Protein 1XRT (pdb70)

Sequence (738 aa):
MLKLIVKNGYVIDPSQNLEGEFDILVENGKIKKIDKNILVPEAEIIDAKGLIVCPGFIDIHVHLRDPGQTYKEDIESGSRCAVAGGFTTIVCMPNTNPPIDNTTVVNYILQKSKSVGLCRVLPTGTITKGRKGKEIADFYSLKEAGCVAFTDDGSPVMDSSVMRKALELASQLGVPIMDHCEDDKLAYAEEIQIARDGILAQRTGGHVHIQHVSTKLSLEIIEFFKEKGVKITCEVNPNHLLEDRLALIEGVKRGIIDCFATDHAPHQTGIIGLQTALPSALELYRKGIISLKKLIEMFTINPARIIGVDLGTLKLGSPADITIFDPNKEWILNEETNLSKSRNTPLWGKVLKGKVIYTIKDGKMVYKDWMLKLIVKNGYVIDPSQNLEGEFDILVENGKIKKIDKNILVPEAEIIDAKGLIVCPGFIDIHVHLRDPGQTYKEDIESGSRCAVAGGFTTIVCMPNTNPPIDNTTVVNYILQKSKSVGLCRVLPTGTITKGRKGKEIADFYSLKEAGCVAFTDDGSPVMDSSVMRKALELASQLGVPIMDHCEDDKLAEAEEIQIARDGILAQRTGGHVHIQHVSTKLSLEIIEFFKEKGVKITCEVNPNHLLRLALIEGVKRGIIDCFATDHAPHQTPGIIGLQTALPSALELYRKGIISLKKLIEMFTINPARIIGVDLGTLKLGSPADITIFDPNKEWILNEETNLSKSRNTPLWGKVLKGKVIYTIKDGKMVYKD

Organism: Aquifex aeolicus (strain VF5) (NCBI:txid224324)

Foldseek 3Di:
DQKEKEAQAFEFFVVVPDTGHWIWIDGQLATADTGHDDDDPPYHYHDLRQWYKFFFFEFEAEAQLPPPRCLLHHPLLVLVLQFQLRHQYYEHEQPHVQGQQDLVVLVVSQVVCVVSPRHHYFYAHEQAVSLPLPHGGDVVRSVVSTHLEYYSALDFRPDLVSLLVSQLVQQVVVHEYEGDHNLVVPVVVLQVSLLSNLVSQVVRVGAYEYEDDQDLNSLVSLVVSVVVPRRYAYEAALLVLCSVSPSVLVSLLVCSHQAHHHNQRGDAVSHHPSNPRLLSLLVCCVVVSDPVSSNLRRRAVSVCVNSVHPGRGNPGGHRPWMWIKNQADKDAPEPVDRSTSGHGGPRHGPITGMTTAFTATSRHTSDGD/DQFKEKEAQAFEFFVVVPDTGHWIWIAGQQATADTGHDDDDPRYHYHDQRQKYKFFFFEFAAAAQQPPPRPLLHHLLLVLVLQFQLRHQEYEHEQPHVVGAQDLVVLVVNQVVCVVSPFHHYAYAAEQAVSLPQDHGGPRVRSVVSGHLEYESALAFRPDLVSLLVSQLVQQVVVHEYEGDHNLVVACVVLQVSLLSNLVSQVVRVGAYEYEDDDDLSSLVSLVVSVVVPGRYAYEAALLVPCPPSVLVSLLVCSHQAYHHNQRGDPPVRHHPSNPRLLSVLVCCVVVSDPPSSNLRRGAVRVCVNSVHPGRGSDGPDRPWMWMKNQADKDAQEPVDRSTSGHGGPSHGPITGMGTAFTAGSRHTSDGD

GO terms:
  GO:0004151 dihydroorotase activity (F, EXP)

B-factor: mean 25.61, std 14.03, range [9.04, 76.21]

Structure (mmCIF, N/CA/C/O backbone):
data_1XRT
#
_entry.id   1XRT
#
_cell.length_a   174.201
_cell.length_b   91.235
_cell.length_c   61.183
_cell.angle_alpha   90.00
_cell.angle_beta   93.15
_cell.angle_gamma   90.00
#
_symmetry.space_group_name_H-M   'C 1 2 1'
#
loop_
_entity.id
_entity.type
_entity.pdbx_description
1 polymer Dihydroorotase
2 non-polymer 'ZINC ION'
3 water water
#
loop_
_atom_site.group_PDB
_atom_site.id
_atom_site.type_symbol
_atom_site.label_atom_id
_atom_site.label_alt_id
_atom_site.label_comp_id
_atom_site.label_asym_id
_atom_site.label_entity_id
_atom_site.label_seq_id
_atom_site.pdbx_PDB_ins_code
_atom_site.Cartn_x
_atom_site.Cartn_y
_atom_site.Cartn_z
_atom_site.occupancy
_atom_site.B_iso_or_equiv
_atom_site.auth_seq_id
_atom_site.auth_comp_id
_atom_site.auth_asym_id
_atom_site.auth_atom_id
_atom_site.pdbx_PDB_model_num
ATOM 1 N N . MET A 1 46 ? 29.451 10.151 32.263 1.00 39.28 1 MET A N 1
ATOM 2 C CA . MET A 1 46 ? 30.704 9.353 32.109 1.00 40.02 1 MET A CA 1
ATOM 3 C C . MET A 1 46 ? 31.617 9.512 33.314 1.00 37.73 1 MET A C 1
ATOM 4 O O . MET A 1 46 ? 32.230 10.551 33.503 1.00 37.57 1 MET A O 1
ATOM 9 N N . LEU A 1 47 ? 31.671 8.479 34.148 1.00 35.65 2 LEU A N 1
ATOM 10 C CA . LEU A 1 47 ? 32.519 8.515 35.329 1.00 34.55 2 LEU A CA 1
ATOM 11 C C . LEU A 1 47 ? 33.936 8.070 35.003 1.00 32.59 2 LEU A C 1
ATOM 12 O O . LEU A 1 47 ? 34.900 8.431 35.709 1.00 34.11 2 LEU A O 1
ATOM 17 N N . LYS A 1 48 ? 34.059 7.297 33.924 1.00 30.18 3 LYS A N 1
ATOM 18 C CA . LYS A 1 48 ? 35.280 6.558 33.623 1.00 27.10 3 LYS A CA 1
ATOM 19 C C . LYS A 1 48 ? 35.646 6.590 32.149 1.00 22.74 3 LYS A C 1
ATOM 20 O O . LYS A 1 48 ? 34.810 6.798 31.300 1.00 20.35 3 LYS A O 1
ATOM 26 N N . LEU A 1 49 ? 36.920 6.378 31.878 1.00 20.31 4 LEU A N 1
ATOM 27 C CA . LEU A 1 49 ? 37.411 6.123 30.541 1.00 18.70 4 LEU A CA 1
ATOM 28 C C . LEU A 1 49 ? 38.165 4.833 30.495 1.00 16.50 4 LEU A C 1
ATOM 29 O O . LEU A 1 49 ? 39.021 4.607 31.344 1.00 14.97 4 LEU A O 1
ATOM 34 N N . ILE A 1 50 ? 37.924 4.035 29.464 1.00 14.64 5 ILE A N 1
ATOM 35 C CA . ILE A 1 50 ? 38.778 2.861 29.187 1.00 15.40 5 ILE A CA 1
ATOM 36 C C . ILE A 1 50 ? 39.476 3.074 27.872 1.00 14.34 5 ILE A C 1
ATOM 37 O O . ILE A 1 50 ? 38.840 3.238 26.828 1.00 15.84 5 ILE A O 1
ATOM 42 N N . VAL A 1 51 ? 40.780 3.185 27.926 1.00 13.70 6 VAL A N 1
ATOM 43 C CA . VAL A 1 51 ? 41.597 3.172 26.718 1.00 13.88 6 VAL A CA 1
ATOM 44 C C . VAL A 1 51 ? 41.932 1.687 26.422 1.00 14.54 6 VAL A C 1
ATOM 45 O O . VAL A 1 51 ? 42.743 1.042 27.154 1.00 13.89 6 VAL A O 1
ATOM 49 N N . LYS A 1 52 ? 41.281 1.157 25.390 1.00 14.21 7 LYS A N 1
ATOM 50 C CA . LYS A 1 52 ? 41.347 -0.247 25.037 1.00 14.73 7 LYS A CA 1
ATOM 51 C C . LYS A 1 52 ? 42.178 -0.650 23.814 1.00 15.43 7 LYS A C 1
ATOM 52 O O . LYS A 1 52 ? 42.228 0.044 22.817 1.00 14.30 7 LYS A O 1
ATOM 58 N N . ASN A 1 53 ? 42.815 -1.808 23.894 1.00 14.60 8 ASN A N 1
ATOM 59 C CA . ASN A 1 53 ? 43.446 -2.417 22.723 1.00 15.92 8 ASN A CA 1
ATOM 60 C C . ASN A 1 53 ? 44.788 -1.826 22.259 1.00 14.68 8 ASN A C 1
ATOM 61 O O . ASN A 1 53 ? 45.331 -2.261 21.244 1.00 15.23 8 ASN A O 1
ATOM 66 N N . GLY A 1 54 ? 45.318 -0.863 23.002 1.00 14.06 9 GLY A N 1
ATOM 67 C CA . GLY A 1 54 ? 46.579 -0.238 22.629 1.00 15.71 9 GLY A CA 1
ATOM 68 C C . GLY A 1 54 ? 47.823 -0.985 23.071 1.00 14.94 9 GLY A C 1
ATOM 69 O O . GLY A 1 54 ? 47.724 -1.960 23.815 1.00 15.98 9 GLY A O 1
ATOM 70 N N . TYR A 1 55 ? 48.961 -0.513 22.590 1.00 12.85 10 TYR A N 1
ATOM 71 C CA . TYR A 1 55 ? 50.263 -0.986 23.050 1.00 12.95 10 TYR A CA 1
ATOM 72 C C . TYR A 1 55 ? 50.749 0.077 24.016 1.00 12.89 10 TYR A C 1
ATOM 73 O O . TYR A 1 55 ? 51.137 1.181 23.658 1.00 13.94 10 TYR A O 1
ATOM 82 N N . VAL A 1 56 ? 50.680 -0.256 25.286 1.00 12.78 11 VAL A N 1
ATOM 83 C CA . VAL A 1 56 ? 51.008 0.699 26.321 1.00 13.26 11 VAL A CA 1
ATOM 84 C C . VAL A 1 56 ? 52.519 0.686 26.557 1.00 13.97 11 VAL A C 1
ATOM 85 O O . VAL A 1 56 ? 53.129 -0.384 26.711 1.00 14.69 11 VAL A O 1
ATOM 89 N N . ILE A 1 57 ? 53.134 1.865 26.691 1.00 15.52 12 ILE A N 1
ATOM 90 C CA . ILE A 1 57 ? 54.545 1.960 27.028 1.00 15.08 12 ILE A CA 1
ATOM 91 C C . ILE A 1 57 ? 54.708 3.037 28.116 1.00 15.17 12 ILE A C 1
ATOM 92 O O . ILE A 1 57 ? 54.400 4.192 27.887 1.00 14.20 12 ILE A O 1
ATOM 97 N N . ASP A 1 58 ? 55.170 2.617 29.294 1.00 12.67 13 ASP A N 1
ATOM 98 C CA . ASP A 1 58 ? 55.437 3.490 30.426 1.00 14.27 13 ASP A CA 1
ATOM 99 C C . ASP A 1 58 ? 56.846 3.166 30.972 1.00 14.55 13 ASP A C 1
ATOM 100 O O . ASP A 1 58 ? 57.026 2.337 31.872 1.00 15.53 13 ASP A O 1
ATOM 105 N N . PRO A 1 59 ? 57.840 3.828 30.413 1.00 15.88 14 PRO A N 1
ATOM 106 C CA . PRO A 1 59 ? 59.233 3.569 30.760 1.00 17.22 14 PRO A CA 1
ATOM 107 C C . PRO A 1 59 ? 59.551 3.750 32.184 1.00 17.32 14 PRO A C 1
ATOM 108 O O . PRO A 1 59 ? 60.376 3.006 32.702 1.00 17.37 14 PRO A O 1
ATOM 112 N N . SER A 1 60 ? 58.874 4.697 32.836 1.00 17.54 15 SER A N 1
ATOM 113 C CA . SER A 1 60 ? 59.102 5.005 34.240 1.00 18.63 15 SER A CA 1
ATOM 114 C C . SER A 1 60 ? 58.826 3.818 35.150 1.00 18.78 15 SER A C 1
ATOM 115 O O . SER A 1 60 ? 59.377 3.721 36.234 1.00 20.40 15 SER A O 1
ATOM 118 N N . GLN A 1 61 ? 57.986 2.905 34.677 1.00 18.48 16 GLN A N 1
ATOM 119 C CA . GLN A 1 61 ? 57.683 1.665 35.367 1.00 18.78 16 GLN A CA 1
ATOM 120 C C . GLN A 1 61 ? 58.221 0.398 34.678 1.00 17.80 16 GLN A C 1
ATOM 121 O O . GLN A 1 61 ? 57.899 -0.726 35.125 1.00 17.29 16 GLN A O 1
ATOM 127 N N . ASN A 1 62 ? 59.070 0.561 33.668 1.00 18.07 17 ASN A N 1
ATOM 128 C CA . ASN A 1 62 ? 59.538 -0.546 32.833 1.00 17.79 17 ASN A CA 1
ATOM 129 C C . ASN A 1 62 ? 58.367 -1.416 32.405 1.00 18.57 17 ASN A C 1
ATOM 130 O O . ASN A 1 62 ? 58.433 -2.684 32.403 1.00 17.81 17 ASN A O 1
ATOM 135 N N . LEU A 1 63 ? 57.260 -0.740 32.087 1.00 17.88 18 LEU A N 1
ATOM 136 C CA . LEU A 1 63 ? 56.007 -1.417 31.735 1.00 18.20 18 LEU A CA 1
ATOM 137 C C . LEU A 1 63 ? 55.790 -1.272 30.246 1.00 17.36 18 LEU A C 1
ATOM 138 O O . LEU A 1 63 ? 55.812 -0.177 29.711 1.00 16.90 18 LEU A O 1
ATOM 143 N N . GLU A 1 64 ? 55.519 -2.373 29.572 1.00 17.30 19 GLU A N 1
ATOM 144 C CA . GLU A 1 64 ? 55.074 -2.293 28.182 1.00 17.95 19 GLU A CA 1
ATOM 145 C C . GLU A 1 64 ? 54.346 -3.555 27.780 1.00 17.58 19 GLU A C 1
ATOM 146 O O . GLU A 1 64 ? 54.654 -4.648 28.272 1.00 18.89 19 GLU A O 1
ATOM 152 N N . GLY A 1 65 ? 53.346 -3.396 26.933 1.00 16.10 20 GLY A N 1
ATOM 153 C CA . GLY A 1 65 ? 52.588 -4.530 26.457 1.00 14.23 20 GLY A CA 1
ATOM 154 C C . GLY A 1 65 ? 51.203 -4.164 25.997 1.00 13.50 20 GLY A C 1
ATOM 155 O O . GLY A 1 65 ? 50.801 -3.010 26.040 1.00 12.50 20 GLY A O 1
ATOM 156 N N . GLU A 1 66 ? 50.475 -5.166 25.530 1.00 12.91 21 GLU A N 1
ATOM 157 C CA . GLU A 1 66 ? 49.063 -5.014 25.108 1.00 12.76 21 GLU A CA 1
ATOM 158 C C . GLU A 1 66 ? 48.165 -5.034 26.335 1.00 13.45 21 GLU A C 1
ATOM 159 O O . GLU A 1 66 ? 47.799 -6.111 26.859 1.00 15.05 21 GLU A O 1
ATOM 165 N N . PHE A 1 67 ? 47.827 -3.837 26.792 1.00 13.27 22 PHE A N 1
ATOM 166 C CA . PHE A 1 67 ? 47.072 -3.668 28.004 1.00 12.16 22 PHE A CA 1
ATOM 167 C C . PHE A 1 67 ? 46.024 -2.615 27.690 1.00 11.89 22 PHE A C 1
ATOM 168 O O . PHE A 1 67 ? 46.231 -1.747 26.844 1.00 13.54 22 PHE A O 1
ATOM 176 N N . ASP A 1 68 ? 44.929 -2.667 28.437 1.00 13.63 23 ASP A N 1
ATOM 177 C CA . ASP A 1 68 ? 44.007 -1.539 28.667 1.00 13.03 23 ASP A CA 1
ATOM 178 C C . ASP A 1 68 ? 44.377 -0.639 29.856 1.00 14.06 23 ASP A C 1
ATOM 179 O O . ASP A 1 68 ? 44.962 -1.065 30.840 1.00 13.95 23 ASP A O 1
ATOM 184 N N . ILE A 1 69 ? 43.948 0.617 29.768 1.00 14.33 24 ILE A N 1
ATOM 185 C CA . ILE A 1 69 ? 44.039 1.550 30.857 1.00 14.16 24 ILE A CA 1
ATOM 186 C C . ILE A 1 69 ? 42.631 2.034 31.277 1.00 14.41 24 ILE A C 1
ATOM 187 O O . ILE A 1 69 ? 41.873 2.511 30.492 1.00 14.25 24 ILE A O 1
ATOM 192 N N . LEU A 1 70 ? 42.352 1.934 32.576 1.00 14.27 25 LEU A N 1
ATOM 193 C CA . LEU A 1 70 ? 41.160 2.512 33.179 1.00 14.41 25 LEU A CA 1
ATOM 194 C C . LEU A 1 70 ? 41.536 3.811 33.913 1.00 15.02 25 LEU A C 1
ATOM 195 O O . LEU A 1 70 ? 42.467 3.838 34.718 1.00 13.61 25 LEU A O 1
ATOM 200 N N . VAL A 1 71 ? 40.811 4.857 33.569 1.00 15.70 26 VAL A N 1
ATOM 201 C CA . VAL A 1 71 ? 40.944 6.197 34.169 1.00 16.06 26 VAL A CA 1
ATOM 202 C C . VAL A 1 71 ? 39.688 6.582 34.900 1.00 16.99 26 VAL A C 1
ATOM 203 O O . VAL A 1 71 ? 38.598 6.419 34.372 1.00 16.72 26 VAL A O 1
ATOM 207 N N . GLU A 1 72 ? 39.818 7.045 36.134 1.00 18.57 27 GLU A N 1
ATOM 208 C CA . GLU A 1 72 ? 38.690 7.567 36.908 1.00 19.06 27 GLU A CA 1
ATOM 209 C C . GLU A 1 72 ? 39.180 8.731 37.779 1.00 19.04 27 GLU A C 1
ATOM 210 O O . GLU A 1 72 ? 40.296 8.726 38.287 1.00 17.34 27 GLU A O 1
ATOM 216 N N . ASN A 1 73 ? 38.313 9.705 37.961 1.00 19.08 28 ASN A N 1
ATOM 217 C CA . ASN A 1 73 ? 38.629 10.864 38.784 1.00 20.59 28 ASN A CA 1
ATOM 218 C C . ASN A 1 73 ? 39.876 11.610 38.271 1.00 19.43 28 ASN A C 1
ATOM 219 O O . ASN A 1 73 ? 40.660 12.113 39.065 1.00 20.06 28 ASN A O 1
ATOM 224 N N . GLY A 1 74 ? 40.078 11.597 36.949 1.00 18.93 29 GLY A N 1
ATOM 225 C CA . GLY A 1 74 ? 41.237 12.217 36.318 1.00 19.08 29 GLY A CA 1
ATOM 226 C C . GLY A 1 74 ? 42.581 11.558 36.585 1.00 17.79 29 GLY A C 1
ATOM 227 O O . GLY A 1 74 ? 43.607 12.177 36.344 1.00 17.77 29 GLY A O 1
ATOM 228 N N . LYS A 1 75 ? 42.577 10.315 37.102 1.00 16.18 30 LYS A N 1
ATOM 229 C CA . LYS A 1 75 ? 43.786 9.623 37.486 1.00 15.59 30 LYS A CA 1
ATOM 230 C C . LYS A 1 75 ? 43.854 8.226 36.845 1.00 15.18 30 LYS A C 1
ATOM 231 O O . LYS A 1 75 ? 42.838 7.640 36.544 1.00 17.01 30 LYS A O 1
ATOM 237 N N . ILE A 1 76 ? 45.057 7.697 36.674 1.00 14.88 31 ILE A N 1
ATOM 238 C CA . ILE A 1 76 ? 45.220 6.285 36.308 1.00 15.32 31 ILE A CA 1
ATOM 239 C C . ILE A 1 76 ? 44.755 5.334 37.440 1.00 14.69 31 ILE A C 1
ATOM 240 O O . ILE A 1 76 ? 45.296 5.370 38.547 1.00 17.24 31 ILE A O 1
ATOM 245 N N . LYS A 1 77 ? 43.749 4.511 37.152 1.00 15.05 32 LYS A N 1
ATOM 246 C CA . LYS A 1 77 ? 43.165 3.631 38.165 1.00 15.29 32 LYS A CA 1
ATOM 247 C C . LYS A 1 77 ? 43.705 2.215 38.031 1.00 15.95 32 LYS A C 1
ATOM 248 O O . LYS A 1 77 ? 43.978 1.537 38.999 1.00 13.61 32 LYS A O 1
ATOM 254 N N . LYS A 1 78 ? 43.830 1.711 36.794 1.00 13.92 33 LYS A N 1
ATOM 255 C CA . LYS A 1 78 ? 44.285 0.353 36.601 1.00 16.23 33 LYS A CA 1
ATOM 256 C C . LYS A 1 78 ? 44.850 0.153 35.171 1.00 15.64 33 LYS A C 1
ATOM 257 O O . LYS A 1 78 ? 44.368 0.767 34.241 1.00 14.89 33 LYS A O 1
ATOM 263 N N . ILE A 1 79 ? 45.871 -0.682 35.052 1.00 15.10 34 ILE A N 1
ATOM 264 C CA . ILE A 1 79 ? 46.417 -1.100 33.766 1.00 16.46 34 ILE A CA 1
ATOM 265 C C . ILE A 1 79 ? 46.392 -2.620 33.775 1.00 15.85 34 ILE A C 1
ATOM 266 O O . ILE A 1 79 ? 47.013 -3.261 34.651 1.00 14.88 34 ILE A O 1
ATOM 271 N N . ASP A 1 80 ? 45.650 -3.224 32.860 1.00 15.01 35 ASP A N 1
ATOM 272 C CA . ASP A 1 80 ? 45.444 -4.659 32.903 1.00 14.97 35 ASP A CA 1
ATOM 273 C C . ASP A 1 80 ? 44.981 -5.061 31.517 1.00 13.44 35 ASP A C 1
ATOM 274 O O . ASP A 1 80 ? 44.425 -4.269 30.782 1.00 13.53 35 ASP A O 1
ATOM 279 N N . LYS A 1 81 ? 45.120 -6.334 31.191 1.00 15.17 36 LYS A N 1
ATOM 280 C CA . LYS A 1 81 ? 44.513 -6.831 29.951 1.00 17.13 36 LYS A CA 1
ATOM 281 C C . LYS A 1 81 ? 42.966 -6.797 30.089 1.00 15.70 36 LYS A C 1
ATOM 282 O O . LYS A 1 81 ? 42.445 -7.058 31.140 1.00 15.87 36 LYS A O 1
ATOM 288 N N . ASN A 1 82 ? 42.246 -6.512 29.026 1.00 15.61 37 ASN A N 1
ATOM 289 C CA . ASN A 1 82 ? 40.811 -6.809 28.994 1.00 14.36 37 ASN A CA 1
ATOM 290 C C . ASN A 1 82 ? 39.969 -6.251 30.162 1.00 13.11 37 ASN A C 1
ATOM 291 O O . ASN A 1 82 ? 39.440 -7.001 31.016 1.00 12.14 37 ASN A O 1
ATOM 296 N N . ILE A 1 83 ? 39.930 -4.922 30.251 1.00 11.94 38 ILE A N 1
ATOM 297 C CA . ILE A 1 83 ? 39.135 -4.193 31.219 1.00 11.51 38 ILE A CA 1
ATOM 298 C C . ILE A 1 83 ? 37.781 -3.783 30.627 1.00 12.36 38 ILE A C 1
ATOM 299 O O . ILE A 1 83 ? 37.716 -3.175 29.507 1.00 11.48 38 ILE A O 1
ATOM 304 N N . LEU A 1 84 ? 36.728 -4.119 31.352 1.00 11.60 39 LEU A N 1
ATOM 305 C CA . LEU A 1 84 ? 35.386 -3.631 31.083 1.00 11.30 39 LEU A CA 1
ATOM 306 C C . LEU A 1 84 ? 34.607 -3.328 32.385 1.00 11.10 39 LEU A C 1
ATOM 307 O O . LEU A 1 84 ? 34.387 -4.169 33.294 1.00 12.21 39 LEU A O 1
ATOM 312 N N . VAL A 1 85 ? 34.201 -2.077 32.490 1.00 12.23 40 VAL A N 1
ATOM 313 C CA . VAL A 1 85 ? 33.443 -1.570 33.611 1.00 13.43 40 VAL A CA 1
ATOM 314 C C . VAL A 1 85 ? 32.294 -0.724 33.056 1.00 13.36 40 VAL A C 1
ATOM 315 O O . VAL A 1 85 ? 32.394 -0.188 31.972 1.00 13.43 40 VAL A O 1
ATOM 319 N N . PRO A 1 86 ? 31.193 -0.626 33.796 1.00 15.52 41 PRO A N 1
ATOM 320 C CA . PRO A 1 86 ? 30.054 0.216 33.397 1.00 15.27 41 PRO A CA 1
ATOM 321 C C . PRO A 1 86 ? 30.335 1.713 33.567 1.00 17.19 41 PRO A C 1
ATOM 322 O O . PRO A 1 86 ? 31.297 2.137 34.261 1.00 14.52 41 PRO A O 1
ATOM 326 N N . GLU A 1 87 ? 29.493 2.515 32.925 1.00 18.75 42 GLU A N 1
ATOM 327 C CA . GLU A 1 87 ? 29.538 3.980 33.049 1.00 19.92 42 GLU A CA 1
ATOM 328 C C . GLU A 1 87 ? 30.834 4.584 32.515 1.00 19.36 42 GLU A C 1
ATOM 329 O O . GLU A 1 87 ? 31.324 5.608 33.025 1.00 18.01 42 GLU A O 1
ATOM 335 N N . ALA A 1 88 ? 31.390 3.950 31.468 1.00 17.23 43 ALA A N 1
ATOM 336 C CA . ALA A 1 88 ? 32.658 4.394 30.873 1.00 18.42 43 ALA A CA 1
ATOM 337 C C . ALA A 1 88 ? 32.528 4.795 29.460 1.00 17.86 43 ALA A C 1
ATOM 338 O O . ALA A 1 88 ? 31.745 4.202 28.737 1.00 19.80 43 ALA A O 1
ATOM 340 N N . GLU A 1 89 ? 33.323 5.778 29.056 1.00 18.11 44 GLU A N 1
ATOM 341 C CA . GLU A 1 89 ? 33.687 5.973 27.648 1.00 18.70 44 GLU A CA 1
ATOM 342 C C . GLU A 1 89 ? 34.830 5.049 27.282 1.00 18.65 44 GLU A C 1
ATOM 343 O O . GLU A 1 89 ? 35.734 4.832 28.061 1.00 18.87 44 GLU A O 1
ATOM 349 N N . ILE A 1 90 ? 34.788 4.512 26.088 1.00 18.99 45 ILE A N 1
ATOM 350 C CA . ILE A 1 90 ? 35.822 3.599 25.591 1.00 19.53 45 ILE A CA 1
ATOM 351 C C . ILE A 1 90 ? 36.495 4.310 24.413 1.00 19.66 45 ILE A C 1
ATOM 352 O O . ILE A 1 90 ? 35.828 4.720 23.463 1.00 21.29 45 ILE A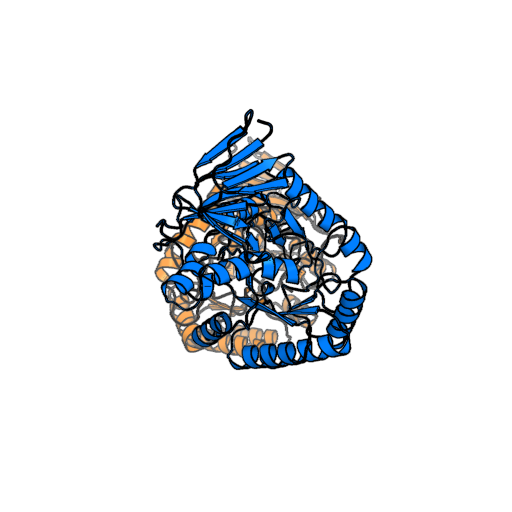 O 1
ATOM 357 N N . ILE A 1 91 ? 37.805 4.439 24.487 1.00 17.78 46 ILE A N 1
ATOM 358 C CA . ILE A 1 91 ? 38.641 4.812 23.324 1.00 18.08 46 ILE A CA 1
ATOM 359 C C . ILE A 1 91 ? 39.294 3.585 22.811 1.00 17.88 46 ILE A C 1
ATOM 360 O O . ILE A 1 91 ? 39.988 2.853 23.544 1.00 18.07 46 ILE A O 1
ATOM 365 N N . ASP A 1 92 ? 39.045 3.297 21.552 1.00 17.51 47 ASP A N 1
ATOM 366 C CA . ASP A 1 92 ? 39.666 2.172 20.861 1.00 18.48 47 ASP A CA 1
ATOM 367 C C . ASP A 1 92 ? 41.040 2.539 20.318 1.00 17.27 47 ASP A C 1
ATOM 368 O O . ASP A 1 92 ? 41.141 3.210 19.278 1.00 17.60 47 ASP A O 1
ATOM 373 N N . ALA A 1 93 ? 42.089 2.159 21.057 1.00 14.86 48 ALA A N 1
ATOM 374 C CA . ALA A 1 93 ? 43.471 2.438 20.744 1.00 14.62 48 ALA A CA 1
ATOM 375 C C . ALA A 1 93 ? 44.117 1.267 19.967 1.00 13.30 48 ALA A C 1
ATOM 376 O O . ALA A 1 93 ? 45.306 1.137 19.940 1.00 13.58 48 ALA A O 1
ATOM 378 N N . LYS A 1 94 ? 43.326 0.392 19.358 1.00 13.62 49 LYS A N 1
ATOM 379 C CA . LYS A 1 94 ? 43.907 -0.726 18.586 1.00 16.11 49 LYS A CA 1
ATOM 380 C C . LYS A 1 94 ? 44.853 -0.182 17.508 1.00 14.40 49 LYS A C 1
ATOM 381 O O . LYS A 1 94 ? 44.500 0.750 16.818 1.00 15.31 49 LYS A O 1
ATOM 387 N N . GLY A 1 95 ? 46.071 -0.718 17.433 1.00 13.87 50 GLY A N 1
ATOM 388 C CA . GLY A 1 95 ? 47.072 -0.279 16.482 1.00 14.59 50 GLY A CA 1
ATOM 389 C C . GLY A 1 95 ? 47.755 1.001 16.849 1.00 14.66 50 GLY A C 1
ATOM 390 O O . GLY A 1 95 ? 48.577 1.508 16.081 1.00 14.98 50 GLY A O 1
ATOM 391 N N . LEU A 1 96 ? 47.463 1.526 18.050 1.00 13.87 51 LEU A N 1
ATOM 392 C CA . LEU A 1 96 ? 48.113 2.770 18.479 1.00 13.74 51 LEU A CA 1
ATOM 393 C C . LEU A 1 96 ? 49.022 2.517 19.681 1.00 14.50 51 LEU A C 1
ATOM 394 O O . LEU A 1 96 ? 48.890 1.497 20.440 1.00 13.47 51 LEU A O 1
ATOM 399 N N . ILE A 1 97 ? 49.937 3.439 19.860 1.00 13.86 52 ILE A N 1
ATOM 400 C CA . ILE A 1 97 ? 50.820 3.460 21.015 1.00 12.64 52 ILE A CA 1
ATOM 401 C C . ILE A 1 97 ? 50.183 4.358 22.090 1.00 13.35 52 ILE A C 1
ATOM 402 O O . ILE A 1 97 ? 49.776 5.459 21.813 1.00 13.66 52 ILE A O 1
ATOM 407 N N . VAL A 1 98 ? 50.078 3.860 23.304 1.00 11.89 53 VAL A N 1
ATOM 408 C CA . VAL A 1 98 ? 49.495 4.583 24.430 1.00 13.68 53 VAL A CA 1
ATOM 409 C C . VAL A 1 98 ? 50.605 4.825 25.490 1.00 13.93 53 VAL A C 1
ATOM 410 O O . VAL A 1 98 ? 51.249 3.894 25.953 1.00 14.55 53 VAL A O 1
ATOM 414 N N . CYS A 1 99 ? 50.845 6.073 25.813 1.00 13.38 54 CYS A N 1
ATOM 415 C CA . CYS A 1 99 ? 51.978 6.421 26.654 1.00 13.20 54 CYS A CA 1
ATOM 416 C C . CYS A 1 99 ? 51.682 7.683 27.482 1.00 13.90 54 CYS A C 1
ATOM 417 O O . CYS A 1 99 ? 50.624 8.314 27.313 1.00 14.10 54 CYS A O 1
ATOM 420 N N . PRO A 1 100 ? 52.558 8.036 28.442 1.00 12.87 55 PRO A N 1
ATOM 421 C CA . PRO A 1 100 ? 52.311 9.271 29.166 1.00 14.14 55 PRO A CA 1
ATOM 422 C C . PRO A 1 100 ? 52.271 10.413 28.195 1.00 13.39 55 PRO A C 1
ATOM 423 O O . PRO A 1 100 ? 52.971 10.467 27.163 1.00 13.81 55 PRO A O 1
ATOM 427 N N . GLY A 1 101 ? 51.529 11.430 28.595 1.00 12.87 56 GLY A N 1
ATOM 428 C CA . GLY A 1 101 ? 51.521 12.668 27.842 1.00 13.45 56 GLY A CA 1
ATOM 429 C C . GLY A 1 101 ? 52.919 13.279 27.771 1.00 13.76 56 GLY A C 1
ATOM 430 O O . GLY A 1 101 ? 53.703 13.297 28.749 1.00 13.03 56 GLY A O 1
ATOM 431 N N . PHE A 1 102 ? 53.210 13.855 26.615 1.00 13.28 57 PHE A N 1
ATOM 432 C CA . PHE A 1 102 ? 54.505 14.449 26.366 1.00 14.64 57 PHE A CA 1
ATOM 433 C C . PHE A 1 102 ? 54.658 15.787 27.100 1.00 15.31 57 PHE A C 1
ATOM 434 O O . PHE A 1 102 ? 53.681 16.479 27.397 1.00 14.29 57 PHE A O 1
ATOM 442 N N . ILE A 1 103 ? 55.919 16.118 27.406 1.00 16.40 58 ILE A N 1
ATOM 443 C CA . ILE A 1 103 ? 56.260 17.274 28.159 1.00 16.45 58 ILE A CA 1
ATOM 444 C C . ILE A 1 103 ? 57.342 18.009 27.384 1.00 14.86 58 ILE A C 1
ATOM 445 O O . ILE A 1 103 ? 58.369 17.405 27.091 1.00 15.46 58 ILE A O 1
ATOM 450 N N . ASP A 1 104 ? 57.098 19.267 26.961 1.00 14.95 59 ASP A N 1
ATOM 451 C CA . ASP A 1 104 ? 58.073 20.063 26.253 1.00 14.37 59 ASP A CA 1
ATOM 452 C C . ASP A 1 104 ? 58.596 21.158 27.175 1.00 13.75 59 ASP A C 1
ATOM 453 O O . ASP A 1 104 ? 57.832 22.025 27.581 1.00 14.15 59 ASP A O 1
ATOM 458 N N . ILE A 1 105 ? 59.875 21.118 27.500 1.00 12.94 60 ILE A N 1
ATOM 459 C CA . ILE A 1 105 ? 60.417 22.024 28.514 1.00 13.09 60 ILE A CA 1
ATOM 460 C C . ILE A 1 105 ? 61.048 23.274 27.879 1.00 13.48 60 ILE A C 1
ATOM 461 O O . ILE A 1 105 ? 61.780 23.988 28.535 1.00 14.66 60 ILE A O 1
ATOM 466 N N . HIS A 1 106 ? 60.718 23.566 26.635 1.00 13.58 61 HIS A N 1
ATOM 467 C CA . HIS A 1 106 ? 61.274 24.747 25.983 1.00 13.55 61 HIS A CA 1
ATOM 468 C C . HIS A 1 106 ? 60.366 25.280 24.882 1.00 12.96 61 HIS A C 1
ATOM 469 O O . HIS A 1 106 ? 60.506 24.963 23.697 1.00 13.39 61 HIS A O 1
ATOM 476 N N . VAL A 1 107 ? 59.424 26.109 25.285 1.00 12.41 62 VAL A N 1
ATOM 477 C CA . VAL A 1 107 ? 58.510 26.734 24.312 1.00 13.66 62 VAL A CA 1
ATOM 478 C C . VAL A 1 107 ? 58.432 28.229 24.507 1.00 12.36 62 VAL A C 1
ATOM 479 O O . VAL A 1 107 ? 58.371 28.687 25.609 1.00 14.19 62 VAL A O 1
ATOM 483 N N . HIS A 1 108 ? 58.452 28.972 23.384 1.00 13.47 63 HIS A N 1
ATOM 484 C CA . HIS A 1 108 ? 58.235 30.426 23.299 1.00 13.97 63 HIS A CA 1
ATOM 485 C C . HIS A 1 108 ? 56.804 30.705 22.806 1.00 13.94 63 HIS A C 1
ATOM 486 O O . HIS A 1 108 ? 56.485 30.410 21.682 1.00 14.44 63 HIS A O 1
ATOM 493 N N . LEU A 1 109 ? 55.920 31.099 23.747 1.00 13.81 64 LEU A N 1
ATOM 494 C CA . LEU A 1 109 ? 54.484 31.338 23.453 1.00 13.77 64 LEU A CA 1
ATOM 495 C C . LEU A 1 109 ? 54.181 32.769 22.984 1.00 12.85 64 LEU A C 1
ATOM 496 O O . LEU A 1 109 ? 53.063 33.053 22.618 1.00 14.11 64 LEU A O 1
ATOM 501 N N . ARG A 1 110 ? 55.157 33.656 23.119 1.00 13.11 65 ARG A N 1
ATOM 502 C CA . ARG A 1 110 ? 55.104 35.037 22.593 1.00 13.09 65 ARG A CA 1
ATOM 503 C C . ARG A 1 110 ? 54.040 35.890 23.327 1.00 13.81 65 ARG A C 1
ATOM 504 O O . ARG A 1 110 ? 53.552 36.924 22.780 1.00 14.85 65 ARG A O 1
ATOM 512 N N . ASP A 1 111 ? 53.737 35.480 24.588 1.00 13.36 66 ASP A N 1
ATOM 513 C CA . ASP A 1 111 ? 52.563 35.989 25.278 1.00 12.35 66 ASP A CA 1
ATOM 514 C C . ASP A 1 111 ? 52.897 36.103 26.764 1.00 12.27 66 ASP A C 1
ATOM 515 O O . ASP A 1 111 ? 53.058 35.057 27.398 1.00 12.72 66 ASP A O 1
ATOM 520 N N . PRO A 1 112 ? 52.925 37.332 27.322 1.00 12.62 67 PRO A N 1
ATOM 521 C CA . PRO A 1 112 ? 52.562 38.567 26.622 1.00 12.70 67 PRO A CA 1
ATOM 522 C C . PRO A 1 112 ? 53.584 39.173 25.653 1.00 13.22 67 PRO A C 1
ATOM 523 O O . PRO A 1 112 ? 54.755 38.833 25.676 1.00 14.34 67 PRO A O 1
ATOM 527 N N . GLY A 1 113 ? 53.092 40.083 24.819 1.00 14.48 68 GLY A N 1
ATOM 528 C CA . GLY A 1 113 ? 53.877 41.043 24.082 1.00 15.24 68 GLY A CA 1
ATOM 529 C C . GLY A 1 113 ? 54.092 40.883 22.576 1.00 14.23 68 GLY A C 1
ATOM 530 O O . GLY A 1 113 ? 54.410 41.895 21.882 1.00 14.77 68 GLY A O 1
ATOM 531 N N . GLN A 1 114 ? 53.965 39.661 22.040 1.00 15.48 69 GLN A N 1
ATOM 532 C CA . GLN A 1 114 ? 54.107 39.407 20.599 1.00 15.85 69 GLN A CA 1
ATOM 533 C C . GLN A 1 114 ? 53.037 38.405 20.141 1.00 15.53 69 GLN A C 1
ATOM 534 O O . GLN A 1 114 ? 53.306 37.496 19.317 1.00 14.46 69 GLN A O 1
ATOM 540 N N . THR A 1 115 ? 51.815 38.642 20.614 1.00 14.63 70 THR A N 1
ATOM 541 C CA . THR A 1 115 ? 50.704 37.687 20.470 1.00 15.25 70 THR A CA 1
ATOM 542 C C . THR A 1 115 ? 50.223 37.495 19.046 1.00 16.12 70 THR A C 1
ATOM 543 O O . THR A 1 115 ? 49.436 36.582 18.828 1.00 19.34 70 THR A O 1
ATOM 547 N N . TYR A 1 116 ? 50.690 38.329 18.121 1.00 15.02 71 TYR A N 1
ATOM 548 C CA . TYR A 1 116 ? 50.463 38.160 16.664 1.00 16.82 71 TYR A CA 1
ATOM 549 C C . TYR A 1 116 ? 51.282 37.008 16.072 1.00 14.72 71 TYR A C 1
ATOM 550 O O . TYR A 1 116 ? 50.874 36.427 15.035 1.00 14.49 71 TYR A O 1
ATOM 559 N N . LYS A 1 117 ? 52.366 36.633 16.739 1.00 13.73 72 LYS A N 1
ATOM 560 C CA . LYS A 1 117 ? 53.225 35.541 16.309 1.00 13.80 72 LYS A CA 1
ATOM 561 C C . LYS A 1 117 ? 52.729 34.168 16.841 1.00 14.18 72 LYS A C 1
ATOM 562 O O . LYS A 1 117 ? 52.974 33.140 16.173 1.00 13.22 72 LYS A O 1
ATOM 568 N N . GLU A 1 118 ? 52.127 34.203 18.041 1.00 12.26 73 GLU A N 1
ATOM 569 C CA . GLU A 1 118 ? 51.622 33.044 18.785 1.00 12.14 73 GLU A CA 1
ATOM 570 C C . GLU A 1 118 ? 51.009 33.558 20.082 1.00 13.44 73 GLU A C 1
ATOM 571 O O . GLU A 1 118 ? 51.358 34.589 20.527 1.00 13.46 73 GLU A O 1
ATOM 577 N N . ASP A 1 119 ? 50.064 32.851 20.665 1.00 13.65 74 ASP A N 1
ATOM 578 C CA . ASP A 1 119 ? 49.633 33.178 22.032 1.00 13.32 74 ASP A CA 1
ATOM 579 C C . ASP A 1 119 ? 49.437 31.936 22.830 1.00 11.81 74 ASP A C 1
ATOM 580 O O . ASP A 1 119 ? 49.634 30.838 22.348 1.00 12.31 74 ASP A O 1
ATOM 585 N N . ILE A 1 120 ? 49.102 32.098 24.070 1.00 12.79 75 ILE A N 1
ATOM 586 C CA . ILE A 1 120 ? 48.936 30.908 24.894 1.00 12.85 75 ILE A CA 1
ATOM 587 C C . ILE A 1 120 ? 47.936 29.937 24.277 1.00 12.31 75 ILE A C 1
ATOM 588 O O . ILE A 1 120 ? 48.163 28.695 24.273 1.00 13.95 75 ILE A O 1
ATOM 593 N N . GLU A 1 121 ? 46.816 30.444 23.758 1.00 12.11 76 GLU A N 1
ATOM 594 C CA . GLU A 1 121 ? 45.822 29.578 23.174 1.00 13.57 76 GLU A CA 1
ATOM 595 C C . GLU A 1 121 ? 46.362 28.861 21.937 1.00 13.90 76 GLU A C 1
ATOM 596 O O . GLU A 1 121 ? 46.247 27.674 21.840 1.00 13.49 76 GLU A O 1
ATOM 602 N N . SER A 1 122 ? 46.958 29.582 20.976 1.00 13.34 77 SER A N 1
ATOM 603 C CA . SER A 1 122 ? 47.426 28.931 19.764 1.00 13.14 77 SER A CA 1
ATOM 604 C C . SER A 1 122 ? 48.600 27.973 20.026 1.00 13.22 77 SER A C 1
ATOM 605 O O . SER A 1 122 ? 48.683 26.886 19.444 1.00 12.33 77 SER A O 1
ATOM 608 N N . GLY A 1 123 ? 49.508 28.332 20.915 1.00 13.28 78 GLY A N 1
ATOM 609 C CA . GLY A 1 123 ? 50.570 27.401 21.243 1.00 13.39 78 GLY A CA 1
ATOM 610 C C . GLY A 1 123 ? 50.078 26.148 21.938 1.00 14.34 78 GLY A C 1
ATOM 611 O O . GLY A 1 123 ? 50.603 25.067 21.691 1.00 15.45 78 GLY A O 1
ATOM 612 N N . SER A 1 124 ? 49.109 26.315 22.831 1.00 14.00 79 SER A N 1
ATOM 613 C CA . SER A 1 124 ? 48.468 25.194 23.530 1.00 14.89 79 SER A CA 1
ATOM 614 C C . SER A 1 124 ? 47.729 24.260 22.555 1.00 13.19 79 SER A C 1
ATOM 615 O O . SER A 1 124 ? 47.750 23.045 22.722 1.00 13.11 79 SER A O 1
ATOM 618 N N . ARG A 1 125 ? 47.123 24.829 21.526 1.00 12.73 80 ARG A N 1
ATOM 619 C CA . ARG A 1 125 ? 46.466 24.057 20.493 1.00 11.90 80 ARG A CA 1
ATOM 620 C C . ARG A 1 125 ? 47.526 23.253 19.689 1.00 14.16 80 ARG A C 1
ATOM 621 O O . ARG A 1 125 ? 47.310 22.078 19.393 1.00 13.24 80 ARG A O 1
ATOM 629 N N . CYS A 1 126 ? 48.649 23.881 19.354 1.00 13.70 81 CYS A N 1
ATOM 630 C CA . CYS A 1 126 ? 49.753 23.148 18.670 1.00 14.21 81 CYS A CA 1
ATOM 631 C C . CYS A 1 126 ? 50.270 22.028 19.605 1.00 14.29 81 CYS A C 1
ATOM 632 O O . CYS A 1 126 ? 50.627 20.948 19.138 1.00 14.11 81 CYS A O 1
ATOM 635 N N . ALA A 1 127 ? 50.416 22.359 20.874 1.00 14.70 82 ALA A N 1
ATOM 636 C CA . ALA A 1 127 ? 50.963 21.432 21.873 1.00 14.50 82 ALA A CA 1
ATOM 637 C C . ALA A 1 127 ? 50.121 20.153 21.954 1.00 14.19 82 ALA A C 1
ATOM 638 O O . ALA A 1 127 ? 50.662 19.071 21.837 1.00 13.50 82 ALA A O 1
ATOM 640 N N . VAL A 1 128 ? 48.804 20.293 22.118 1.00 13.58 83 VAL A N 1
ATOM 641 C CA . VAL A 1 128 ? 47.958 19.112 22.317 1.00 13.69 83 VAL A CA 1
ATOM 642 C C . VAL A 1 128 ? 47.846 18.322 21.030 1.00 13.97 83 VAL A C 1
ATOM 643 O O . VAL A 1 128 ? 47.891 17.122 21.044 1.00 15.53 83 VAL A O 1
ATOM 647 N N . ALA A 1 129 ? 47.845 19.025 19.908 1.00 12.91 84 ALA A N 1
ATOM 648 C CA . ALA A 1 129 ? 47.880 18.393 18.576 1.00 13.44 84 ALA A CA 1
ATOM 649 C C . ALA A 1 129 ? 49.156 17.607 18.360 1.00 12.92 84 ALA A C 1
ATOM 650 O O . ALA A 1 129 ? 49.139 16.581 17.617 1.00 13.04 84 ALA A O 1
ATOM 652 N N . GLY A 1 130 ? 50.216 17.982 19.068 1.00 13.37 85 GLY A N 1
ATOM 653 C CA . GLY A 1 130 ? 51.465 17.281 18.982 1.00 12.27 85 GLY A CA 1
ATOM 654 C C . GLY A 1 130 ? 51.724 16.279 20.108 1.00 11.86 85 GLY A C 1
ATOM 655 O O . GLY A 1 130 ? 52.846 15.745 20.235 1.00 11.90 85 GLY A O 1
ATOM 656 N N . GLY A 1 131 ? 50.710 15.992 20.909 1.00 12.60 86 GLY A N 1
ATOM 657 C CA . GLY A 1 131 ? 50.813 15.036 22.017 1.00 13.30 86 GLY A CA 1
ATOM 658 C C . GLY A 1 131 ? 51.269 15.589 23.363 1.00 12.94 86 GLY A C 1
ATOM 659 O O . GLY A 1 131 ? 51.450 14.774 24.291 1.00 12.93 86 GLY A O 1
ATOM 660 N N . PHE A 1 132 ? 51.483 16.900 23.471 1.00 13.06 87 PHE A N 1
ATOM 661 C CA . PHE A 1 132 ? 52.035 17.520 24.712 1.00 13.84 87 PHE A CA 1
ATOM 662 C C . PHE A 1 132 ? 50.883 17.865 25.675 1.00 14.88 87 PHE A C 1
ATOM 663 O O . PHE A 1 132 ? 49.945 18.624 25.304 1.00 14.81 87 PHE A O 1
ATOM 671 N N . THR A 1 133 ? 50.953 17.335 26.886 1.00 14.05 88 THR A N 1
ATOM 672 C CA . THR A 1 133 ? 49.977 17.648 27.941 1.00 14.74 88 THR A CA 1
ATOM 673 C C . THR A 1 133 ? 50.517 18.718 28.887 1.00 14.60 88 THR A C 1
ATOM 674 O O . THR A 1 133 ? 49.766 19.279 29.674 1.00 14.93 88 THR A O 1
ATOM 678 N N . THR A 1 134 ? 51.826 18.981 28.780 1.00 15.21 89 THR A N 1
ATOM 679 C CA . THR A 1 134 ? 52.557 19.911 29.668 1.00 14.34 89 THR A CA 1
ATOM 680 C C . THR A 1 134 ? 53.614 20.613 28.796 1.00 15.69 89 THR A C 1
ATOM 681 O O . THR A 1 134 ? 54.337 19.940 28.032 1.00 15.02 89 THR A O 1
ATOM 685 N N . ILE A 1 135 ? 53.629 21.960 28.808 1.00 14.93 90 ILE A N 1
ATOM 686 C CA . ILE A 1 135 ? 54.689 22.723 28.153 1.00 15.10 90 ILE A CA 1
ATOM 687 C C . ILE A 1 135 ? 55.202 23.766 29.163 1.00 14.20 90 ILE A C 1
ATOM 688 O O . ILE A 1 135 ? 54.448 24.213 30.053 1.00 14.12 90 ILE A O 1
ATOM 693 N N . VAL A 1 136 ? 56.492 24.077 29.009 1.00 13.98 91 VAL A N 1
ATOM 694 C CA . VAL A 1 136 ? 57.164 25.061 29.856 1.00 13.89 91 VAL A CA 1
ATOM 695 C C . VAL A 1 136 ? 57.480 26.242 28.974 1.00 14.54 91 VAL A C 1
ATOM 696 O O . VAL A 1 136 ? 58.206 26.133 27.997 1.00 13.80 91 VAL A O 1
ATOM 700 N N . CYS A 1 137 ? 56.960 27.409 29.332 1.00 15.57 92 CYS A N 1
ATOM 701 C CA . CYS A 1 137 ? 57.150 28.588 28.495 1.00 14.72 92 CYS A CA 1
ATOM 702 C C . CYS A 1 137 ? 58.316 29.402 29.059 1.00 15.15 92 CYS A C 1
ATOM 703 O O . CYS A 1 137 ? 58.478 29.562 30.298 1.00 15.12 92 CYS A O 1
ATOM 706 N N . MET A 1 138 ? 59.081 29.966 28.110 1.00 16.40 93 MET A N 1
ATOM 707 C CA . MET A 1 138 ? 60.265 30.772 28.428 1.00 15.48 93 MET A CA 1
ATOM 708 C C . MET A 1 138 ? 59.840 32.193 28.809 1.00 14.91 93 MET A C 1
ATOM 709 O O . MET A 1 138 ? 58.720 32.638 28.444 1.00 14.49 93 MET A O 1
ATOM 714 N N . PRO A 1 139 ? 60.681 32.882 29.581 1.00 14.31 94 PRO A N 1
ATOM 715 C CA . PRO A 1 139 ? 60.289 34.177 30.217 1.00 13.46 94 PRO A CA 1
ATOM 716 C C . PRO A 1 139 ? 60.675 35.439 29.444 1.00 15.27 94 PRO A C 1
ATOM 717 O O . PRO A 1 139 ? 60.504 36.543 29.950 1.00 14.33 94 PRO A O 1
ATOM 721 N N . ASN A 1 140 ? 61.091 35.293 28.178 1.00 13.81 95 ASN A N 1
ATOM 722 C CA . ASN A 1 140 ? 61.421 36.436 27.289 1.00 14.63 95 ASN A CA 1
ATOM 723 C C . ASN A 1 140 ? 60.228 37.042 26.559 1.00 14.22 95 ASN A C 1
ATOM 724 O O . ASN A 1 140 ? 60.253 37.453 25.391 1.00 14.60 95 ASN A O 1
ATOM 729 N N . THR A 1 141 ? 59.127 37.037 27.287 1.00 14.05 96 THR A N 1
ATOM 730 C CA . THR A 1 141 ? 57.927 37.774 26.964 1.00 14.26 96 THR A CA 1
ATOM 731 C C . THR A 1 141 ? 58.130 39.269 27.218 1.00 14.80 96 THR A C 1
ATOM 732 O O . THR A 1 141 ? 59.151 39.698 27.766 1.00 13.43 96 THR A O 1
ATOM 736 N N . ASN A 1 142 ? 57.122 40.047 26.844 1.00 15.29 97 ASN A N 1
ATOM 737 C CA . ASN A 1 142 ? 57.135 41.462 27.141 1.00 15.81 97 ASN A CA 1
ATOM 738 C C . ASN A 1 142 ? 55.761 41.846 27.717 1.00 15.89 97 ASN A C 1
ATOM 739 O O . ASN A 1 142 ? 54.770 41.822 26.995 1.00 15.70 97 ASN A O 1
ATOM 744 N N . PRO A 1 143 ? 55.696 42.169 28.996 1.00 15.08 98 PRO A N 1
ATOM 745 C CA . PRO A 1 143 ? 56.851 42.216 29.899 1.00 15.39 98 PRO A CA 1
ATOM 746 C C . PRO A 1 143 ? 57.385 40.823 30.220 1.00 16.79 98 PRO A C 1
ATOM 747 O O . PRO A 1 143 ? 56.646 39.829 30.061 1.00 15.30 98 PRO A O 1
ATOM 751 N N . PRO A 1 144 ? 58.644 40.739 30.659 1.00 16.66 99 PRO A N 1
ATOM 752 C CA . PRO A 1 144 ? 59.250 39.427 30.941 1.00 16.63 99 PRO A CA 1
ATOM 753 C C . PRO A 1 144 ? 58.648 38.833 32.188 1.00 16.71 99 PRO A C 1
ATOM 754 O O . PRO A 1 144 ? 58.037 39.592 32.992 1.00 15.56 99 PRO A O 1
ATOM 758 N N . ILE A 1 145 ? 58.865 37.521 32.413 1.00 15.46 100 ILE A N 1
ATOM 759 C CA . ILE A 1 145 ? 58.307 36.853 33.575 1.00 15.81 100 ILE A CA 1
ATOM 760 C C . ILE A 1 145 ? 59.293 37.046 34.723 1.00 17.47 100 ILE A C 1
ATOM 761 O O . ILE A 1 145 ? 60.059 36.150 35.075 1.00 17.95 100 ILE A O 1
ATOM 766 N N . ASP A 1 146 ? 59.298 38.258 35.278 1.00 18.70 101 ASP A N 1
ATOM 767 C CA . ASP A 1 146 ? 60.128 38.551 36.452 1.00 19.72 101 ASP A CA 1
ATOM 768 C C . ASP A 1 146 ? 59.330 39.065 37.671 1.00 19.00 101 ASP A C 1
ATOM 769 O O . ASP A 1 146 ? 59.911 39.570 38.630 1.00 18.48 101 ASP A O 1
ATOM 774 N N . ASN A 1 147 ? 58.016 38.950 37.614 1.00 17.19 102 ASN A N 1
ATOM 775 C CA . ASN A 1 147 ? 57.157 39.292 38.739 1.00 18.11 102 ASN A CA 1
ATOM 776 C C . ASN A 1 147 ? 55.886 38.446 38.776 1.00 17.80 102 ASN A C 1
ATOM 777 O O . ASN A 1 147 ? 55.549 37.758 37.782 1.00 18.04 102 ASN A O 1
ATOM 782 N N . THR A 1 148 ? 55.194 38.454 39.910 1.00 18.51 103 THR A N 1
ATOM 783 C CA . THR A 1 148 ? 54.081 37.510 40.088 1.00 19.04 103 THR A CA 1
ATOM 784 C C . THR A 1 148 ? 52.850 37.895 39.240 1.00 18.69 103 THR A C 1
ATOM 785 O O . THR A 1 148 ? 52.028 37.056 38.949 1.00 19.17 103 THR A O 1
ATOM 789 N N . THR A 1 149 ? 52.735 39.176 38.884 1.00 17.28 104 THR A N 1
ATOM 790 C CA . THR A 1 149 ? 51.665 39.644 37.995 1.00 16.45 104 THR A CA 1
ATOM 791 C C . THR A 1 149 ? 51.811 38.928 36.649 1.00 15.79 104 THR A C 1
ATOM 792 O O . THR A 1 149 ? 50.857 38.483 36.071 1.00 15.50 104 THR A O 1
ATOM 796 N N . VAL A 1 150 ? 53.016 38.836 36.126 1.00 16.32 105 VAL A N 1
ATOM 797 C CA . VAL A 1 150 ? 53.147 38.180 34.848 1.00 15.13 105 VAL A CA 1
ATOM 798 C C . VAL A 1 150 ? 52.914 36.670 34.995 1.00 15.80 105 VAL A C 1
ATOM 799 O O . VAL A 1 150 ? 52.300 36.017 34.157 1.00 13.20 105 VAL A O 1
ATOM 803 N N . VAL A 1 151 ? 53.439 36.137 36.081 1.00 14.80 106 VAL A N 1
ATOM 804 C CA . VAL A 1 151 ? 53.256 34.709 36.373 1.00 15.25 106 VAL A CA 1
ATOM 805 C C . VAL A 1 151 ? 51.778 34.387 36.413 1.00 14.90 106 VAL A C 1
ATOM 806 O O . VAL A 1 151 ? 51.348 33.431 35.745 1.00 13.44 106 VAL A O 1
ATOM 810 N N . ASN A 1 152 ? 51.001 35.191 37.156 1.00 14.90 107 ASN A N 1
ATOM 811 C CA . ASN A 1 152 ? 49.582 34.928 37.349 1.00 14.78 107 ASN A CA 1
ATOM 812 C C . ASN A 1 152 ? 48.810 35.076 36.041 1.00 13.68 107 ASN A C 1
ATOM 813 O O . ASN A 1 152 ? 47.814 34.416 35.828 1.00 13.70 107 ASN A O 1
ATOM 818 N N . TYR A 1 153 ? 49.245 36.015 35.215 1.00 13.41 108 TYR A N 1
ATOM 819 C CA . TYR A 1 153 ? 48.696 36.162 33.859 1.00 13.77 108 TYR A CA 1
ATOM 820 C C . TYR A 1 153 ? 48.764 34.859 33.096 1.00 14.68 108 TYR A C 1
ATOM 821 O O . TYR A 1 153 ? 47.779 34.397 32.503 1.00 13.85 108 TYR A O 1
ATOM 830 N N . ILE A 1 154 ? 49.940 34.279 33.072 1.00 14.39 109 ILE A N 1
ATOM 831 C CA . ILE A 1 154 ? 50.154 33.059 32.282 1.00 14.86 109 ILE A CA 1
ATOM 832 C C . ILE A 1 154 ? 49.355 31.875 32.887 1.00 15.32 109 ILE A C 1
ATOM 833 O O . ILE A 1 154 ? 48.687 31.110 32.164 1.00 16.96 109 ILE A O 1
ATOM 838 N N . LEU A 1 155 ? 49.361 31.763 34.201 1.00 15.62 110 LEU A N 1
ATOM 839 C CA . LEU A 1 155 ? 48.574 30.688 34.864 1.00 17.14 110 LEU A CA 1
ATOM 840 C C . LEU A 1 155 ? 47.085 30.804 34.602 1.00 17.37 110 LEU A C 1
ATOM 841 O O . LEU A 1 155 ? 46.416 29.786 34.393 1.00 17.56 110 LEU A O 1
ATOM 846 N N . GLN A 1 156 ? 46.560 32.023 34.652 1.00 16.19 111 GLN A N 1
ATOM 847 C CA . GLN A 1 156 ? 45.130 32.256 34.360 1.00 17.59 111 GLN A CA 1
ATOM 848 C C . GLN A 1 156 ? 44.786 32.009 32.926 1.00 16.66 111 GLN A C 1
ATOM 849 O O . GLN A 1 156 ? 43.753 31.413 32.634 1.00 17.86 111 GLN A O 1
ATOM 855 N N . LYS A 1 157 ? 45.646 32.444 31.998 1.00 17.94 112 LYS A N 1
ATOM 856 C CA . LYS A 1 157 ? 45.502 32.010 30.601 1.00 18.97 112 LYS A CA 1
ATOM 857 C C . LYS A 1 157 ? 45.464 30.520 30.378 1.00 19.39 112 LYS A C 1
ATOM 858 O O . LYS A 1 157 ? 44.601 30.019 29.691 1.00 20.17 112 LYS A O 1
ATOM 864 N N . SER A 1 158 ? 46.417 29.824 30.924 1.00 19.79 113 SER A N 1
ATOM 865 C CA . SER A 1 158 ? 46.468 28.357 30.870 1.00 21.00 113 SER A CA 1
ATOM 866 C C . SER A 1 158 ? 45.193 27.731 31.396 1.00 19.52 113 SER A C 1
ATOM 867 O O . SER A 1 158 ? 44.651 26.854 30.730 1.00 18.17 113 SER A O 1
ATOM 870 N N . LYS A 1 159 ? 44.696 28.233 32.524 1.00 18.74 114 LYS A N 1
ATOM 871 C CA . LYS A 1 159 ? 43.441 27.765 33.072 1.00 19.46 114 LYS A CA 1
ATOM 872 C C . LYS A 1 159 ? 42.238 28.016 32.128 1.00 18.70 114 LYS A C 1
ATOM 873 O O . LYS A 1 159 ? 41.429 27.110 31.890 1.00 18.30 114 LYS A O 1
ATOM 879 N N . SER A 1 160 ? 42.124 29.209 31.555 1.00 17.43 115 SER A N 1
ATOM 880 C CA . SER A 1 160 ? 40.986 29.526 30.719 1.00 17.59 115 SER A CA 1
ATOM 881 C C . SER A 1 160 ? 41.061 28.803 29.386 1.00 17.67 115 SER A C 1
ATOM 882 O O . SER A 1 160 ? 40.022 28.375 28.894 1.00 16.82 115 SER A O 1
ATOM 885 N N . VAL A 1 161 ? 42.277 28.613 28.837 1.00 17.05 116 VAL A N 1
ATOM 886 C CA . VAL A 1 161 ? 42.429 27.886 27.582 1.00 17.28 116 VAL A CA 1
ATOM 887 C C . VAL A 1 161 ? 42.101 26.404 27.829 1.00 18.02 116 VAL A C 1
ATOM 888 O O . VAL A 1 161 ? 41.388 25.807 27.011 1.00 18.44 116 VAL A O 1
ATOM 892 N N . GLY A 1 162 ? 42.627 25.828 28.906 1.00 18.13 117 GLY A N 1
ATOM 893 C CA . GLY A 1 162 ? 42.212 24.512 29.385 1.00 20.31 117 GLY A CA 1
ATOM 894 C C . GLY A 1 162 ? 42.535 23.265 28.557 1.00 23.05 117 GLY A C 1
ATOM 895 O O . GLY A 1 162 ? 41.815 22.213 28.596 1.00 26.88 117 GLY A O 1
ATOM 896 N N . LEU A 1 163 ? 43.632 23.359 27.853 1.00 20.80 118 LEU A N 1
ATOM 897 C CA . LEU A 1 163 ? 44.147 22.234 27.017 1.00 19.87 118 LEU A CA 1
ATOM 898 C C . LEU A 1 163 ? 45.367 21.669 27.796 1.00 21.30 118 LEU A C 1
ATOM 899 O O . LEU A 1 163 ? 45.157 21.044 28.891 1.00 26.21 118 LEU A O 1
ATOM 904 N N . CYS A 1 164 ? 46.584 22.048 27.430 1.00 21.50 119 CYS A N 1
ATOM 905 C CA . CYS A 1 164 ? 47.797 21.603 28.144 1.00 19.95 119 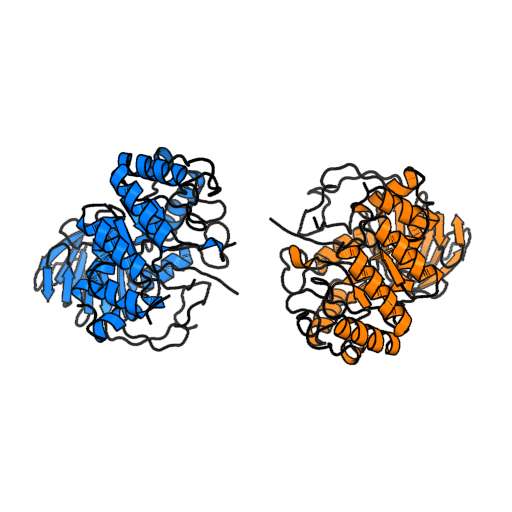CYS A CA 1
ATOM 906 C C . CYS A 1 164 ? 48.081 22.468 29.348 1.00 19.00 119 CYS A C 1
ATOM 907 O O . CYS A 1 164 ? 47.675 23.649 29.447 1.00 19.60 119 CYS A O 1
ATOM 910 N N . ARG A 1 165 ? 48.743 21.858 30.327 1.00 17.63 120 ARG A N 1
ATOM 911 C CA . ARG A 1 165 ? 49.292 22.600 31.418 1.00 17.63 120 ARG A CA 1
ATOM 912 C C . ARG A 1 165 ? 50.412 23.476 30.882 1.00 17.28 120 ARG A C 1
ATOM 913 O O . ARG A 1 165 ? 51.313 22.973 30.311 1.00 15.70 120 ARG A O 1
ATOM 921 N N . VAL A 1 166 ? 50.363 24.783 31.134 1.00 16.35 121 VAL A N 1
ATOM 922 C CA . VAL A 1 166 ? 51.421 25.695 30.776 1.00 14.99 121 VAL A CA 1
ATOM 923 C C . VAL A 1 166 ? 52.132 26.076 32.072 1.00 16.59 121 VAL A C 1
ATOM 924 O O . VAL A 1 166 ? 51.529 26.685 33.002 1.00 16.19 121 VAL A O 1
ATOM 928 N N . LEU A 1 167 ? 53.407 25.687 32.175 1.00 16.85 122 LEU A N 1
ATOM 929 C CA . LEU A 1 167 ? 54.208 26.001 33.364 1.00 16.55 122 LEU A CA 1
ATOM 930 C C . LEU A 1 167 ? 55.132 27.155 33.002 1.00 16.12 122 LEU A C 1
ATOM 931 O O . LEU A 1 167 ? 55.946 27.031 32.102 1.00 15.09 122 LEU A O 1
ATOM 936 N N . PRO A 1 168 ? 55.082 28.237 33.783 1.00 15.68 123 PRO A N 1
ATOM 937 C CA . PRO A 1 168 ? 55.998 29.342 33.570 1.00 15.26 123 PRO A CA 1
ATOM 938 C C . PRO A 1 168 ? 57.396 29.090 34.133 1.00 15.62 123 PRO A C 1
ATOM 939 O O . PRO A 1 168 ? 57.581 28.264 35.024 1.00 16.48 123 PRO A O 1
ATOM 943 N N . THR A 1 169 ? 58.342 29.835 33.598 1.00 16.23 124 THR A N 1
ATOM 944 C CA . THR A 1 169 ? 59.664 30.003 34.188 1.00 16.53 124 THR A CA 1
ATOM 945 C C . THR A 1 169 ? 59.820 31.455 34.518 1.00 16.14 124 THR A C 1
ATOM 946 O O . THR A 1 169 ? 59.147 32.290 33.938 1.00 15.27 124 THR A O 1
ATOM 950 N N . GLY A 1 170 ? 60.704 31.731 35.474 1.00 16.79 125 GLY A N 1
ATOM 951 C CA . GLY A 1 170 ? 61.152 33.075 35.785 1.00 17.27 125 GLY A CA 1
ATOM 952 C C . GLY A 1 170 ? 62.482 33.405 35.144 1.00 17.69 125 GLY A C 1
ATOM 953 O O . GLY A 1 170 ? 63.159 32.545 34.623 1.00 18.48 125 GLY A O 1
ATOM 954 N N . THR A 1 171 ? 62.798 34.698 35.095 1.00 17.80 126 THR A N 1
ATOM 955 C CA . THR A 1 171 ? 64.066 35.186 34.572 1.00 17.87 126 THR A CA 1
ATOM 956 C C . THR A 1 171 ? 65.114 34.914 35.656 1.00 18.06 126 THR A C 1
ATOM 957 O O . THR A 1 171 ? 64.776 34.732 36.831 1.00 17.76 126 THR A O 1
ATOM 961 N N . ILE A 1 172 ? 66.378 34.800 35.239 1.00 19.30 127 ILE A N 1
ATOM 962 C CA . ILE A 1 172 ? 67.492 34.779 36.216 1.00 19.65 127 ILE A CA 1
ATOM 963 C C . ILE A 1 172 ? 67.713 36.175 36.814 1.00 20.13 127 ILE A C 1
ATOM 964 O O . ILE A 1 172 ? 67.961 36.320 38.015 1.00 20.03 127 ILE A O 1
ATOM 969 N N . THR A 1 173 ? 67.664 37.215 35.972 1.00 20.73 128 THR A N 1
ATOM 970 C CA . THR A 1 173 ? 67.898 38.591 36.451 1.00 20.94 128 THR A CA 1
ATOM 971 C C . THR A 1 173 ? 66.712 39.485 36.160 1.00 22.03 128 THR A C 1
ATOM 972 O O . THR A 1 173 ? 65.885 39.222 35.267 1.00 21.09 128 THR A O 1
ATOM 976 N N . LYS A 1 174 ? 66.599 40.567 36.921 1.00 22.74 129 LYS A N 1
ATOM 977 C CA . LYS A 1 174 ? 65.595 41.564 36.601 1.00 23.93 129 LYS A CA 1
ATOM 978 C C . LYS A 1 174 ? 65.648 42.085 35.176 1.00 23.59 129 LYS A C 1
ATOM 979 O O . LYS A 1 174 ? 66.707 42.483 34.696 1.00 22.09 129 LYS A O 1
ATOM 985 N N . GLY A 1 175 ? 64.478 42.050 34.504 1.00 23.93 130 GLY A N 1
ATOM 986 C CA . GLY A 1 175 ? 64.316 42.446 33.103 1.00 23.70 130 GLY A CA 1
ATOM 987 C C . GLY A 1 175 ? 65.138 41.657 32.105 1.00 23.89 130 GLY A C 1
ATOM 988 O O . GLY A 1 175 ? 65.230 42.026 30.909 1.00 23.90 130 GLY A O 1
ATOM 989 N N . ARG A 1 176 ? 65.708 40.552 32.586 1.00 24.21 131 ARG A N 1
ATOM 990 C CA . ARG A 1 176 ? 66.760 39.774 31.907 1.00 24.76 131 ARG A CA 1
ATOM 991 C C . ARG A 1 176 ? 67.955 40.624 31.489 1.00 26.01 131 ARG A C 1
ATOM 992 O O . ARG A 1 176 ? 68.635 40.307 30.531 1.00 24.51 131 ARG A O 1
ATOM 1000 N N . LYS A 1 177 ? 68.228 41.671 32.261 1.00 27.21 132 LYS A N 1
ATOM 1001 C CA . LYS A 1 177 ? 69.272 42.636 31.961 1.00 28.62 132 LYS A CA 1
ATOM 1002 C C . LYS A 1 177 ? 70.653 42.165 32.407 1.00 28.86 132 LYS A C 1
ATOM 1003 O O . LYS A 1 177 ? 71.629 42.789 32.082 1.00 29.66 132 LYS A O 1
ATOM 1009 N N . GLY A 1 178 ? 70.736 41.105 33.201 1.00 29.36 133 GLY A N 1
ATOM 1010 C CA . GLY A 1 178 ? 72.012 40.448 33.466 1.00 30.11 133 GLY A CA 1
ATOM 1011 C C . GLY A 1 178 ? 72.768 41.015 34.656 1.00 31.08 133 GLY A C 1
ATOM 1012 O O . GLY A 1 178 ? 73.838 40.482 35.028 1.00 31.47 133 GLY A O 1
ATOM 1013 N N . LYS A 1 179 ? 72.181 42.039 35.277 1.00 31.45 134 LYS A N 1
ATOM 1014 C CA . LYS A 1 179 ? 72.773 42.766 36.412 1.00 32.57 134 LYS A CA 1
ATOM 1015 C C . LYS A 1 179 ? 72.286 42.308 37.810 1.00 32.37 134 LYS A C 1
ATOM 1016 O O . LYS A 1 179 ? 73.110 42.066 38.704 1.00 33.19 134 LYS A O 1
ATOM 1022 N N . GLU A 1 180 ? 70.976 42.218 38.025 1.00 31.29 135 GLU A N 1
ATOM 1023 C CA . GLU A 1 180 ? 70.433 41.992 39.362 1.00 31.05 135 GLU A CA 1
ATOM 1024 C C . GLU A 1 180 ? 69.602 40.730 39.405 1.00 29.90 135 GLU A C 1
ATOM 1025 O O . GLU A 1 180 ? 68.647 40.611 38.658 1.00 28.59 135 GLU A O 1
ATOM 1031 N N . ILE A 1 181 ? 69.938 39.813 40.303 1.00 28.53 136 ILE A N 1
ATOM 1032 C CA . ILE A 1 181 ? 69.190 38.553 40.400 1.00 28.41 136 ILE A CA 1
ATOM 1033 C C . ILE A 1 181 ? 67.721 38.770 40.779 1.00 26.87 136 ILE A C 1
ATOM 1034 O O . ILE A 1 181 ? 67.395 39.565 41.683 1.00 26.05 136 ILE A O 1
ATOM 1039 N N . ALA A 1 182 ? 66.833 38.047 40.089 1.00 24.40 137 ALA A N 1
ATOM 1040 C CA . ALA A 1 182 ? 65.399 38.105 40.350 1.00 23.61 137 ALA A CA 1
ATOM 1041 C C . ALA A 1 182 ? 65.019 37.423 41.676 1.00 23.02 137 ALA A C 1
ATOM 1042 O O . ALA A 1 182 ? 65.805 36.679 42.265 1.00 23.42 137 ALA A O 1
ATOM 1044 N N . ASP A 1 183 ? 63.789 37.618 42.114 1.00 22.76 138 ASP A N 1
ATOM 1045 C CA . ASP A 1 183 ? 63.318 37.038 43.370 1.00 23.02 138 ASP A CA 1
ATOM 1046 C C . ASP A 1 183 ? 62.830 35.611 43.068 1.00 22.90 138 ASP A C 1
ATOM 1047 O O . ASP A 1 183 ? 61.637 35.377 42.764 1.00 22.04 138 ASP A O 1
ATOM 1052 N N . PHE A 1 184 ? 63.751 34.647 43.133 1.00 22.42 139 PHE A N 1
ATOM 1053 C CA . PHE A 1 184 ? 63.411 33.275 42.770 1.00 22.24 139 PHE A CA 1
ATOM 1054 C C . PHE A 1 184 ? 62.413 32.691 43.772 1.00 22.41 139 PHE A C 1
ATOM 1055 O O . PHE A 1 184 ? 61.543 31.913 43.420 1.00 22.22 139 PHE A O 1
ATOM 1063 N N . TYR A 1 185 ? 62.563 33.029 45.051 1.00 22.17 140 TYR A N 1
ATOM 1064 C CA . TYR A 1 185 ? 61.624 32.493 46.053 1.00 22.12 140 TYR A CA 1
ATOM 1065 C C . TYR A 1 185 ? 60.184 32.847 45.685 1.00 20.66 140 TYR A C 1
ATOM 1066 O O . TYR A 1 185 ? 59.341 31.977 45.631 1.00 19.42 140 TYR A O 1
ATOM 1075 N N . SER A 1 186 ? 59.904 34.137 45.474 1.00 20.87 141 SER A N 1
ATOM 1076 C CA . SER A 1 186 ? 58.519 34.589 45.188 1.00 20.21 141 SER A CA 1
ATOM 1077 C C . SER A 1 186 ? 57.982 33.975 43.900 1.00 18.62 141 SER A C 1
ATOM 1078 O O . SER A 1 186 ? 56.808 33.586 43.819 1.00 16.94 141 SER A O 1
ATOM 1081 N N . LEU A 1 187 ? 58.867 33.925 42.909 1.00 18.19 142 LEU A N 1
ATOM 1082 C CA . LEU A 1 187 ? 58.545 33.462 41.549 1.00 17.47 142 LEU A CA 1
ATOM 1083 C C . LEU A 1 187 ? 58.256 31.999 41.517 1.00 17.16 142 LEU A C 1
ATOM 1084 O O . LEU A 1 187 ? 57.261 31.582 40.939 1.00 15.81 142 LEU A O 1
ATOM 1089 N N . LYS A 1 188 ? 59.071 31.220 42.223 1.00 18.89 143 LYS A N 1
ATOM 1090 C CA . LYS A 1 188 ? 58.759 29.820 42.446 1.00 19.42 143 LYS A CA 1
ATOM 1091 C C . LYS A 1 188 ? 57.444 29.571 43.199 1.00 19.18 143 LYS A C 1
ATOM 1092 O O . LYS A 1 188 ? 56.664 28.724 42.790 1.00 18.89 143 LYS A O 1
ATOM 1098 N N . GLU A 1 189 ? 57.243 30.256 44.330 1.00 21.36 144 GLU A N 1
ATOM 1099 C CA . GLU A 1 189 ? 55.981 30.167 45.108 1.00 21.37 144 GLU A CA 1
ATOM 1100 C C . GLU A 1 189 ? 54.757 30.439 44.244 1.00 20.93 144 GLU A C 1
ATOM 1101 O O . GLU A 1 189 ? 53.765 29.777 44.403 1.00 21.36 144 GLU A O 1
ATOM 1107 N N . ALA A 1 190 ? 54.883 31.359 43.284 1.00 20.17 145 ALA A N 1
ATOM 1108 C CA . ALA A 1 190 ? 53.781 31.759 42.392 1.00 19.96 145 ALA A CA 1
ATOM 1109 C C . ALA A 1 190 ? 53.597 30.779 41.254 1.00 19.55 145 ALA A C 1
ATOM 1110 O O . ALA A 1 190 ? 52.542 30.766 40.623 1.00 19.48 145 ALA A O 1
ATOM 1112 N N . GLY A 1 191 ? 54.587 29.897 41.051 1.00 19.03 146 GLY A N 1
ATOM 1113 C CA . GLY A 1 191 ? 54.449 28.786 40.119 1.00 18.65 146 GLY A CA 1
ATOM 1114 C C . GLY A 1 191 ? 55.543 28.600 39.072 1.00 16.93 146 GLY A C 1
ATOM 1115 O O . GLY A 1 191 ? 55.436 27.751 38.191 1.00 17.74 146 GLY A O 1
ATOM 1116 N N . CYS A 1 192 ? 56.616 29.361 39.149 1.00 16.43 147 CYS A N 1
ATOM 1117 C CA . CYS A 1 192 ? 57.713 29.130 38.221 1.00 16.03 147 CYS A CA 1
ATOM 1118 C C . CYS A 1 192 ? 58.426 27.815 38.547 1.00 16.45 147 CYS A C 1
ATOM 1119 O O . CYS A 1 192 ? 58.608 27.453 39.729 1.00 15.48 147 CYS A O 1
ATOM 1122 N N . VAL A 1 193 ? 58.806 27.073 37.509 1.00 16.92 148 VAL A N 1
ATOM 1123 C CA . VAL A 1 193 ? 59.385 25.740 37.679 1.00 17.46 148 VAL A CA 1
ATOM 1124 C C . VAL A 1 193 ? 60.882 25.695 37.376 1.00 17.99 148 VAL A C 1
ATOM 1125 O O . VAL A 1 193 ? 61.550 24.664 37.648 1.00 19.16 148 VAL A O 1
ATOM 1129 N N . ALA A 1 194 ? 61.379 26.758 36.744 1.00 18.25 149 ALA A N 1
ATOM 1130 C CA . ALA A 1 194 ? 62.803 26.915 36.363 1.00 18.06 149 ALA A CA 1
ATOM 1131 C C . ALA A 1 194 ? 63.103 28.385 36.175 1.00 18.20 149 ALA A C 1
ATOM 1132 O O . ALA A 1 194 ? 62.168 29.196 36.143 1.00 16.35 149 ALA A O 1
ATOM 1134 N N . PHE A 1 195 ? 64.395 28.708 36.029 1.00 19.76 150 PHE A N 1
ATOM 1135 C CA . PHE A 1 195 ? 64.875 30.093 35.799 1.00 17.91 150 PHE A CA 1
ATOM 1136 C C . PHE A 1 195 ? 65.861 30.146 34.649 1.00 18.77 150 PHE A C 1
ATOM 1137 O O . PHE A 1 195 ? 66.730 29.286 34.473 1.00 18.29 150 PHE A O 1
ATOM 1145 N N . THR A 1 196 ? 65.688 31.166 33.831 1.00 18.22 151 THR A N 1
ATOM 1146 C CA . THR A 1 196 ? 66.516 31.381 32.684 1.00 18.99 151 THR A CA 1
ATOM 1147 C C . THR A 1 196 ? 66.396 32.820 32.204 1.00 19.27 151 THR A C 1
ATOM 1148 O O . THR A 1 196 ? 65.358 33.444 32.369 1.00 19.53 151 THR A O 1
ATOM 1152 N N . ASP A 1 197 ? 67.489 33.343 31.666 1.00 18.26 152 ASP A N 1
ATOM 1153 C CA . ASP A 1 197 ? 67.476 34.646 31.012 1.00 19.80 152 ASP A CA 1
ATOM 1154 C C . ASP A 1 197 ? 67.316 34.461 29.529 1.00 20.67 152 ASP A C 1
ATOM 1155 O O . ASP A 1 197 ? 67.393 35.439 28.786 1.00 19.13 152 ASP A O 1
ATOM 1160 N N . ASP A 1 198 ? 67.104 33.212 29.137 1.00 23.26 153 ASP A N 1
ATOM 1161 C CA . ASP A 1 198 ? 66.675 32.804 27.792 1.00 25.11 153 ASP A CA 1
ATOM 1162 C C . ASP A 1 198 ? 65.950 33.897 27.160 1.00 26.99 153 ASP A C 1
ATOM 1163 O O . ASP A 1 198 ? 64.945 34.354 27.676 1.00 25.97 153 ASP A O 1
ATOM 1168 N N . GLY A 1 199 ? 66.397 34.050 25.922 1.00 30.88 154 GLY A N 1
ATOM 1169 C CA . GLY A 1 199 ? 66.566 35.235 25.220 1.00 32.53 154 GLY A CA 1
ATOM 1170 C C . GLY A 1 199 ? 68.078 35.325 25.105 1.00 33.62 154 GLY A C 1
ATOM 1171 O O . GLY A 1 199 ? 68.677 35.236 24.015 1.00 32.54 154 GLY A O 1
ATOM 1172 N N . SER A 1 200 ? 68.705 35.499 26.266 1.00 35.17 155 SER A N 1
ATOM 1173 C CA . SER A 1 200 ? 70.080 35.973 26.307 1.00 36.68 155 SER A CA 1
ATOM 1174 C C . SER A 1 200 ? 70.828 35.249 27.423 1.00 37.75 155 SER A C 1
ATOM 1175 O O . SER A 1 200 ? 70.628 35.529 28.612 1.00 38.51 155 SER A O 1
ATOM 1178 N N . PRO A 1 201 ? 71.665 34.287 27.026 1.00 38.58 156 PRO A N 1
ATOM 1179 C CA . PRO A 1 201 ? 72.506 33.532 27.967 1.00 39.00 156 PRO A CA 1
ATOM 1180 C C . PRO A 1 201 ? 73.174 34.395 29.032 1.00 39.00 156 PRO A C 1
ATOM 1181 O O . PRO A 1 201 ? 73.484 35.571 28.768 1.00 38.49 156 PRO A O 1
ATOM 1185 N N . VAL A 1 202 ? 73.379 33.839 30.226 1.00 39.91 157 VAL A N 1
ATOM 1186 C CA . VAL A 1 202 ? 74.085 34.589 31.274 1.00 40.49 157 VAL A CA 1
ATOM 1187 C C . VAL A 1 202 ? 75.574 34.685 30.891 1.00 40.96 157 VAL A C 1
ATOM 1188 O O . VAL A 1 202 ? 76.225 33.668 30.617 1.00 40.55 157 VAL A O 1
ATOM 1192 N N . MET A 1 203 ? 76.076 35.924 30.847 1.00 41.43 158 MET A N 1
ATOM 1193 C CA . MET A 1 203 ? 77.466 36.228 30.498 1.00 41.45 158 MET A CA 1
ATOM 1194 C C . MET A 1 203 ? 78.332 36.430 31.751 1.00 40.98 158 MET A C 1
ATOM 1195 O O . MET A 1 203 ? 79.547 36.196 31.722 1.00 40.63 158 MET A O 1
ATOM 1200 N N . ASP A 1 204 ? 77.701 36.896 32.833 1.00 39.81 159 ASP A N 1
ATOM 1201 C CA . ASP A 1 204 ? 78.377 37.127 34.096 1.00 38.82 159 ASP A CA 1
ATOM 1202 C C . ASP A 1 204 ? 78.397 35.794 34.857 1.00 37.48 159 ASP A C 1
ATOM 1203 O O . ASP A 1 204 ? 77.371 35.309 35.359 1.00 36.49 159 ASP A O 1
ATOM 1208 N N . SER A 1 205 ? 79.585 35.207 34.902 1.00 36.00 160 SER A N 1
ATOM 1209 C CA . SER A 1 205 ? 79.864 34.017 35.692 1.00 34.84 160 SER A CA 1
ATOM 1210 C C . SER A 1 205 ? 79.427 34.117 37.145 1.00 33.07 160 SER A C 1
ATOM 1211 O O . SER A 1 205 ? 79.008 33.127 37.730 1.00 31.37 160 SER A O 1
ATOM 1214 N N . SER A 1 206 ? 79.569 35.305 37.749 1.00 32.45 161 SER A N 1
ATOM 1215 C CA . SER A 1 206 ? 79.157 35.490 39.135 1.00 30.79 161 SER A CA 1
ATOM 1216 C C . SER A 1 206 ? 77.615 35.490 39.262 1.00 29.05 161 SER A C 1
ATOM 1217 O O . SER A 1 206 ? 77.065 34.975 40.231 1.00 28.43 161 SER A O 1
ATOM 1220 N N . VAL A 1 207 ? 76.916 36.033 38.275 1.00 27.52 162 VAL A N 1
ATOM 1221 C CA . VAL A 1 207 ? 75.457 35.884 38.221 1.00 26.68 162 VAL A CA 1
ATOM 1222 C C . VAL A 1 207 ? 75.042 34.412 38.067 1.00 24.74 162 VAL A C 1
ATOM 1223 O O . VAL A 1 207 ? 74.190 33.937 38.798 1.00 24.90 162 VAL A O 1
ATOM 1227 N N . MET A 1 208 ? 75.626 33.690 37.117 1.00 23.70 163 MET A N 1
ATOM 1228 C CA . MET A 1 208 ? 75.337 32.251 36.987 1.00 22.14 163 MET A CA 1
ATOM 1229 C C . MET A 1 208 ? 75.560 31.500 38.326 1.00 21.71 163 MET A C 1
ATOM 1230 O O . MET A 1 208 ? 74.757 30.689 38.713 1.00 20.32 163 MET A O 1
ATOM 1235 N N . ARG A 1 209 ? 76.667 31.775 39.024 1.00 20.84 164 ARG A N 1
ATOM 1236 C CA . ARG A 1 209 ? 76.940 31.087 40.273 1.00 21.10 164 ARG A CA 1
ATOM 1237 C C . ARG A 1 209 ? 75.859 31.373 41.301 1.00 19.72 164 ARG A C 1
ATOM 1238 O O . ARG A 1 209 ? 75.362 30.472 41.925 1.00 19.68 164 ARG A O 1
ATOM 1246 N N . LYS A 1 210 ? 75.492 32.635 41.458 1.00 21.77 165 LYS A N 1
ATOM 1247 C CA . LYS A 1 210 ? 74.418 33.043 42.353 1.00 23.10 165 LYS A CA 1
ATOM 1248 C C . LYS A 1 210 ? 73.052 32.369 42.013 1.00 22.98 165 LYS A C 1
ATOM 1249 O O . LYS A 1 210 ? 72.329 31.856 42.886 1.00 23.56 165 LYS A O 1
ATOM 1255 N N . ALA A 1 211 ? 72.760 32.348 40.735 1.00 21.86 166 ALA A N 1
ATOM 1256 C CA . ALA A 1 211 ? 71.577 31.681 40.199 1.00 21.76 166 ALA A CA 1
ATOM 1257 C C . ALA A 1 211 ? 71.553 30.195 40.568 1.00 21.88 166 ALA A C 1
ATOM 1258 O O . ALA A 1 211 ? 70.553 29.687 41.076 1.00 21.53 166 ALA A O 1
ATOM 1260 N N . LEU A 1 212 ? 72.665 29.504 40.326 1.00 21.95 167 LEU A N 1
ATOM 1261 C CA . LEU A 1 212 ? 72.744 28.078 40.633 1.00 21.72 167 LEU A CA 1
ATOM 1262 C C . LEU A 1 212 ? 72.723 27.873 42.146 1.00 21.68 167 LEU A C 1
ATOM 1263 O O . LEU A 1 212 ? 72.148 26.901 42.620 1.00 21.48 167 LEU A O 1
ATOM 1268 N N . GLU A 1 213 ? 73.332 28.783 42.912 1.00 22.80 168 GLU A N 1
ATOM 1269 C CA . GLU A 1 213 ? 73.220 28.687 44.354 1.00 23.61 168 GLU A CA 1
ATOM 1270 C C . GLU A 1 213 ? 71.769 28.699 44.797 1.00 24.06 168 GLU A C 1
ATOM 1271 O O . GLU A 1 213 ? 71.324 27.859 45.582 1.00 22.78 168 GLU A O 1
ATOM 1277 N N . LEU A 1 214 ? 71.033 29.673 44.296 1.00 24.57 169 LEU A N 1
ATOM 1278 C CA . LEU A 1 214 ? 69.632 29.830 44.677 1.00 26.09 169 LEU A CA 1
ATOM 1279 C C . LEU A 1 214 ? 68.816 28.667 44.181 1.00 26.03 169 LEU A C 1
ATOM 1280 O O . LEU A 1 214 ? 67.927 28.168 44.894 1.00 26.58 169 LEU A O 1
ATOM 1285 N N . ALA A 1 215 ? 69.117 28.229 42.957 1.00 25.16 170 ALA A N 1
ATOM 1286 C CA . ALA A 1 215 ? 68.381 27.128 42.373 1.00 25.37 170 ALA A CA 1
ATOM 1287 C C . ALA A 1 215 ? 68.554 25.885 43.242 1.00 24.60 170 ALA A C 1
ATOM 1288 O O . ALA A 1 215 ? 67.613 25.133 43.439 1.00 25.36 170 ALA A O 1
ATOM 1290 N N . SER A 1 216 ? 69.755 25.692 43.787 1.00 25.01 171 SER A N 1
ATOM 1291 C CA . SER A 1 216 ? 70.049 24.525 44.612 1.00 24.42 171 SER A CA 1
ATOM 1292 C C . SER A 1 216 ? 69.227 24.527 45.912 1.00 24.46 171 SER A C 1
ATOM 1293 O O . SER A 1 216 ? 68.809 23.479 46.334 1.00 23.70 171 SER A O 1
ATOM 1296 N N . GLN A 1 217 ? 68.984 25.707 46.488 1.00 25.04 172 GLN A N 1
ATOM 1297 C CA . GLN A 1 217 ? 68.214 25.859 47.736 1.00 26.51 172 GLN A CA 1
ATOM 1298 C C . GLN A 1 217 ? 66.760 25.531 47.491 1.00 26.63 172 GLN A C 1
ATOM 1299 O O . GLN A 1 217 ? 66.096 24.928 48.344 1.00 26.23 172 GLN A O 1
ATOM 1305 N N . LEU A 1 218 ? 66.303 25.874 46.286 1.00 26.11 173 LEU A N 1
ATOM 1306 C CA . LEU A 1 218 ? 64.902 25.742 45.893 1.00 25.86 173 LEU A CA 1
ATOM 1307 C C . LEU A 1 218 ? 64.534 24.435 45.208 1.00 26.10 173 LEU A C 1
ATOM 1308 O O . LEU A 1 218 ? 63.359 24.132 45.068 1.00 26.32 173 LEU A O 1
ATOM 1313 N N . GLY A 1 219 ? 65.514 23.656 44.783 1.00 26.12 174 GLY A N 1
ATOM 1314 C CA . GLY A 1 219 ? 65.225 22.415 44.080 1.00 26.50 174 GLY A CA 1
ATOM 1315 C C . GLY A 1 219 ? 64.671 22.583 42.686 1.00 25.39 174 GLY A C 1
ATOM 1316 O O . GLY A 1 219 ? 63.867 21.761 42.240 1.00 26.62 174 GLY A O 1
ATOM 1317 N N . VAL A 1 220 ? 65.135 23.613 41.979 1.00 23.94 175 VAL A N 1
ATOM 1318 C CA . VAL A 1 220 ? 64.745 23.867 40.598 1.00 23.20 175 VAL A CA 1
ATOM 1319 C C . VAL A 1 220 ? 65.975 24.050 39.697 1.00 21.58 175 VAL A C 1
ATOM 1320 O O . VAL A 1 220 ? 67.071 24.355 40.165 1.00 21.38 175 VAL A O 1
ATOM 1324 N N . PRO A 1 221 ? 65.831 23.792 38.411 1.00 20.16 176 PRO A N 1
ATOM 1325 C CA . PRO A 1 221 ? 66.927 24.017 37.470 1.00 20.03 176 PRO A CA 1
ATOM 1326 C C . PRO A 1 221 ? 67.089 25.448 36.910 1.00 19.92 176 PRO A C 1
ATOM 1327 O O . PRO A 1 221 ? 66.146 26.200 36.821 1.00 19.44 176 PRO A O 1
ATOM 1331 N N . ILE A 1 222 ? 68.315 25.778 36.571 1.00 19.30 177 ILE A N 1
ATOM 1332 C CA . ILE A 1 222 ? 68.663 26.900 35.733 1.00 18.93 177 ILE A CA 1
ATOM 1333 C C . ILE A 1 222 ? 68.757 26.388 34.346 1.00 19.17 177 ILE A C 1
ATOM 1334 O O . ILE A 1 222 ? 69.441 25.403 34.089 1.00 18.68 177 ILE A O 1
ATOM 1339 N N . MET A 1 223 ? 68.066 27.040 33.423 1.00 17.60 178 MET A N 1
ATOM 1340 C CA . MET A 1 223 ? 68.206 26.734 32.022 1.00 18.92 178 MET A CA 1
ATOM 1341 C C . MET A 1 223 ? 69.075 27.790 31.399 1.00 19.23 178 MET A C 1
ATOM 1342 O O . MET A 1 223 ? 68.893 28.982 31.663 1.00 19.91 178 MET A O 1
ATOM 1347 N N . ASP A 1 224 ? 70.031 27.374 30.586 1.00 20.63 179 ASP A N 1
ATOM 1348 C CA . ASP A 1 224 ? 70.990 28.284 29.984 1.00 22.87 179 ASP A CA 1
ATOM 1349 C C . ASP A 1 224 ? 71.345 27.968 28.547 1.00 23.65 179 ASP A C 1
ATOM 1350 O O . ASP A 1 224 ? 71.306 26.820 28.069 1.00 21.97 179 ASP A O 1
ATOM 1355 N N . HIS A 1 225 ? 71.686 29.029 27.832 1.00 25.68 180 HIS A N 1
ATOM 1356 C CA . HIS A 1 225 ? 72.257 28.909 26.488 1.00 28.07 180 HIS A CA 1
ATOM 1357 C C . HIS A 1 225 ? 71.236 28.739 25.354 1.00 28.28 180 HIS A C 1
ATOM 1358 O O . HIS A 1 225 ? 71.453 27.919 24.468 1.00 32.30 180 HIS A O 1
ATOM 1365 N N . CYS A 1 226 ? 70.127 29.457 25.409 1.00 28.52 181 CYS A N 1
ATOM 1366 C CA . CYS A 1 226 ? 69.251 29.699 24.255 1.00 27.82 181 CYS A CA 1
ATOM 1367 C C . CYS A 1 226 ? 69.360 31.199 23.923 1.00 29.13 181 CYS A C 1
ATOM 1368 O O . CYS A 1 226 ? 69.219 32.026 24.808 1.00 26.59 181 CYS A O 1
ATOM 1371 N N . GLU A 1 227 ? 69.592 31.514 22.647 1.00 29.17 182 GLU A N 1
ATOM 1372 C CA . GLU A 1 227 ? 69.745 32.876 22.127 1.00 31.52 182 GLU A CA 1
ATOM 1373 C C . GLU A 1 227 ? 68.463 33.312 21.372 1.00 31.22 182 GLU A C 1
ATOM 1374 O O . GLU A 1 227 ? 68.528 33.950 20.302 1.00 30.33 182 GLU A O 1
ATOM 1380 N N . ASP A 1 228 ? 67.298 32.951 21.911 1.00 30.04 183 ASP A N 1
ATOM 1381 C CA . ASP A 1 228 ? 66.043 33.237 21.180 1.00 29.93 183 ASP A CA 1
ATOM 1382 C C . ASP A 1 228 ? 65.884 34.738 20.909 1.00 30.54 183 ASP A C 1
ATOM 1383 O O . ASP A 1 228 ? 65.224 35.131 19.944 1.00 30.70 183 ASP A O 1
ATOM 1388 N N . ASP A 1 229 ? 66.517 35.566 21.731 1.00 31.02 184 ASP A N 1
ATOM 1389 C CA . ASP A 1 229 ? 66.361 37.031 21.640 1.00 33.63 184 ASP A CA 1
ATOM 1390 C C . ASP A 1 229 ? 66.848 37.588 20.304 1.00 35.25 184 ASP A C 1
ATOM 1391 O O . ASP A 1 229 ? 66.367 38.648 19.875 1.00 35.67 184 ASP A O 1
ATOM 1396 N N . LYS A 1 230 ? 67.804 36.887 19.671 1.00 38.20 185 LYS A N 1
ATOM 1397 C CA . LYS A 1 230 ? 68.353 37.280 18.351 1.00 40.69 185 LYS A CA 1
ATOM 1398 C C . LYS A 1 230 ? 67.278 37.272 17.259 1.00 42.68 185 LYS A C 1
ATOM 1399 O O . LYS A 1 230 ? 67.380 38.024 16.264 1.00 42.94 185 LYS A O 1
ATOM 1405 N N . LEU A 1 231 ? 66.240 36.449 17.421 1.00 44.10 186 LEU A N 1
ATOM 1406 C CA . LEU A 1 231 ? 64.951 36.940 16.945 1.00 45.79 186 LEU A CA 1
ATOM 1407 C C . LEU A 1 231 ? 63.721 36.585 17.727 1.00 45.62 186 LEU A C 1
ATOM 1408 O O . LEU A 1 231 ? 62.928 35.762 17.331 1.00 48.46 186 LEU A O 1
ATOM 1413 N N . ALA A 1 232 ? 63.566 37.208 18.859 1.00 44.69 187 ALA A N 1
ATOM 1414 C CA . ALA A 1 232 ? 62.268 37.703 19.252 1.00 43.73 187 ALA A CA 1
ATOM 1415 C C . ALA A 1 232 ? 62.433 39.231 19.095 1.00 42.78 187 ALA A C 1
ATOM 1416 O O . ALA A 1 232 ? 61.496 39.911 18.702 1.00 41.67 187 ALA A O 1
ATOM 1418 N N . TYR A 1 233 ? 63.658 39.739 19.326 1.00 41.76 188 TYR A N 1
ATOM 1419 C CA . TYR A 1 233 ? 63.886 41.174 19.593 1.00 41.79 188 TYR A CA 1
ATOM 1420 C C . TYR A 1 233 ? 64.948 41.773 18.676 1.00 42.44 188 TYR A C 1
ATOM 1421 O O . TYR A 1 233 ? 64.878 42.969 18.342 1.00 43.62 188 TYR A O 1
ATOM 1430 N N . ALA A 1 254 ? 82.895 29.401 21.775 1.00 25.15 209 ALA A N 1
ATOM 1431 C CA . ALA A 1 254 ? 82.143 30.095 22.846 1.00 25.34 209 ALA A CA 1
ATOM 1432 C C . ALA A 1 254 ? 81.089 29.206 23.504 1.00 24.66 209 ALA A C 1
ATOM 1433 O O . ALA A 1 254 ? 80.863 29.266 24.722 1.00 23.83 209 ALA A O 1
ATOM 1435 N N . GLU A 1 255 ? 80.423 28.395 22.695 1.00 22.00 210 GLU A N 1
ATOM 1436 C CA . GLU A 1 255 ? 79.453 27.479 23.242 1.00 21.99 210 GLU A CA 1
ATOM 1437 C C . GLU A 1 255 ? 80.122 26.516 24.247 1.00 20.81 210 GLU A C 1
ATOM 1438 O O . GLU A 1 255 ? 79.649 26.332 25.331 1.00 21.28 210 GLU A O 1
ATOM 1444 N N . GLU A 1 256 ? 81.218 25.909 23.849 1.00 20.55 211 GLU A N 1
ATOM 1445 C CA . GLU A 1 256 ? 81.871 24.879 24.659 1.00 21.04 211 GLU A CA 1
ATOM 1446 C C . GLU A 1 256 ? 82.390 25.438 25.981 1.00 20.63 211 GLU A C 1
ATOM 1447 O O . GLU A 1 256 ? 82.258 24.826 27.048 1.00 19.33 211 GLU A O 1
ATOM 1453 N N . ILE A 1 257 ? 82.946 26.636 25.917 1.00 21.33 212 ILE A N 1
ATOM 1454 C CA . ILE A 1 257 ? 83.411 27.309 27.127 1.00 21.42 212 ILE A CA 1
ATOM 1455 C C . ILE A 1 257 ? 82.269 27.631 28.070 1.00 20.80 212 ILE A C 1
ATOM 1456 O O . ILE A 1 257 ? 82.391 27.457 29.278 1.00 18.37 212 ILE A O 1
ATOM 1461 N N . GLN A 1 258 ? 81.158 28.114 27.537 1.00 20.50 213 GLN A N 1
ATOM 1462 C CA . GLN A 1 258 ? 80.000 28.422 28.374 1.00 20.72 213 GLN A CA 1
ATOM 1463 C C . GLN A 1 258 ? 79.434 27.156 29.040 1.00 18.69 213 GLN A C 1
ATOM 1464 O O . GLN A 1 258 ? 79.066 27.176 30.196 1.00 18.29 213 GLN A O 1
ATOM 1470 N N . ILE A 1 259 ? 79.404 26.043 28.305 1.00 18.10 214 ILE A N 1
ATOM 1471 C CA . ILE A 1 259 ? 78.885 24.781 28.843 1.00 17.76 214 ILE A CA 1
ATOM 1472 C C . ILE A 1 259 ? 79.811 24.270 29.940 1.00 17.95 214 ILE A C 1
ATOM 1473 O O . ILE A 1 259 ? 79.362 23.872 31.044 1.00 19.16 214 ILE A O 1
ATOM 1478 N N . ALA A 1 260 ? 81.101 24.301 29.663 1.00 17.28 215 ALA A N 1
ATOM 1479 C CA . ALA A 1 260 ? 82.093 23.907 30.660 1.00 16.90 215 ALA A CA 1
ATOM 1480 C C . ALA A 1 260 ? 81.968 24.772 31.910 1.00 17.02 215 ALA A C 1
ATOM 1481 O O . ALA A 1 260 ? 82.004 24.260 33.030 1.00 17.98 215 ALA A O 1
ATOM 1483 N N . ARG A 1 261 ? 81.748 26.072 31.744 1.00 17.34 216 ARG A N 1
ATOM 1484 C CA . ARG A 1 261 ? 81.570 26.974 32.867 1.00 17.31 216 ARG A CA 1
ATOM 1485 C C . ARG A 1 261 ? 80.361 26.516 33.709 1.00 17.84 216 ARG A C 1
ATOM 1486 O O . ARG A 1 261 ? 80.408 26.474 34.942 1.00 16.03 216 ARG A O 1
ATOM 1494 N N . ASP A 1 262 ? 79.241 26.264 33.018 1.00 16.33 217 ASP A N 1
ATOM 1495 C CA . ASP A 1 262 ? 77.999 25.855 33.663 1.00 17.51 217 ASP A CA 1
ATOM 1496 C C . ASP A 1 262 ? 78.166 24.535 34.401 1.00 16.39 217 ASP A C 1
ATOM 1497 O O . ASP A 1 262 ? 77.661 24.371 35.500 1.00 16.14 217 ASP A O 1
ATOM 1502 N N . GLY A 1 263 ? 78.853 23.581 33.800 1.00 16.42 218 GLY A N 1
ATOM 1503 C CA . GLY A 1 263 ? 79.146 22.312 34.461 1.00 16.33 218 GLY A CA 1
ATOM 1504 C C . GLY A 1 263 ? 79.964 22.505 35.724 1.00 16.58 218 GLY A C 1
ATOM 1505 O O . GLY A 1 263 ? 79.659 21.940 36.781 1.00 15.77 218 GLY A O 1
ATOM 1506 N N . ILE A 1 264 ? 80.971 23.361 35.637 1.00 16.20 219 ILE A N 1
ATOM 1507 C CA . ILE A 1 264 ? 81.801 23.637 36.803 1.00 17.17 219 ILE A CA 1
ATOM 1508 C C . ILE A 1 264 ? 80.997 24.289 37.930 1.00 16.20 219 ILE A C 1
ATOM 1509 O O . ILE A 1 264 ? 81.129 23.908 39.088 1.00 16.85 219 ILE A O 1
ATOM 1514 N N . LEU A 1 265 ? 80.168 25.275 37.608 1.00 16.70 220 LEU A N 1
ATOM 1515 C CA . LEU A 1 265 ? 79.420 25.976 38.626 1.00 16.41 220 LEU A CA 1
ATOM 1516 C C . LEU A 1 265 ? 78.353 25.097 39.218 1.00 16.51 220 LEU A C 1
ATOM 1517 O O . LEU A 1 265 ? 78.077 25.180 40.428 1.00 16.33 220 LEU A O 1
ATOM 1522 N N . ALA A 1 266 ? 77.791 24.223 38.390 1.00 16.39 221 ALA A N 1
ATOM 1523 C CA . ALA A 1 266 ? 76.770 23.276 38.839 1.00 16.60 221 ALA A CA 1
ATOM 1524 C C . ALA A 1 266 ? 77.406 22.333 39.866 1.00 17.67 221 ALA A C 1
ATOM 1525 O O . ALA A 1 266 ? 76.846 22.024 40.919 1.00 18.39 221 ALA A O 1
ATOM 1527 N N . GLN A 1 267 ? 78.578 21.845 39.548 1.00 18.64 222 GLN A N 1
ATOM 1528 C CA . GLN A 1 267 ? 79.265 20.972 40.507 1.00 20.77 222 GLN A CA 1
ATOM 1529 C C . GLN A 1 267 ? 79.581 21.697 41.805 1.00 20.81 222 GLN A C 1
ATOM 1530 O O . GLN A 1 267 ? 79.398 21.175 42.882 1.00 21.49 222 GLN A O 1
ATOM 1536 N N . ARG A 1 268 ? 80.062 22.916 41.687 1.00 20.98 223 ARG A N 1
ATOM 1537 C CA . ARG A 1 268 ? 80.526 23.686 42.819 1.00 22.66 223 ARG A CA 1
ATOM 1538 C C . ARG A 1 268 ? 79.341 24.068 43.723 1.00 20.85 223 ARG A C 1
ATOM 1539 O O . ARG A 1 268 ? 79.451 24.039 44.912 1.00 18.83 223 ARG A O 1
ATOM 1547 N N . THR A 1 269 ? 78.175 24.364 43.143 1.00 18.69 224 THR A N 1
ATOM 1548 C CA . THR A 1 269 ? 77.012 24.804 43.935 1.00 18.80 224 THR A CA 1
ATOM 1549 C C . THR A 1 269 ? 76.042 23.664 44.330 1.00 18.77 224 THR A C 1
ATOM 1550 O O . THR A 1 269 ? 75.275 23.810 45.273 1.00 20.60 224 THR A O 1
ATOM 1554 N N . GLY A 1 270 ? 76.050 22.573 43.578 1.00 19.09 225 GLY A N 1
ATOM 1555 C CA . GLY A 1 270 ? 75.054 21.514 43.720 1.00 19.07 225 GLY A CA 1
ATOM 1556 C C . GLY A 1 270 ? 73.763 21.829 43.000 1.00 18.45 225 GLY A C 1
ATOM 1557 O O . GLY A 1 270 ? 72.801 21.062 43.033 1.00 19.69 225 GLY A O 1
ATOM 1558 N N . GLY A 1 271 ? 73.745 22.922 42.265 1.00 18.48 226 GLY A N 1
ATOM 1559 C CA . GLY A 1 271 ? 72.582 23.276 41.477 1.00 18.87 226 GLY A CA 1
ATOM 1560 C C . GLY A 1 271 ? 72.511 22.463 40.211 1.00 18.75 226 GLY A C 1
ATOM 1561 O O . GLY A 1 271 ? 73.516 21.896 39.748 1.00 17.41 226 GLY A O 1
ATOM 1562 N N . HIS A 1 272 ? 71.312 22.441 39.645 1.00 19.33 227 HIS A N 1
ATOM 1563 C CA . HIS A 1 272 ? 71.013 21.708 38.416 1.00 18.59 227 HIS A CA 1
ATOM 1564 C C . HIS A 1 272 ? 71.011 22.739 37.308 1.00 17.90 227 HIS A C 1
ATOM 1565 O O . HIS A 1 272 ? 70.228 23.679 37.348 1.00 17.39 227 HIS A O 1
ATOM 1572 N N . VAL A 1 273 ? 71.879 22.538 36.309 1.00 17.89 228 VAL A N 1
ATOM 1573 C CA . VAL A 1 273 ? 71.890 23.338 35.095 1.00 17.18 228 VAL A CA 1
ATOM 1574 C C . VAL A 1 273 ? 71.388 22.495 33.913 1.00 16.84 228 VAL A C 1
ATOM 1575 O O . VAL A 1 273 ? 71.694 21.313 33.787 1.00 16.04 228 VAL A O 1
ATOM 1579 N N . HIS A 1 274 ? 70.563 23.121 33.063 1.00 16.22 229 HIS A N 1
ATOM 1580 C CA . HIS A 1 274 ? 70.022 22.481 31.898 1.00 16.45 229 HIS A CA 1
ATOM 1581 C C . HIS A 1 274 ? 70.461 23.289 30.653 1.00 15.84 229 HIS A C 1
ATOM 1582 O O . HIS A 1 274 ? 70.171 24.473 30.568 1.00 16.23 229 HIS A O 1
ATOM 1589 N N . ILE A 1 275 ? 71.217 22.660 29.768 1.00 15.07 230 ILE A N 1
ATOM 1590 C CA . ILE A 1 275 ? 71.755 23.312 28.586 1.00 14.57 230 ILE A CA 1
ATOM 1591 C C . ILE A 1 275 ? 70.705 23.241 27.463 1.00 16.05 230 ILE A C 1
ATOM 1592 O O . ILE A 1 275 ? 70.330 22.181 26.983 1.00 14.37 230 ILE A O 1
ATOM 1597 N N . GLN A 1 276 ? 70.253 24.408 27.058 1.00 17.95 231 GLN A N 1
ATOM 1598 C CA . GLN A 1 276 ? 69.105 24.505 26.116 1.00 19.63 231 GLN A CA 1
ATOM 1599 C C . GLN A 1 276 ? 69.504 24.344 24.676 1.00 22.33 231 GLN A C 1
ATOM 1600 O O . GLN A 1 276 ? 68.662 24.013 23.820 1.00 24.98 231 GLN A O 1
ATOM 1606 N N . HIS A 1 277 ? 70.758 24.568 24.344 1.00 23.47 232 HIS A N 1
ATOM 1607 C CA . HIS A 1 277 ? 71.193 24.356 22.963 1.00 26.11 232 HIS A CA 1
ATOM 1608 C C . HIS A 1 277 ? 72.614 23.853 22.958 1.00 25.82 232 HIS A C 1
ATOM 1609 O O . HIS A 1 277 ? 73.481 24.404 23.590 1.00 26.52 232 HIS A O 1
ATOM 1616 N N . VAL A 1 278 ? 72.832 22.769 22.250 1.00 26.05 233 VAL A N 1
ATOM 1617 C CA . VAL A 1 278 ? 74.139 22.179 22.055 1.00 26.60 233 VAL A CA 1
ATOM 1618 C C . VAL A 1 278 ? 74.311 22.018 20.560 1.00 26.42 233 VAL A C 1
ATOM 1619 O O . VAL A 1 278 ? 73.326 21.773 19.866 1.00 27.15 233 VAL A O 1
ATOM 1623 N N . SER A 1 279 ? 75.512 22.151 20.031 1.00 26.52 234 SER A N 1
ATOM 1624 C CA . SER A 1 279 ? 75.688 22.010 18.567 1.00 26.98 234 SER A CA 1
ATOM 1625 C C . SER A 1 279 ? 76.951 21.343 18.058 1.00 26.34 234 SER A C 1
ATOM 1626 O O . SER A 1 279 ? 77.100 21.150 16.842 1.00 26.95 234 SER A O 1
ATOM 1629 N N . THR A 1 280 ? 77.856 20.989 18.959 1.00 24.53 235 THR A N 1
ATOM 1630 C CA . THR A 1 280 ? 79.124 20.391 18.586 1.00 23.51 235 THR A CA 1
ATOM 1631 C C . THR A 1 280 ? 79.326 19.125 19.371 1.00 22.34 235 THR A C 1
ATOM 1632 O O . THR A 1 280 ? 78.738 18.946 20.478 1.00 20.62 235 THR A O 1
ATOM 1636 N N . LYS A 1 281 ? 80.136 18.273 18.778 1.00 20.41 236 LYS A N 1
ATOM 1637 C CA . LYS A 1 281 ? 80.569 17.032 19.338 1.00 20.59 236 LYS A CA 1
ATOM 1638 C C . LYS A 1 281 ? 81.291 17.287 20.663 1.00 18.94 236 LYS A C 1
ATOM 1639 O O . LYS A 1 281 ? 81.083 16.580 21.630 1.00 18.52 236 LYS A O 1
ATOM 1645 N N . LEU A 1 282 ? 82.105 18.332 20.697 1.00 18.56 237 LEU A N 1
ATOM 1646 C CA . LEU A 1 282 ? 82.861 18.624 21.908 1.00 18.26 237 LEU A CA 1
ATOM 1647 C C . LEU A 1 282 ? 81.946 19.073 23.067 1.00 19.03 237 LEU A C 1
ATOM 1648 O O . LEU A 1 282 ? 82.129 18.621 24.199 1.00 17.15 237 LEU A O 1
ATOM 1653 N N . SER A 1 283 ? 80.929 19.888 22.778 1.00 18.93 238 SER A N 1
ATOM 1654 C CA . SER A 1 283 ? 79.919 20.272 23.776 1.00 18.78 238 SER A CA 1
ATOM 1655 C C . SER A 1 283 ? 79.256 19.021 24.374 1.00 18.26 238 SER A C 1
ATOM 1656 O O . SER A 1 283 ? 79.048 18.935 25.563 1.00 17.95 238 SER A O 1
ATOM 1659 N N . LEU A 1 284 ? 78.906 18.063 23.514 1.00 18.30 239 LEU A N 1
ATOM 1660 C CA . LEU A 1 284 ? 78.293 16.817 23.955 1.00 16.99 239 LEU A CA 1
ATOM 1661 C C . LEU A 1 284 ? 79.252 16.015 24.810 1.00 16.93 239 LEU A C 1
ATOM 1662 O O . LEU A 1 284 ? 78.875 15.458 25.806 1.00 17.16 239 LEU A O 1
ATOM 1667 N N . GLU A 1 285 ? 80.513 15.957 24.419 1.00 17.80 240 GLU A N 1
ATOM 1668 C CA . GLU A 1 285 ? 81.505 15.201 25.179 1.00 17.23 240 GLU A CA 1
ATOM 1669 C C . GLU A 1 285 ? 81.707 15.825 26.566 1.00 16.94 240 GLU A C 1
ATOM 1670 O O . GLU A 1 285 ? 81.804 15.099 27.554 1.00 16.38 240 GLU A O 1
ATOM 1676 N N . ILE A 1 286 ? 81.734 17.159 26.632 1.00 15.83 241 ILE A N 1
ATOM 1677 C CA . ILE A 1 286 ? 81.835 17.856 27.908 1.00 15.86 241 ILE A CA 1
ATOM 1678 C C . ILE A 1 286 ? 80.657 17.554 28.777 1.00 15.82 241 ILE A C 1
ATOM 1679 O O . ILE A 1 286 ? 80.822 17.372 29.993 1.00 14.77 241 ILE A O 1
ATOM 1684 N N . ILE A 1 287 ? 79.450 17.593 28.198 1.00 15.16 242 ILE A N 1
ATOM 1685 C CA . ILE A 1 287 ? 78.260 17.309 28.993 1.00 15.56 242 ILE A CA 1
ATOM 1686 C C . ILE A 1 287 ? 78.281 15.881 29.606 1.00 15.85 242 ILE A C 1
ATOM 1687 O O . ILE A 1 287 ? 78.004 15.699 30.811 1.00 16.73 242 ILE A O 1
ATOM 1692 N N . GLU A 1 288 ? 78.664 14.907 28.794 1.00 15.49 243 GLU A N 1
ATOM 1693 C CA . GLU A 1 288 ? 78.722 13.506 29.167 1.00 16.94 243 GLU A CA 1
ATOM 1694 C C . GLU A 1 288 ? 79.762 13.329 30.281 1.00 17.00 243 GLU A C 1
ATOM 1695 O O . GLU A 1 288 ? 79.528 12.574 31.201 1.00 16.72 243 GLU A O 1
ATOM 1701 N N . PHE A 1 289 ? 80.866 14.070 30.189 1.00 16.10 244 PHE A N 1
ATOM 1702 C CA . PHE A 1 289 ? 81.928 14.048 31.198 1.00 16.14 244 PHE A CA 1
ATOM 1703 C C . PHE A 1 289 ? 81.382 14.497 32.538 1.00 16.15 244 PHE A C 1
ATOM 1704 O O . PHE A 1 289 ? 81.542 13.824 33.542 1.00 17.13 244 PHE A O 1
ATOM 1712 N N . PHE A 1 290 ? 80.714 15.641 32.553 1.00 16.39 245 PHE A N 1
ATOM 1713 C CA . PHE A 1 290 ? 80.135 16.153 33.778 1.00 18.02 245 PHE A CA 1
ATOM 1714 C C . PHE A 1 290 ? 79.065 15.215 34.365 1.00 18.70 245 PHE A C 1
ATOM 1715 O O . PHE A 1 290 ? 79.001 15.018 35.553 1.00 19.58 245 PHE A O 1
ATOM 1723 N N . LYS A 1 291 ? 78.228 14.656 33.512 1.00 19.85 246 LYS A N 1
ATOM 1724 C CA . LYS A 1 291 ? 77.234 13.689 33.933 1.00 20.48 246 LYS A CA 1
ATOM 1725 C C . LYS A 1 291 ? 77.878 12.459 34.564 1.00 21.44 246 LYS A C 1
ATOM 1726 O O . LYS A 1 291 ? 77.435 11.995 35.617 1.00 22.18 246 LYS A O 1
ATOM 1732 N N . GLU A 1 292 ? 78.929 11.943 33.935 1.00 22.32 247 GLU A N 1
ATOM 1733 C CA . GLU A 1 292 ? 79.653 10.782 34.468 1.00 23.83 247 GLU A CA 1
ATOM 1734 C C . GLU A 1 292 ? 80.249 10.984 35.844 1.00 23.99 247 GLU A C 1
ATOM 1735 O O . GLU A 1 292 ? 80.442 9.989 36.578 1.00 24.58 247 GLU A O 1
ATOM 1741 N N . LYS A 1 293 ? 80.579 12.242 36.164 1.00 22.26 248 LYS A N 1
ATOM 1742 C CA . LYS A 1 293 ? 81.154 12.666 37.430 1.00 22.77 248 LYS A CA 1
ATOM 1743 C C . LYS A 1 293 ? 80.097 13.082 38.457 1.00 22.56 248 LYS A C 1
ATOM 1744 O O . LYS A 1 293 ? 80.424 13.676 39.452 1.00 23.62 248 LYS A O 1
ATOM 1750 N N . GLY A 1 294 ? 78.825 12.818 38.176 1.00 22.57 249 GLY A N 1
ATOM 1751 C CA . GLY A 1 294 ? 77.728 13.126 39.083 1.00 22.07 249 GLY A CA 1
ATOM 1752 C C . GLY A 1 294 ? 77.191 14.541 39.113 1.00 21.06 249 GLY A C 1
ATOM 1753 O O . GLY A 1 294 ? 76.443 14.921 40.017 1.00 20.31 249 GLY A O 1
ATOM 1754 N N . VAL A 1 295 ? 77.588 15.356 38.147 1.00 19.25 250 VAL A N 1
ATOM 1755 C CA . VAL A 1 295 ? 77.138 16.728 38.121 1.00 19.57 250 VAL A CA 1
ATOM 1756 C C . VAL A 1 295 ? 75.693 16.742 37.571 1.00 18.26 250 VAL A C 1
ATOM 1757 O O . VAL A 1 295 ? 75.391 15.979 36.659 1.00 18.18 250 VAL A O 1
ATOM 1761 N N . LYS A 1 296 ? 74.830 17.581 38.162 1.00 18.50 251 LYS A N 1
ATOM 1762 C CA . LYS A 1 296 ? 73.414 17.643 37.764 1.00 19.99 251 LYS A CA 1
ATOM 1763 C C . LYS A 1 296 ? 73.325 18.576 36.561 1.00 18.54 251 LYS A C 1
ATOM 1764 O O . LYS A 1 296 ? 73.060 19.753 36.696 1.00 20.71 251 LYS A O 1
ATOM 1770 N N . ILE A 1 297 ? 73.694 18.041 35.420 1.00 17.64 252 ILE A N 1
ATOM 1771 C CA . ILE A 1 297 ? 73.606 18.722 34.154 1.00 16.44 252 ILE A CA 1
ATOM 1772 C C . ILE A 1 297 ? 72.790 17.874 33.186 1.00 16.16 252 ILE A C 1
ATOM 1773 O O . ILE A 1 297 ? 72.984 16.647 33.041 1.00 15.78 252 ILE A O 1
ATOM 1778 N N . THR A 1 298 ? 71.894 18.540 32.457 1.00 16.08 253 THR A N 1
ATOM 1779 C CA . THR A 1 298 ? 71.103 17.907 31.413 1.00 16.19 253 THR A CA 1
ATOM 1780 C C . THR A 1 298 ? 71.128 18.756 30.198 1.00 16.14 253 THR A C 1
ATOM 1781 O O . THR A 1 298 ? 71.578 19.891 30.233 1.00 15.39 253 THR A O 1
ATOM 1785 N N . CYS A 1 299 ? 70.658 18.188 29.108 1.00 15.22 254 CYS A N 1
ATOM 1786 C CA . CYS A 1 299 ? 70.552 18.919 27.872 1.00 16.02 254 CYS A CA 1
ATOM 1787 C C . CYS A 1 299 ? 69.410 18.354 27.022 1.00 15.44 254 CYS A C 1
ATOM 1788 O O . CYS A 1 299 ? 68.807 17.324 27.359 1.00 15.48 254 CYS A O 1
ATOM 1791 N N . GLU A 1 300 ? 69.129 19.066 25.944 1.00 15.71 255 GLU A N 1
ATOM 1792 C CA . GLU A 1 300 ? 67.989 18.791 25.066 1.00 15.44 255 GLU A CA 1
ATOM 1793 C C . GLU A 1 300 ? 68.394 18.964 23.627 1.00 15.05 255 GLU A C 1
ATOM 1794 O O . GLU A 1 300 ? 69.454 19.574 23.328 1.00 14.79 255 GLU A O 1
ATOM 1800 N N . VAL A 1 301 ? 67.569 18.438 22.730 1.00 14.53 256 VAL A N 1
ATOM 1801 C CA . VAL A 1 301 ? 67.697 18.761 21.318 1.00 14.89 256 VAL A CA 1
ATOM 1802 C C . VAL A 1 301 ? 66.295 18.874 20.680 1.00 14.81 256 VAL A C 1
ATOM 1803 O O . VAL A 1 301 ? 65.361 18.217 21.116 1.00 13.46 256 VAL A O 1
ATOM 1807 N N . ASN A 1 302 ? 66.182 19.700 19.648 1.00 15.59 257 ASN A N 1
ATOM 1808 C CA . ASN A 1 302 ? 64.954 19.805 18.879 1.00 15.83 257 ASN A CA 1
ATOM 1809 C C . ASN A 1 302 ? 64.957 18.693 17.798 1.00 16.28 257 ASN A C 1
ATOM 1810 O O . ASN A 1 302 ? 65.770 18.743 16.847 1.00 16.84 257 ASN A O 1
ATOM 1815 N N . PRO A 1 303 ? 64.035 17.718 17.878 1.00 16.43 258 PRO A N 1
ATOM 1816 C CA . PRO A 1 303 ? 64.025 16.643 16.867 1.00 16.76 258 PRO A CA 1
ATOM 1817 C C . PRO A 1 303 ? 63.687 17.163 15.467 1.00 17.96 258 PRO A C 1
ATOM 1818 O O . PRO A 1 303 ? 64.123 16.595 14.492 1.00 18.22 258 PRO A O 1
ATOM 1822 N N . ASN A 1 304 ? 62.946 18.252 15.410 1.00 18.20 259 ASN A N 1
ATOM 1823 C CA . ASN A 1 304 ? 62.654 18.960 14.161 1.00 18.32 259 ASN A CA 1
ATOM 1824 C C . ASN A 1 304 ? 63.916 19.427 13.381 1.00 21.56 259 ASN A C 1
ATOM 1825 O O . ASN A 1 304 ? 63.933 19.327 12.168 1.00 23.20 259 ASN A O 1
ATOM 1830 N N . HIS A 1 305 ? 64.956 19.820 14.093 1.00 25.39 260 HIS A N 1
ATOM 1831 C CA . HIS A 1 305 ? 66.227 20.256 13.527 1.00 28.96 260 HIS A CA 1
ATOM 1832 C C . HIS A 1 305 ? 67.159 19.145 13.028 1.00 31.06 260 HIS A C 1
ATOM 1833 O O . HIS A 1 305 ? 68.095 19.440 12.291 1.00 33.37 260 HIS A O 1
ATOM 1840 N N . LEU A 1 306 ? 66.899 17.906 13.382 1.00 32.43 261 LEU A N 1
ATOM 1841 C CA . LEU A 1 306 ? 67.785 16.800 13.055 1.00 34.72 261 LEU A CA 1
ATOM 1842 C C . LEU A 1 306 ? 67.346 16.104 11.752 1.00 36.86 261 LEU A C 1
ATOM 1843 O O . LEU A 1 306 ? 67.946 15.127 11.357 1.00 36.91 261 LEU A O 1
ATOM 1848 N N . LEU A 1 307 ? 66.297 16.668 11.133 1.00 40.24 262 LEU A N 1
ATOM 1849 C CA . LEU A 1 307 ? 65.496 16.165 9.987 1.00 41.10 262 LEU A CA 1
ATOM 1850 C C . LEU A 1 307 ? 64.189 15.527 10.491 1.00 42.39 262 LEU A C 1
ATOM 1851 O O . LEU A 1 307 ? 64.129 14.369 10.945 1.00 43.55 262 LEU A O 1
ATOM 1856 N N . GLU A 1 330 ? 74.043 23.318 14.940 1.00 54.43 285 GLU A N 1
ATOM 1857 C CA . GLU A 1 330 ? 74.925 22.772 13.899 1.00 54.54 285 GLU A CA 1
ATOM 1858 C C . GLU A 1 330 ? 75.502 21.381 14.228 1.00 53.51 285 GLU A C 1
ATOM 1859 O O . GLU A 1 330 ? 75.262 20.832 15.317 1.00 54.23 285 GLU A O 1
ATOM 1865 N N . ASP A 1 331 ? 76.250 20.826 13.271 1.00 51.65 286 ASP A N 1
ATOM 1866 C CA . ASP A 1 331 ? 76.745 19.428 13.314 1.00 49.69 286 ASP A CA 1
ATOM 1867 C C . ASP A 1 331 ? 75.661 18.415 13.696 1.00 47.41 286 ASP A C 1
ATOM 1868 O O . ASP A 1 331 ? 75.680 17.801 14.778 1.00 45.94 286 ASP A O 1
ATOM 1873 N N . ARG A 1 332 ? 74.729 18.274 12.766 1.00 45.01 287 ARG A N 1
ATOM 1874 C CA . ARG A 1 332 ? 73.622 17.322 12.834 1.00 43.37 287 ARG A CA 1
ATOM 1875 C C . ARG A 1 332 ? 74.061 15.946 13.329 1.00 40.28 287 ARG A C 1
ATOM 1876 O O . ARG A 1 332 ? 73.412 15.350 14.188 1.00 39.09 287 ARG A O 1
ATOM 1884 N N . LEU A 1 333 ? 75.153 15.449 12.747 1.00 36.83 288 LEU A N 1
ATOM 1885 C CA . LEU A 1 333 ? 75.577 14.083 12.941 1.00 34.82 288 LEU A CA 1
ATOM 1886 C C . LEU A 1 333 ? 76.050 13.820 14.350 1.00 31.76 288 LEU A C 1
ATOM 1887 O O . LEU A 1 333 ? 75.806 12.744 14.900 1.00 29.55 288 LEU A O 1
ATOM 1892 N N . ALA A 1 334 ? 76.779 14.781 14.913 1.00 30.17 289 ALA A N 1
ATOM 1893 C CA . ALA A 1 334 ? 77.237 14.672 16.303 1.00 28.59 289 ALA A CA 1
ATOM 1894 C C . ALA A 1 334 ? 76.033 14.666 17.256 1.00 26.50 289 ALA A C 1
ATOM 1895 O O . ALA A 1 334 ? 76.019 13.923 18.252 1.00 25.41 289 ALA A O 1
ATOM 1897 N N . LEU A 1 335 ? 75.050 15.524 16.953 1.00 25.73 290 LEU A N 1
ATOM 1898 C CA . LEU A 1 335 ? 73.813 15.576 17.715 1.00 24.74 290 LEU A CA 1
ATOM 1899 C C . LEU A 1 335 ? 73.056 14.263 17.661 1.00 23.33 290 LEU A C 1
ATOM 1900 O O . LEU A 1 335 ? 72.579 13.777 18.679 1.00 20.67 290 LEU A O 1
ATOM 1905 N N . ILE A 1 336 ? 73.018 13.635 16.490 1.00 22.38 291 ILE A N 1
ATOM 1906 C CA . ILE A 1 336 ? 72.344 12.336 16.355 1.00 22.75 291 ILE A CA 1
ATOM 1907 C C . ILE A 1 336 ? 73.079 11.241 17.152 1.00 21.67 291 ILE A C 1
ATOM 1908 O O . ILE A 1 336 ? 72.475 10.407 17.834 1.00 20.23 291 ILE A O 1
ATOM 1913 N N . GLU A 1 337 ? 74.402 11.253 17.086 1.00 22.18 292 GLU A N 1
ATOM 1914 C CA . GLU A 1 337 ? 75.196 10.385 17.952 1.00 22.53 292 GLU A CA 1
ATOM 1915 C C . GLU A 1 337 ? 74.964 10.662 19.441 1.00 21.45 292 GLU A C 1
ATOM 1916 O O . GLU A 1 337 ? 74.914 9.748 20.239 1.00 21.63 292 GLU A O 1
ATOM 1922 N N . GLY A 1 338 ? 74.775 11.917 19.805 1.00 21.12 293 GLY A N 1
ATOM 1923 C CA . GLY A 1 338 ? 74.454 12.272 21.193 1.00 20.16 293 GLY A CA 1
ATOM 1924 C C . GLY A 1 338 ? 73.107 11.761 21.707 1.00 19.67 293 GLY A C 1
ATOM 1925 O O . GLY A 1 338 ? 72.943 11.312 22.855 1.00 19.31 293 GLY A O 1
ATOM 1926 N N . VAL A 1 339 ? 72.108 11.819 20.836 1.00 19.88 294 VAL A N 1
ATOM 1927 C CA . VAL A 1 339 ? 70.826 11.123 21.092 1.00 19.07 294 VAL A CA 1
ATOM 1928 C C . VAL A 1 339 ? 71.018 9.592 21.225 1.00 19.83 294 VAL A C 1
ATOM 1929 O O . VAL A 1 339 ? 70.553 8.984 22.192 1.00 19.79 294 VAL A O 1
ATOM 1933 N N . LYS A 1 340 ? 71.723 9.004 20.264 1.00 20.18 295 LYS A N 1
ATOM 1934 C CA . LYS A 1 340 ? 71.937 7.575 20.211 1.00 22.53 295 LYS A CA 1
ATOM 1935 C C . LYS A 1 340 ? 72.601 7.071 21.491 1.00 23.39 295 LYS A C 1
ATOM 1936 O O . LYS A 1 340 ? 72.182 6.072 22.035 1.00 24.64 295 LYS A O 1
ATOM 1942 N N . ARG A 1 341 ? 73.596 7.805 21.993 1.00 24.57 296 ARG A N 1
ATOM 1943 C CA . ARG A 1 341 ? 74.350 7.424 23.175 1.00 25.35 296 ARG A CA 1
ATOM 1944 C C . ARG A 1 341 ? 73.768 7.860 24.507 1.00 24.62 296 ARG A C 1
ATOM 1945 O O . ARG A 1 341 ? 74.340 7.511 25.552 1.00 24.83 296 ARG A O 1
ATOM 1953 N N . GLY A 1 342 ? 72.643 8.584 24.498 1.00 22.57 297 GLY A N 1
ATOM 1954 C CA . GLY A 1 342 ? 72.002 8.960 25.743 1.00 22.30 297 GLY A CA 1
ATOM 1955 C C . GLY A 1 342 ? 72.564 10.212 26.408 1.00 21.01 297 GLY A C 1
ATOM 1956 O O . GLY A 1 342 ? 72.226 10.525 27.540 1.00 22.33 297 GLY A O 1
ATOM 1957 N N . ILE A 1 343 ? 73.424 10.937 25.720 1.00 19.08 298 ILE A N 1
ATOM 1958 C CA . ILE A 1 343 ? 73.975 12.173 26.264 1.00 18.39 298 ILE A CA 1
ATOM 1959 C C . ILE A 1 343 ? 72.855 13.227 26.319 1.00 17.97 298 ILE A C 1
ATOM 1960 O O . ILE A 1 343 ? 72.728 13.991 27.275 1.00 17.24 298 ILE A O 1
ATOM 1965 N N . ILE A 1 344 ? 72.063 13.266 25.261 1.00 18.02 299 ILE A N 1
ATOM 1966 C CA . ILE A 1 344 ? 70.943 14.207 25.216 1.00 18.14 299 ILE A CA 1
ATOM 1967 C C . ILE A 1 344 ? 69.753 13.616 25.963 1.00 17.79 299 ILE A C 1
ATOM 1968 O O . ILE A 1 344 ? 69.233 12.573 25.577 1.00 19.63 299 ILE A O 1
ATOM 1973 N N . ASP A 1 345 ? 69.309 14.308 26.994 1.00 17.37 300 ASP A N 1
ATOM 1974 C CA . ASP A 1 345 ? 68.292 13.793 27.931 1.00 17.86 300 ASP A CA 1
ATOM 1975 C C . ASP A 1 345 ? 66.865 13.789 27.384 1.00 17.91 300 ASP A C 1
ATOM 1976 O O . ASP A 1 345 ? 66.084 12.920 27.743 1.00 17.35 300 ASP A O 1
ATOM 1981 N N . CYS A 1 346 ? 66.526 14.818 26.587 1.00 17.95 301 CYS A N 1
ATOM 1982 C CA . CYS A 1 346 ? 65.157 14.973 26.116 1.00 16.37 301 CYS A CA 1
ATOM 1983 C C . CYS A 1 346 ? 65.095 15.699 24.801 1.00 15.01 301 CYS A C 1
ATOM 1984 O O . CYS A 1 346 ? 66.035 16.355 24.407 1.00 14.12 301 CYS A O 1
ATOM 1987 N N . PHE A 1 347 ? 63.948 15.526 24.161 1.00 14.48 302 PHE A N 1
ATOM 1988 C CA . PHE A 1 347 ? 63.561 16.308 23.016 1.00 14.83 302 PHE A CA 1
ATOM 1989 C C . PHE A 1 347 ? 62.815 17.486 23.652 1.00 16.93 302 PHE A C 1
ATOM 1990 O O . PHE A 1 347 ? 62.004 17.337 24.583 1.00 18.63 302 PHE A O 1
ATOM 1998 N N . ALA A 1 348 ? 63.136 18.667 23.207 1.00 17.52 303 ALA A N 1
ATOM 1999 C CA . ALA A 1 348 ? 62.384 19.856 23.578 1.00 16.86 303 ALA A CA 1
ATOM 2000 C C . ALA A 1 348 ? 62.444 20.689 22.310 1.00 17.55 303 ALA A C 1
ATOM 2001 O O . ALA A 1 348 ? 63.494 20.755 21.631 1.00 18.11 303 ALA A O 1
ATOM 2003 N N . THR A 1 349 ? 61.308 21.251 21.921 1.00 16.84 304 THR A N 1
ATOM 2004 C CA . THR A 1 349 ? 61.212 21.866 20.607 1.00 17.60 304 THR A CA 1
ATOM 2005 C C . THR A 1 349 ? 61.953 23.153 20.449 1.00 16.61 304 THR A C 1
ATOM 2006 O O . THR A 1 349 ? 62.394 23.441 19.328 1.00 16.82 304 THR A O 1
ATOM 2010 N N . ASP A 1 350 ? 62.097 23.942 21.499 1.00 16.34 305 ASP A N 1
ATOM 2011 C CA . ASP A 1 350 ? 62.472 25.334 21.320 1.00 16.72 305 ASP A CA 1
ATOM 2012 C C . ASP A 1 350 ? 61.541 25.969 20.251 1.00 17.04 305 ASP A C 1
ATOM 2013 O O . ASP A 1 350 ? 61.995 26.679 19.336 1.00 16.89 305 ASP A O 1
ATOM 2018 N N . HIS A 1 351 ? 60.244 25.649 20.355 1.00 14.72 306 HIS A N 1
ATOM 2019 C CA . HIS A 1 351 ? 59.185 26.198 19.519 1.00 13.05 306 HIS A CA 1
ATOM 2020 C C . HIS A 1 351 ? 59.354 27.714 19.536 1.00 13.46 306 HIS A C 1
ATOM 2021 O O . HIS A 1 351 ? 59.197 28.359 20.582 1.00 12.82 306 HIS A O 1
ATOM 2028 N N . ALA A 1 352 ? 59.683 28.311 18.390 1.00 13.22 307 ALA A N 1
ATOM 2029 C CA . ALA A 1 352 ? 60.148 29.694 18.357 1.00 13.11 307 ALA A CA 1
ATOM 2030 C C . ALA A 1 352 ? 59.455 30.440 17.202 1.00 13.01 307 ALA A C 1
ATOM 2031 O O . ALA A 1 352 ? 59.970 30.518 16.090 1.00 15.30 307 ALA A O 1
ATOM 2033 N N . PRO A 1 353 ? 58.218 30.881 17.428 1.00 13.40 308 PRO A N 1
ATOM 2034 C CA . PRO A 1 353 ? 57.464 31.529 16.357 1.00 13.68 308 PRO A CA 1
ATOM 2035 C C . PRO A 1 353 ? 58.114 32.811 15.878 1.00 12.91 308 PRO A C 1
ATOM 2036 O O . PRO A 1 353 ? 58.539 33.619 16.703 1.00 14.83 308 PRO A O 1
ATOM 2040 N N . HIS A 1 354 ? 58.183 32.946 14.578 1.00 15.97 309 HIS A N 1
ATOM 2041 C CA . HIS A 1 354 ? 58.718 34.097 13.870 1.00 17.71 309 HIS A CA 1
ATOM 2042 C C . HIS A 1 354 ? 57.947 34.289 12.552 1.00 18.92 309 HIS A C 1
ATOM 2043 O O . HIS A 1 354 ? 57.551 33.313 11.880 1.00 16.53 309 HIS A O 1
ATOM 2050 N N . GLN A 1 355 ? 57.868 35.549 12.108 1.00 19.74 310 GLN A N 1
ATOM 2051 C CA . GLN A 1 355 ? 57.075 35.842 10.918 1.00 22.10 310 GLN A CA 1
ATOM 2052 C C . GLN A 1 355 ? 57.762 36.558 9.759 1.00 24.42 310 GLN A C 1
ATOM 2053 O O . GLN A 1 355 ? 57.097 36.922 8.767 1.00 24.58 310 GLN A O 1
ATOM 2059 N N . THR A 1 356 ? 59.079 36.690 9.832 1.00 26.33 311 THR A N 1
ATOM 2060 C CA . THR A 1 356 ? 59.845 37.235 8.700 1.00 28.11 311 THR A CA 1
ATOM 2061 C C . THR A 1 356 ? 60.694 36.148 8.036 1.00 28.76 311 THR A C 1
ATOM 2062 O O . THR A 1 356 ? 61.209 35.249 8.783 1.00 30.20 311 THR A O 1
ATOM 2066 N N . GLY A 1 368 ? 65.339 29.975 14.629 1.00 21.86 323 GLY A N 1
ATOM 2067 C CA . GLY A 1 368 ? 64.337 29.289 15.394 1.00 18.87 323 GLY A CA 1
ATOM 2068 C C . GLY A 1 368 ? 63.158 28.966 14.496 1.00 18.06 323 GLY A C 1
ATOM 2069 O O . GLY A 1 368 ? 62.777 29.717 13.584 1.00 17.60 323 GLY A O 1
ATOM 2070 N N . ILE A 1 369 ? 62.574 27.818 14.785 1.00 16.09 324 ILE A N 1
ATOM 2071 C CA . ILE A 1 369 ? 61.414 27.295 14.059 1.00 15.06 324 ILE A CA 1
ATOM 2072 C C . ILE A 1 369 ? 60.295 26.858 15.039 1.00 15.34 324 ILE A C 1
ATOM 2073 O O . ILE A 1 369 ? 60.530 26.503 16.172 1.00 14.52 324 ILE A O 1
ATOM 2078 N N . ILE A 1 370 ? 59.057 26.878 14.549 1.00 13.90 325 ILE A N 1
ATOM 2079 C CA . ILE A 1 370 ? 57.986 26.221 15.231 1.00 11.79 325 ILE A CA 1
ATOM 2080 C C . ILE A 1 370 ? 58.180 24.725 15.176 1.00 13.38 325 ILE A C 1
ATOM 2081 O O . ILE A 1 370 ? 58.829 24.186 14.243 1.00 14.12 325 ILE A O 1
ATOM 2086 N N . GLY A 1 371 ? 57.645 24.041 16.189 1.00 14.73 326 GLY A N 1
ATOM 2087 C CA . GLY A 1 371 ? 57.861 22.612 16.246 1.00 15.33 326 GLY A CA 1
ATOM 2088 C C . GLY A 1 371 ? 56.979 21.743 17.089 1.00 14.29 326 GLY A C 1
ATOM 2089 O O . GLY A 1 371 ? 57.162 20.534 16.982 1.00 14.62 326 GLY A O 1
ATOM 2090 N N . LEU A 1 372 ? 56.116 22.305 17.940 1.00 12.93 327 LEU A N 1
ATOM 2091 C CA . LEU A 1 372 ? 55.281 21.498 18.815 1.00 13.43 327 LEU A CA 1
ATOM 2092 C C . LEU A 1 372 ? 54.452 20.527 18.037 1.00 14.47 327 LEU A C 1
ATOM 2093 O O . LEU A 1 372 ? 54.354 19.359 18.385 1.00 14.71 327 LEU A O 1
ATOM 2098 N N . GLN A 1 373 ? 53.924 20.976 16.921 1.00 14.22 328 GLN A N 1
ATOM 2099 C CA . GLN A 1 373 ? 52.977 20.172 16.193 1.00 15.78 328 GLN A CA 1
ATOM 2100 C C . GLN A 1 373 ? 53.683 19.042 15.366 1.00 15.83 328 GLN A C 1
ATOM 2101 O O . GLN A 1 373 ? 53.042 18.054 14.921 1.00 17.27 328 GLN A O 1
ATOM 2107 N N . THR A 1 374 ? 54.993 19.174 15.155 1.00 15.02 329 THR A N 1
ATOM 2108 C CA . THR A 1 374 ? 55.749 18.212 14.331 1.00 14.14 329 THR A CA 1
ATOM 2109 C C . THR A 1 374 ? 56.811 17.421 15.118 1.00 14.47 329 THR A C 1
ATOM 2110 O O . THR A 1 374 ? 57.527 16.628 14.523 1.00 13.18 329 THR A O 1
ATOM 2114 N N . ALA A 1 375 ? 56.917 17.625 16.429 1.00 13.85 330 ALA A N 1
ATOM 2115 C CA . ALA A 1 375 ? 58.063 17.045 17.140 1.00 15.05 330 ALA A CA 1
ATOM 2116 C C . ALA A 1 375 ? 58.058 15.511 17.013 1.00 15.39 330 ALA A C 1
ATOM 2117 O O . ALA A 1 375 ? 59.131 14.850 16.866 1.00 13.44 330 ALA A O 1
ATOM 2119 N N . LEU A 1 376 ? 56.859 14.950 17.144 1.00 14.60 331 LEU A N 1
ATOM 2120 C CA . LEU A 1 376 ? 56.717 13.491 17.156 1.00 13.70 331 LEU A CA 1
ATOM 2121 C C . LEU A 1 376 ? 57.140 12.845 15.893 1.00 12.58 331 LEU A C 1
ATOM 2122 O O . LEU A 1 376 ? 58.003 11.949 15.946 1.00 12.83 331 LEU A O 1
ATOM 2127 N N . PRO A 1 377 ? 56.587 13.231 14.729 1.00 14.29 332 PRO A N 1
ATOM 2128 C CA . PRO A 1 377 ? 57.081 12.626 13.469 1.00 14.17 332 PRO A CA 1
ATOM 2129 C C . PRO A 1 377 ? 58.559 12.841 13.192 1.00 15.33 332 PRO A C 1
ATOM 2130 O O . PRO A 1 377 ? 59.198 11.970 12.597 1.00 13.34 332 PRO A O 1
ATOM 2134 N N . SER A 1 378 ? 59.097 13.985 13.615 1.00 14.22 333 SER A N 1
ATOM 2135 C CA . SER A 1 378 ? 60.524 14.234 13.538 1.00 15.11 333 SER A CA 1
ATOM 2136 C C . SER A 1 378 ? 61.343 13.231 14.343 1.00 13.72 333 SER A C 1
ATOM 2137 O O . SER A 1 378 ? 62.272 12.622 13.806 1.00 14.94 333 SER A O 1
ATOM 2140 N N . ALA A 1 379 ? 60.957 13.012 15.579 1.00 14.86 334 ALA A N 1
ATOM 2141 C CA . ALA A 1 379 ? 61.638 12.068 16.450 1.00 14.64 334 ALA A CA 1
ATOM 2142 C C . ALA A 1 379 ? 61.514 10.638 15.869 1.00 15.40 334 ALA A C 1
ATOM 2143 O O . ALA A 1 379 ? 62.459 9.841 15.939 1.00 15.30 334 ALA A O 1
ATOM 2145 N N . LEU A 1 380 ? 60.341 10.308 15.316 1.00 14.49 335 LEU A N 1
ATOM 2146 C CA . LEU A 1 380 ? 60.108 8.962 14.778 1.00 13.91 335 LEU A CA 1
ATOM 2147 C C . LEU A 1 380 ? 60.999 8.645 13.630 1.00 16.74 335 LEU A C 1
ATOM 2148 O O . LEU A 1 380 ? 61.267 7.486 13.364 1.00 15.39 335 LEU A O 1
ATOM 2153 N N . GLU A 1 381 ? 61.452 9.660 12.900 1.00 16.82 336 GLU A N 1
ATOM 2154 C CA . GLU A 1 381 ? 62.419 9.382 11.854 1.00 19.55 336 GLU A CA 1
ATOM 2155 C C . GLU A 1 381 ? 63.695 8.773 12.453 1.00 18.43 336 GLU A C 1
ATOM 2156 O O . GLU A 1 381 ? 64.297 7.876 11.842 1.00 18.68 336 GLU A O 1
ATOM 2162 N N . LEU A 1 382 ? 64.099 9.229 13.628 1.00 17.88 337 LEU A N 1
ATOM 2163 C CA . LEU A 1 382 ? 65.278 8.643 14.288 1.00 18.66 337 LEU A CA 1
ATOM 2164 C C . LEU A 1 382 ? 64.999 7.193 14.712 1.00 17.93 337 LEU A C 1
ATOM 2165 O O . LEU A 1 382 ? 65.867 6.331 14.628 1.00 19.15 337 LEU A O 1
ATOM 2170 N N . TYR A 1 383 ? 63.776 6.904 15.134 1.00 17.78 338 TYR A N 1
ATOM 2171 C CA . TYR A 1 383 ? 63.366 5.546 15.430 1.00 18.48 338 TYR A CA 1
ATOM 2172 C C . TYR A 1 383 ? 63.377 4.651 14.216 1.00 19.67 338 TYR A C 1
ATOM 2173 O O . TYR A 1 383 ? 63.921 3.503 14.249 1.00 20.26 338 TYR A O 1
ATOM 2182 N N . ARG A 1 384 ? 62.813 5.150 13.106 1.00 18.50 339 ARG A N 1
ATOM 2183 C CA . ARG A 1 384 ? 62.749 4.327 11.896 1.00 18.77 339 ARG A CA 1
ATOM 2184 C C . ARG A 1 384 ? 64.137 4.029 11.354 1.00 21.37 339 ARG A C 1
ATOM 2185 O O . ARG A 1 384 ? 64.340 3.027 10.681 1.00 21.63 339 ARG A O 1
ATOM 2193 N N . LYS A 1 385 ? 65.083 4.910 11.626 1.00 22.49 340 LYS A N 1
ATOM 2194 C CA . LYS A 1 385 ? 66.452 4.732 11.150 1.00 25.35 340 LYS A CA 1
ATOM 2195 C C . LYS A 1 385 ? 67.304 3.932 12.134 1.00 26.53 340 LYS A C 1
ATOM 2196 O O . LYS A 1 385 ? 68.508 3.835 11.959 1.00 27.71 340 LYS A O 1
ATOM 2202 N N . GLY A 1 386 ? 66.701 3.361 13.167 1.00 25.36 341 GLY A N 1
ATOM 2203 C CA . GLY A 1 386 ? 67.440 2.521 14.102 1.00 25.67 341 GLY A CA 1
ATOM 2204 C C . GLY A 1 386 ? 68.333 3.235 15.109 1.00 25.89 341 GLY A C 1
ATOM 2205 O O . GLY A 1 386 ? 69.118 2.595 15.840 1.00 26.83 341 GLY A O 1
ATOM 2206 N N . ILE A 1 387 ? 68.222 4.555 15.181 1.00 25.05 342 ILE A N 1
ATOM 2207 C CA . ILE A 1 387 ? 69.035 5.357 16.079 1.00 25.22 342 ILE A CA 1
ATOM 2208 C C . ILE A 1 387 ? 68.563 5.214 17.517 1.00 24.19 342 ILE A C 1
ATOM 2209 O O . ILE A 1 387 ? 69.390 5.177 18.421 1.00 24.49 342 ILE A O 1
ATOM 2214 N N . ILE A 1 388 ? 67.242 5.128 17.723 1.00 21.75 343 ILE A N 1
ATOM 2215 C CA . ILE A 1 388 ? 66.686 4.926 19.043 1.00 20.04 343 ILE A CA 1
ATOM 2216 C C . ILE A 1 388 ? 65.549 3.951 18.955 1.00 19.35 343 ILE A C 1
ATOM 2217 O O . ILE A 1 388 ? 64.884 3.874 17.916 1.00 17.36 343 ILE A O 1
ATOM 2222 N N . SER A 1 389 ? 65.323 3.239 20.062 1.00 18.48 344 SER A N 1
ATOM 2223 C CA . SER A 1 389 ? 64.148 2.379 20.256 1.00 17.36 344 SER A CA 1
ATOM 2224 C C . SER A 1 389 ? 62.884 3.232 20.485 1.00 17.76 344 SER A C 1
ATOM 2225 O O . SER A 1 389 ? 62.973 4.441 20.833 1.00 14.91 344 SER A O 1
ATOM 2228 N N . LEU A 1 390 ? 61.715 2.642 20.286 1.00 16.08 345 LEU A N 1
ATOM 2229 C CA . LEU A 1 390 ? 60.489 3.400 20.561 1.00 17.02 345 LEU A CA 1
ATOM 2230 C C . LEU A 1 390 ? 60.415 3.756 22.012 1.00 15.14 345 LEU A C 1
ATOM 2231 O O . LEU A 1 390 ? 59.986 4.835 22.348 1.00 16.27 345 LEU A O 1
ATOM 2236 N N . LYS A 1 391 ? 60.799 2.824 22.900 1.00 15.19 346 LYS A N 1
ATOM 2237 C CA . LYS A 1 391 ? 60.804 3.092 24.342 1.00 15.80 346 LYS A CA 1
ATOM 2238 C C . LYS A 1 391 ? 61.666 4.325 24.665 1.00 15.73 346 LYS A C 1
ATOM 2239 O O . LYS A 1 391 ? 61.272 5.174 25.466 1.00 13.75 346 LYS A O 1
ATOM 2245 N N . LYS A 1 392 ? 62.815 4.446 24.006 1.00 15.08 347 LYS A N 1
ATOM 2246 C CA . LYS A 1 392 ? 63.741 5.538 24.309 1.00 15.71 347 LYS A CA 1
ATOM 2247 C C . LYS A 1 392 ? 63.166 6.874 23.817 1.00 15.04 347 LYS A C 1
ATOM 2248 O O . LYS A 1 392 ? 63.284 7.917 24.460 1.00 15.00 347 LYS A O 1
ATOM 2254 N N . LEU A 1 393 ? 62.539 6.818 22.672 1.00 14.21 348 LEU A N 1
ATOM 2255 C CA . LEU A 1 393 ? 61.778 7.957 22.140 1.00 13.79 348 LEU A CA 1
ATOM 2256 C C . LEU A 1 393 ? 60.741 8.459 23.149 1.00 14.96 348 LEU A C 1
ATOM 2257 O O . LEU A 1 393 ? 60.670 9.645 23.436 1.00 14.43 348 LEU A O 1
ATOM 2262 N N . ILE A 1 394 ? 59.999 7.552 23.763 1.00 15.53 349 ILE A N 1
ATOM 2263 C CA . ILE A 1 394 ? 59.001 7.885 24.729 1.00 14.43 349 ILE A CA 1
ATOM 2264 C C . ILE A 1 394 ? 59.663 8.473 25.979 1.00 13.45 349 ILE A C 1
ATOM 2265 O O . ILE A 1 394 ? 59.228 9.479 26.468 1.00 13.33 349 ILE A O 1
ATOM 2270 N N . GLU A 1 395 ? 60.751 7.876 26.430 1.00 13.64 350 GLU A N 1
ATOM 2271 C CA . GLU A 1 395 ? 61.493 8.387 27.597 1.00 14.04 350 GLU A CA 1
ATOM 2272 C C . GLU A 1 395 ? 61.870 9.847 27.378 1.00 13.76 350 GLU A C 1
ATOM 2273 O O . GLU A 1 395 ? 61.727 10.688 28.319 1.00 15.03 350 GLU A O 1
ATOM 2279 N N . MET A 1 396 ? 62.362 10.137 26.163 1.00 15.75 351 MET A N 1
ATOM 2280 C CA . MET A 1 396 ? 62.836 11.477 25.867 1.00 15.10 351 MET A CA 1
ATOM 2281 C C . MET A 1 396 ? 61.751 12.575 25.753 1.00 15.06 351 MET A C 1
ATOM 2282 O O . MET A 1 396 ? 62.089 13.784 25.780 1.00 14.36 351 MET A O 1
ATOM 2287 N N . PHE A 1 397 ? 60.480 12.163 25.576 1.00 14.07 352 PHE A N 1
ATOM 2288 C CA . PHE A 1 397 ? 59.332 13.029 25.569 1.00 14.58 352 PHE A CA 1
ATOM 2289 C C . PHE A 1 397 ? 58.573 13.066 26.934 1.00 12.91 352 PHE A C 1
ATOM 2290 O O . PHE A 1 397 ? 57.645 13.817 27.073 1.00 14.94 352 PHE A O 1
ATOM 2298 N N . THR A 1 398 ? 58.852 12.162 27.864 1.00 14.10 353 THR A N 1
ATOM 2299 C CA . THR A 1 398 ? 58.005 11.953 29.040 1.00 13.72 353 THR A CA 1
ATOM 2300 C C . THR A 1 398 ? 58.741 12.004 30.376 1.00 14.68 353 THR A C 1
ATOM 2301 O O . THR A 1 398 ? 58.885 13.056 30.970 1.00 14.05 353 THR A O 1
ATOM 2305 N N . ILE A 1 399 ? 59.254 10.874 30.815 1.00 13.85 354 ILE A N 1
ATOM 2306 C CA . ILE A 1 399 ? 59.832 10.808 32.135 1.00 14.70 354 ILE A CA 1
ATOM 2307 C C . ILE A 1 399 ? 61.134 11.632 32.203 1.00 14.64 354 ILE A C 1
ATOM 2308 O O . ILE A 1 399 ? 61.446 12.240 33.248 1.00 14.98 354 ILE A O 1
ATOM 2313 N N . ASN A 1 400 ? 61.902 11.662 31.124 1.00 14.13 355 ASN A N 1
ATOM 2314 C CA . ASN A 1 400 ? 63.177 12.403 31.162 1.00 14.16 355 ASN A CA 1
ATOM 2315 C C . ASN A 1 400 ? 62.939 13.895 31.372 1.00 14.76 355 ASN A C 1
ATOM 2316 O O . ASN A 1 400 ? 63.470 14.442 32.338 1.00 15.04 355 ASN A O 1
ATOM 2321 N N . PRO A 1 401 ? 62.109 14.551 30.544 1.00 13.70 356 PRO A N 1
ATOM 2322 C CA . PRO A 1 401 ? 61.815 15.966 30.831 1.00 15.19 356 PRO A CA 1
ATOM 2323 C C . PRO A 1 401 ? 61.075 16.201 32.149 1.00 14.59 356 PRO A C 1
ATOM 2324 O O . PRO A 1 401 ? 61.397 17.186 32.835 1.00 15.20 356 PRO A O 1
ATOM 2328 N N . ALA A 1 402 ? 60.185 15.277 32.556 1.00 14.35 357 ALA A N 1
ATOM 2329 C CA . ALA A 1 402 ? 59.571 15.395 33.874 1.00 15.33 357 ALA A CA 1
ATOM 2330 C C . ALA A 1 402 ? 60.633 15.481 34.952 1.00 16.14 357 ALA A C 1
ATOM 2331 O O . ALA A 1 402 ? 60.510 16.320 35.851 1.00 16.01 357 ALA A O 1
ATOM 2333 N N . ARG A 1 403 ? 61.682 14.658 34.861 1.00 15.08 358 ARG A N 1
ATOM 2334 C CA . ARG A 1 403 ? 62.694 14.639 35.919 1.00 17.90 358 ARG A CA 1
ATOM 2335 C C . ARG A 1 403 ? 63.530 15.886 35.885 1.00 17.12 358 ARG A C 1
ATOM 2336 O O . ARG A 1 403 ? 63.836 16.422 36.938 1.00 18.96 358 ARG A O 1
ATOM 2344 N N . ILE A 1 404 ? 63.729 16.449 34.714 1.00 17.14 359 ILE A N 1
ATOM 2345 C CA . ILE A 1 404 ? 64.552 17.663 34.608 1.00 17.01 359 ILE A CA 1
ATOM 2346 C C . ILE A 1 404 ? 63.871 18.820 35.376 1.00 17.85 359 ILE A C 1
ATOM 2347 O O . ILE A 1 404 ? 64.552 19.522 36.109 1.00 16.84 359 ILE A O 1
ATOM 2352 N N . ILE A 1 405 ? 62.558 19.008 35.197 1.00 17.57 360 ILE A N 1
ATOM 2353 C CA . ILE A 1 405 ? 61.794 20.053 35.888 1.00 18.84 360 ILE A CA 1
ATOM 2354 C C . ILE A 1 405 ? 61.133 19.654 37.249 1.00 19.63 360 ILE A C 1
ATOM 2355 O O . ILE A 1 405 ? 60.369 20.439 37.841 1.00 19.79 360 ILE A O 1
ATOM 2360 N N . GLY A 1 406 ? 61.383 18.431 37.687 1.00 18.21 361 GLY A N 1
ATOM 2361 C CA . GLY A 1 406 ? 60.961 17.943 38.990 1.00 20.64 361 GLY A CA 1
ATOM 2362 C C . GLY A 1 406 ? 59.471 17.864 39.210 1.00 21.05 361 GLY A C 1
ATOM 2363 O O . GLY A 1 406 ? 58.984 18.138 40.310 1.00 23.03 361 GLY A O 1
ATOM 2364 N N . VAL A 1 407 ? 58.734 17.491 38.169 1.00 22.32 362 VAL A N 1
ATOM 2365 C CA . VAL A 1 407 ? 57.299 17.302 38.305 1.00 22.37 362 VAL A CA 1
ATOM 2366 C C . VAL A 1 407 ? 56.922 15.807 38.302 1.00 21.69 362 VAL A C 1
ATOM 2367 O O . VAL A 1 407 ? 57.622 14.977 37.682 1.00 21.64 362 VAL A O 1
ATOM 2371 N N . ASP A 1 408 ? 55.822 15.466 38.963 1.00 21.36 363 ASP A N 1
ATOM 2372 C CA . ASP A 1 408 ? 55.469 14.050 39.057 1.00 22.69 363 ASP A CA 1
ATOM 2373 C C . ASP A 1 408 ? 54.542 13.717 37.891 1.00 22.33 363 ASP A C 1
ATOM 2374 O O . ASP A 1 408 ? 53.449 13.216 38.077 1.00 23.62 363 ASP A O 1
ATOM 2379 N N . LEU A 1 409 ? 55.022 13.995 36.691 1.00 21.54 364 LEU A N 1
ATOM 2380 C CA . LEU A 1 409 ? 54.319 13.661 35.435 1.00 19.83 364 LEU A CA 1
ATOM 2381 C C . LEU A 1 409 ? 55.153 12.667 34.613 1.00 18.77 364 LEU A C 1
ATOM 2382 O O . LEU A 1 409 ? 56.074 12.017 35.158 1.00 17.53 364 LEU A O 1
ATOM 2387 N N . GLY A 1 410 ? 54.819 12.464 33.328 1.00 18.29 365 GLY A N 1
ATOM 2388 C CA . GLY A 1 410 ? 55.590 11.569 32.489 1.00 18.34 365 GLY A CA 1
ATOM 2389 C C . GLY A 1 410 ? 55.556 10.077 32.802 1.00 18.26 365 GLY A C 1
ATOM 2390 O O . GLY A 1 410 ? 56.439 9.305 32.347 1.00 18.40 365 GLY A O 1
ATOM 2391 N N . THR A 1 411 ? 54.539 9.675 33.561 1.00 16.92 366 THR A N 1
ATOM 2392 C CA . THR A 1 411 ? 54.315 8.294 33.993 1.00 17.11 366 THR A CA 1
ATOM 2393 C C . THR A 1 411 ? 52.837 7.910 33.764 1.00 16.58 366 THR A C 1
ATOM 2394 O O . THR A 1 411 ? 51.972 8.772 33.587 1.00 16.46 366 THR A O 1
ATOM 2398 N N . LEU A 1 412 ? 52.550 6.619 33.855 1.00 15.41 367 LEU A N 1
ATOM 2399 C CA . LEU A 1 412 ? 51.184 6.092 33.961 1.00 16.27 367 LEU A CA 1
ATOM 2400 C C . LEU A 1 412 ? 51.010 5.302 35.247 1.00 18.11 367 LEU A C 1
ATOM 2401 O O . LEU A 1 412 ? 50.242 4.350 35.327 1.00 18.05 367 LEU A O 1
ATOM 2406 N N . LYS A 1 413 ? 51.764 5.682 36.268 1.00 17.62 368 LYS A N 1
ATOM 2407 C CA . LYS A 1 413 ? 51.677 5.052 37.583 1.00 19.25 368 LYS A CA 1
ATOM 2408 C C . LYS A 1 413 ? 50.303 5.195 38.194 1.00 17.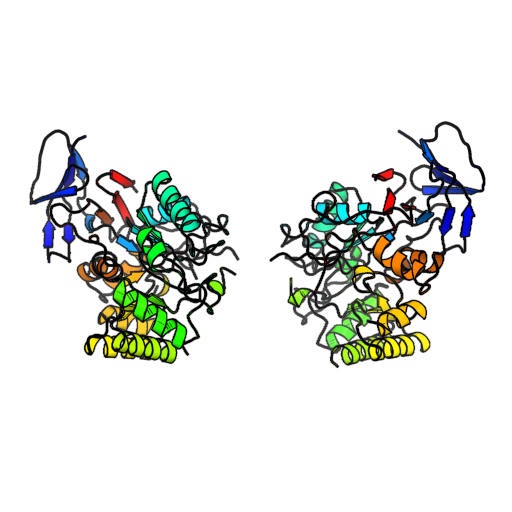86 368 LYS A C 1
ATOM 2409 O O . LYS A 1 413 ? 49.659 6.217 38.019 1.00 16.97 368 LYS A O 1
ATOM 2415 N N . LEU A 1 414 ? 49.830 4.159 38.899 1.00 17.43 369 LEU A N 1
ATOM 2416 C CA . LEU A 1 414 ? 48.485 4.204 39.479 1.00 17.47 369 LEU A CA 1
ATOM 2417 C C . LEU A 1 414 ? 48.392 5.428 40.386 1.00 17.34 369 LEU A C 1
ATOM 2418 O O . LEU A 1 414 ? 49.276 5.699 41.196 1.00 19.81 369 LEU A O 1
ATOM 2423 N N . GLY A 1 415 ? 47.347 6.211 40.193 1.00 18.20 370 GLY A N 1
ATOM 2424 C CA . GLY A 1 415 ? 47.090 7.368 41.008 1.00 17.52 370 GLY A CA 1
ATOM 2425 C C . GLY A 1 415 ? 47.616 8.669 40.464 1.00 17.65 370 GLY A C 1
ATOM 2426 O O . GLY A 1 415 ? 47.289 9.740 41.042 1.00 18.10 370 GLY A O 1
ATOM 2427 N N . SER A 1 416 ? 48.436 8.606 39.406 1.00 17.48 371 SER A N 1
ATOM 2428 C CA . SER A 1 416 ? 48.955 9.808 38.777 1.00 18.60 371 SER A CA 1
ATOM 2429 C C . SER A 1 416 ? 47.904 10.435 37.882 1.00 17.82 371 SER A C 1
ATOM 2430 O O . SER A 1 416 ? 46.923 9.783 37.484 1.00 14.39 371 SER A O 1
ATOM 2433 N N . PRO A 1 417 ? 48.061 11.723 37.581 1.00 19.40 372 PRO A N 1
ATOM 2434 C CA . PRO A 1 417 ? 47.174 12.383 36.621 1.00 19.69 372 PRO A CA 1
ATOM 2435 C C . PRO A 1 417 ? 47.115 11.591 35.324 1.00 17.17 372 PRO A C 1
ATOM 2436 O O . PRO A 1 417 ? 48.137 11.051 34.808 1.00 18.57 372 PRO A O 1
ATOM 2440 N N . ALA A 1 418 ? 45.914 11.506 34.778 1.00 16.55 373 ALA A N 1
ATOM 2441 C CA . ALA A 1 418 ? 45.719 10.763 33.535 1.00 15.26 373 ALA A CA 1
ATOM 2442 C C . ALA A 1 418 ? 46.025 11.673 32.345 1.00 15.11 373 ALA A C 1
ATOM 2443 O O . ALA A 1 418 ? 45.147 12.109 31.582 1.00 14.29 373 ALA A O 1
ATOM 2445 N N . ASP A 1 419 ? 47.300 11.989 32.253 1.00 13.94 374 ASP A N 1
ATOM 2446 C CA . ASP A 1 419 ? 47.853 12.673 31.086 1.00 14.19 374 ASP A CA 1
ATOM 2447 C C . ASP A 1 419 ? 48.396 11.567 30.179 1.00 12.68 374 ASP A C 1
ATOM 2448 O O . ASP A 1 419 ? 49.380 10.909 30.509 1.00 12.79 374 ASP A O 1
ATOM 2453 N N . ILE A 1 420 ? 47.768 11.368 29.013 1.00 13.74 375 ILE A N 1
ATOM 2454 C CA . ILE A 1 420 ? 47.981 10.228 28.162 1.00 13.64 375 ILE A CA 1
ATOM 2455 C C . ILE A 1 420 ? 47.982 10.726 26.691 1.00 13.79 375 ILE A C 1
ATOM 2456 O O . ILE A 1 420 ? 47.074 11.464 26.263 1.00 14.47 375 ILE A O 1
ATOM 2461 N N . THR A 1 421 ? 48.954 10.238 25.947 1.00 13.68 376 THR A N 1
ATOM 2462 C CA . THR A 1 421 ? 49.084 10.462 24.499 1.00 13.61 376 THR A CA 1
ATOM 2463 C C . THR A 1 421 ? 48.935 9.135 23.783 1.00 14.33 376 THR A C 1
ATOM 2464 O O . THR A 1 421 ? 49.444 8.109 24.233 1.00 13.97 376 THR A O 1
ATOM 2468 N N . ILE A 1 422 ? 48.151 9.185 22.741 1.00 13.77 377 ILE A N 1
ATOM 2469 C CA . ILE A 1 422 ? 47.811 8.028 21.923 1.00 13.30 377 ILE A CA 1
ATOM 2470 C C . ILE A 1 422 ? 48.162 8.370 20.476 1.00 14.11 377 ILE A C 1
ATOM 2471 O O . ILE A 1 422 ? 47.616 9.255 19.879 1.00 13.90 377 ILE A O 1
ATOM 2476 N N . PHE A 1 423 ? 49.119 7.645 19.927 1.00 14.57 378 PHE A N 1
ATOM 2477 C CA . PHE A 1 423 ? 49.660 7.978 18.601 1.00 13.33 378 PHE A CA 1
ATOM 2478 C C . PHE A 1 423 ? 49.870 6.801 17.666 1.00 13.86 378 PHE A C 1
ATOM 2479 O O . PHE A 1 423 ? 49.996 5.664 18.094 1.00 14.69 378 PHE A O 1
ATOM 2487 N N . ASP A 1 424 ? 49.858 7.114 16.379 1.00 14.40 379 ASP A N 1
ATOM 2488 C CA . ASP A 1 424 ? 50.113 6.172 15.338 1.00 14.87 379 ASP A CA 1
ATOM 2489 C C . ASP A 1 424 ? 51.463 6.487 14.716 1.00 15.52 379 ASP A C 1
ATOM 2490 O O . ASP A 1 424 ? 51.579 7.476 13.982 1.00 14.45 379 ASP A O 1
ATOM 2495 N N . PRO A 1 425 ? 52.462 5.614 14.927 1.00 14.61 380 PRO A N 1
ATOM 2496 C CA . PRO A 1 425 ? 53.818 5.869 14.422 1.00 14.82 380 PRO A CA 1
ATOM 2497 C C . PRO A 1 425 ? 53.930 5.953 12.899 1.00 15.32 380 PRO A C 1
ATOM 2498 O O . PRO A 1 425 ? 54.909 6.447 12.377 1.00 15.70 380 PRO A O 1
ATOM 2502 N N . ASN A 1 426 ? 52.941 5.418 12.208 1.00 14.61 381 ASN A N 1
ATOM 2503 C CA . ASN A 1 426 ? 53.005 5.267 10.759 1.00 13.82 381 ASN A CA 1
ATOM 2504 C C . ASN A 1 426 ? 52.002 6.105 9.991 1.00 14.81 381 ASN A C 1
ATOM 2505 O O . ASN A 1 426 ? 51.894 5.930 8.776 1.00 14.01 381 ASN A O 1
ATOM 2510 N N . LYS A 1 427 ? 51.279 7.025 10.658 1.00 15.08 382 LYS A N 1
ATOM 2511 C CA . LYS A 1 427 ? 50.246 7.814 9.986 1.00 14.89 382 LYS A CA 1
ATOM 2512 C C . LYS A 1 427 ? 50.906 9.022 9.288 1.00 14.62 382 LYS A C 1
ATOM 2513 O O . LYS A 1 427 ? 51.564 9.847 9.955 1.00 13.32 382 LYS A O 1
ATOM 2519 N N . GLU A 1 428 ? 50.741 9.116 7.995 1.00 13.99 383 GLU A N 1
ATOM 2520 C CA . GLU A 1 428 ? 51.375 10.182 7.198 1.00 15.31 383 GLU A CA 1
ATOM 2521 C C . GLU A 1 428 ? 50.435 11.376 7.118 1.00 13.76 383 GLU A C 1
ATOM 2522 O O . GLU A 1 428 ? 49.246 11.204 7.012 1.00 14.95 383 GLU A O 1
ATOM 2528 N N . TRP A 1 429 ? 51.012 12.559 7.131 1.00 13.57 384 TRP A N 1
ATOM 2529 C CA . TRP A 1 429 ? 50.255 13.817 7.123 1.00 13.11 384 TRP A CA 1
ATOM 2530 C C . TRP A 1 429 ? 51.225 14.927 6.765 1.00 13.73 384 TRP A C 1
ATOM 2531 O O . TRP A 1 429 ? 52.444 14.745 6.704 1.00 14.26 384 TRP A O 1
ATOM 2542 N N . ILE A 1 430 ? 50.685 16.111 6.555 1.00 13.32 385 ILE A N 1
ATOM 2543 C CA . ILE A 1 430 ? 51.510 17.250 6.140 1.00 13.87 385 ILE A CA 1
ATOM 2544 C C . ILE A 1 430 ? 51.076 18.450 6.972 1.00 12.44 385 ILE A C 1
ATOM 2545 O O . ILE A 1 430 ? 49.886 18.722 7.065 1.00 12.96 385 ILE A O 1
ATOM 2550 N N . LEU A 1 431 ? 52.058 19.184 7.495 1.00 12.73 386 LEU A N 1
ATOM 2551 C CA . LEU A 1 431 ? 51.848 20.481 8.062 1.00 12.12 386 LEU A CA 1
ATOM 2552 C C . LEU A 1 431 ? 51.739 21.528 6.961 1.00 11.90 386 LEU A C 1
ATOM 2553 O O . LEU A 1 431 ? 52.679 21.877 6.238 1.00 12.66 386 LEU A O 1
ATOM 2558 N N . ASN A 1 432 ? 50.535 22.018 6.888 1.00 12.78 387 ASN A N 1
ATOM 2559 C CA . ASN A 1 432 ? 50.171 22.981 5.893 1.00 10.80 387 ASN A CA 1
ATOM 2560 C C . ASN A 1 432 ? 48.954 23.776 6.321 1.00 11.78 387 ASN A C 1
ATOM 2561 O O . ASN A 1 432 ? 48.561 23.730 7.490 1.00 12.32 387 ASN A O 1
ATOM 2566 N N . GLU A 1 433 ? 48.373 24.528 5.395 1.00 12.71 388 GLU A N 1
ATOM 2567 C CA . GLU A 1 433 ? 47.246 25.394 5.739 1.00 14.78 388 GLU A CA 1
ATOM 2568 C C . GLU A 1 433 ? 46.026 24.617 6.200 1.00 15.89 388 GLU A C 1
ATOM 2569 O O . GLU A 1 433 ? 45.164 25.138 6.918 1.00 17.37 388 GLU A O 1
ATOM 2575 N N . GLU A 1 434 ? 45.965 23.332 5.877 1.00 14.70 389 GLU A N 1
ATOM 2576 C CA . GLU A 1 434 ? 44.883 22.522 6.393 1.00 14.20 389 GLU A CA 1
ATOM 2577 C C . GLU A 1 434 ? 45.049 22.026 7.793 1.00 14.97 389 GLU A C 1
ATOM 2578 O O . GLU A 1 434 ? 44.051 21.656 8.429 1.00 16.21 389 GLU A O 1
ATOM 2584 N N . THR A 1 435 ? 46.279 21.963 8.271 1.00 14.16 390 THR A N 1
ATOM 2585 C CA . THR A 1 435 ? 46.563 21.353 9.577 1.00 14.09 390 THR A CA 1
ATOM 2586 C C . THR A 1 435 ? 47.227 22.268 10.587 1.00 13.71 390 THR A C 1
ATOM 2587 O O . THR A 1 435 ? 47.200 21.990 11.798 1.00 15.30 390 THR A O 1
ATOM 2591 N N . ASN A 1 436 ? 47.830 23.352 10.127 1.00 12.89 391 ASN A N 1
ATOM 2592 C CA . ASN A 1 436 ? 48.625 24.238 11.036 1.00 12.83 391 ASN A CA 1
ATOM 2593 C C . ASN A 1 436 ? 47.759 24.951 12.085 1.00 12.47 391 ASN A C 1
ATOM 2594 O O . ASN A 1 436 ? 46.748 25.549 11.768 1.00 12.95 391 ASN A O 1
ATOM 2599 N N . LEU A 1 437 ? 48.127 24.818 13.351 1.00 12.07 392 LEU A N 1
ATOM 2600 C CA . LEU A 1 437 ? 47.425 25.524 14.467 1.00 13.16 392 LEU A CA 1
ATOM 2601 C C . LEU A 1 437 ? 48.254 26.701 15.049 1.00 13.67 392 LEU A C 1
ATOM 2602 O O . LEU A 1 437 ? 47.767 27.439 15.900 1.00 14.93 392 LEU A O 1
ATOM 2607 N N . SER A 1 438 ? 49.481 26.893 14.568 1.00 14.19 393 SER A N 1
ATOM 2608 C CA . SER A 1 438 ? 50.291 28.067 14.913 1.00 14.85 393 SER A CA 1
ATOM 2609 C C . SER A 1 438 ? 49.818 29.311 14.156 1.00 13.94 393 SER A C 1
ATOM 2610 O O . SER A 1 438 ? 49.284 29.226 13.097 1.00 13.03 393 SER A O 1
ATOM 2613 N N . LYS A 1 439 ? 49.983 30.479 14.790 1.00 15.08 394 LYS A N 1
ATOM 2614 C CA . LYS A 1 439 ? 49.914 31.750 14.068 1.00 12.25 394 LYS A CA 1
ATOM 2615 C C . LYS A 1 439 ? 51.120 32.033 13.167 1.00 14.64 394 LYS A C 1
ATOM 2616 O O . LYS A 1 439 ? 51.094 33.003 12.329 1.00 13.18 394 LYS A O 1
ATOM 2622 N N . SER A 1 440 ? 52.160 31.206 13.280 1.00 13.20 395 SER A N 1
ATOM 2623 C CA . SER A 1 440 ? 53.324 31.342 12.396 1.00 14.26 395 SER A CA 1
ATOM 2624 C C . SER A 1 440 ? 53.477 30.068 11.573 1.00 14.34 395 SER A C 1
ATOM 2625 O O . SER A 1 440 ? 52.736 29.112 11.755 1.00 15.61 395 SER A O 1
ATOM 2628 N N . ARG A 1 441 ? 54.371 30.098 10.597 1.00 13.11 396 ARG A N 1
ATOM 2629 C CA . ARG A 1 441 ? 54.635 28.968 9.702 1.00 12.24 396 ARG A CA 1
ATOM 2630 C C . ARG A 1 441 ? 56.107 28.666 9.496 1.00 13.74 396 ARG A C 1
ATOM 2631 O O . ARG A 1 441 ? 56.509 27.972 8.516 1.00 14.18 396 ARG A O 1
ATOM 2639 N N . ASN A 1 442 ? 56.944 29.149 10.422 1.00 13.27 397 ASN A N 1
ATOM 2640 C CA . ASN A 1 442 ? 58.386 29.131 10.248 1.00 13.37 397 ASN A CA 1
ATOM 2641 C C . ASN A 1 442 ? 59.006 27.810 10.573 1.00 13.91 397 ASN A C 1
ATOM 2642 O O . ASN A 1 442 ? 59.497 27.616 11.635 1.00 12.43 397 ASN A O 1
ATOM 2647 N N . THR A 1 443 ? 58.992 26.908 9.595 1.00 15.58 398 THR A N 1
ATOM 2648 C CA . THR A 1 443 ? 59.624 25.600 9.757 1.00 15.58 398 THR A CA 1
ATOM 2649 C C . THR A 1 443 ? 59.938 25.042 8.363 1.00 15.41 398 THR A C 1
ATOM 2650 O O . THR A 1 443 ? 59.146 25.209 7.398 1.00 13.84 398 THR A O 1
ATOM 2654 N N . PRO A 1 444 ? 61.075 24.362 8.238 1.00 15.94 399 PRO A N 1
ATOM 2655 C CA . PRO A 1 444 ? 61.464 23.762 6.947 1.00 16.34 399 PRO A CA 1
ATOM 2656 C C . PRO A 1 444 ? 60.627 22.538 6.655 1.00 15.13 399 PRO A C 1
ATOM 2657 O O . PRO A 1 444 ? 60.693 22.026 5.541 1.00 15.96 399 PRO A O 1
ATOM 2661 N N . LEU A 1 445 ? 59.838 22.097 7.638 1.00 15.03 400 LEU A N 1
ATOM 2662 C CA . LEU A 1 445 ? 58.928 20.966 7.442 1.00 14.52 400 LEU A CA 1
ATOM 2663 C C . LEU A 1 445 ? 57.643 21.347 6.739 1.00 14.10 400 LEU A C 1
ATOM 2664 O O . LEU A 1 445 ? 56.871 20.460 6.334 1.00 11.86 400 LEU A O 1
ATOM 2669 N N . TRP A 1 446 ? 57.397 22.648 6.621 1.00 13.69 401 TRP A N 1
ATOM 2670 C CA . TRP A 1 446 ? 56.191 23.126 5.917 1.00 13.11 401 TRP A CA 1
ATOM 2671 C C . TRP A 1 446 ? 56.010 22.420 4.594 1.00 13.32 401 TRP A C 1
ATOM 2672 O O . TRP A 1 446 ? 56.880 22.440 3.695 1.00 13.48 401 TRP A O 1
ATOM 2683 N N . GLY A 1 447 ? 54.865 21.768 4.442 1.00 14.81 402 GLY A N 1
ATOM 2684 C CA . GLY A 1 447 ? 54.500 21.159 3.173 1.00 13.48 402 GLY A CA 1
ATOM 2685 C C . GLY A 1 447 ? 55.148 19.790 2.914 1.00 14.20 402 GLY A C 1
ATOM 2686 O O . GLY A 1 447 ? 54.912 19.160 1.875 1.00 16.35 402 GLY A O 1
ATOM 2687 N N . LYS A 1 448 ? 55.960 19.306 3.837 1.00 14.74 403 LYS A N 1
ATOM 2688 C CA . LYS A 1 448 ? 56.642 18.008 3.685 1.00 16.14 403 LYS A CA 1
ATOM 2689 C C . LYS A 1 448 ? 55.787 16.850 4.254 1.00 15.57 403 LYS A C 1
ATOM 2690 O O . LYS A 1 448 ? 55.027 17.029 5.231 1.00 16.32 403 LYS A O 1
ATOM 2696 N N . VAL A 1 449 ? 55.949 15.657 3.662 1.00 15.93 404 VAL A N 1
ATOM 2697 C CA . VAL A 1 449 ? 55.274 14.466 4.206 1.00 15.55 404 VAL A CA 1
ATOM 2698 C C . VAL A 1 449 ? 55.975 14.019 5.510 1.00 16.54 404 VAL A C 1
ATOM 2699 O O . VAL A 1 449 ? 57.183 13.736 5.543 1.00 17.12 404 VAL A O 1
ATOM 2703 N N . LEU A 1 450 ? 55.185 14.010 6.580 1.00 15.75 405 LEU A N 1
ATOM 2704 C CA . LEU A 1 450 ? 55.598 13.542 7.892 1.00 16.28 405 LEU A CA 1
ATOM 2705 C C . LEU A 1 450 ? 54.970 12.188 8.160 1.00 14.35 405 LEU A C 1
ATOM 2706 O O . LEU A 1 450 ? 53.947 11.852 7.566 1.00 16.23 405 LEU A O 1
ATOM 2711 N N . LYS A 1 451 ? 55.641 11.388 8.960 1.00 12.81 406 LYS A N 1
ATOM 2712 C CA . LYS A 1 451 ? 55.155 10.062 9.305 1.00 13.59 406 LYS A CA 1
ATOM 2713 C C . LYS A 1 451 ? 55.167 9.881 10.802 1.00 12.95 406 LYS A C 1
ATOM 2714 O O . LYS A 1 451 ? 56.229 9.866 11.429 1.00 13.02 406 LYS A O 1
ATOM 2720 N N . GLY A 1 452 ? 53.978 9.661 11.350 1.00 13.12 407 GLY A N 1
ATOM 2721 C CA . GLY A 1 452 ? 53.763 9.632 12.794 1.00 13.62 407 GLY A CA 1
ATOM 2722 C C . GLY A 1 452 ? 52.793 10.733 13.183 1.00 13.94 407 GLY A C 1
ATOM 2723 O O . GLY A 1 452 ? 53.068 11.893 12.907 1.00 14.43 407 GLY A O 1
ATOM 2724 N N . LYS A 1 453 ? 51.699 10.400 13.870 1.00 13.69 408 LYS A N 1
ATOM 2725 C CA . LYS A 1 453 ? 50.686 11.416 14.208 1.00 14.00 408 LYS A CA 1
ATOM 2726 C C . LYS A 1 453 ? 49.960 11.023 15.490 1.00 15.04 408 LYS A C 1
ATOM 2727 O O . LYS A 1 453 ? 49.659 9.885 15.738 1.00 13.82 408 LYS A O 1
ATOM 2733 N N . VAL A 1 454 ? 49.738 12.013 16.334 1.00 14.58 409 VAL A N 1
ATOM 2734 C CA . VAL A 1 454 ? 48.946 11.890 17.520 1.00 14.52 409 VAL A CA 1
ATOM 2735 C C . VAL A 1 454 ? 47.471 11.784 17.138 1.00 15.28 409 VAL A C 1
ATOM 2736 O O . VAL A 1 454 ? 46.934 12.594 16.353 1.00 14.67 409 VAL A O 1
ATOM 2740 N N . ILE A 1 455 ? 46.845 10.749 17.662 1.00 14.48 410 ILE A N 1
ATOM 2741 C CA . ILE A 1 455 ? 45.415 10.521 17.453 1.00 15.55 410 ILE A CA 1
ATOM 2742 C C . ILE A 1 455 ? 44.531 11.088 18.619 1.00 14.62 410 ILE A C 1
ATOM 2743 O O . ILE A 1 455 ? 43.426 11.639 18.365 1.00 15.22 410 ILE A O 1
ATOM 2748 N N . TYR A 1 456 ? 44.956 10.931 19.890 1.00 15.10 411 TYR A N 1
ATOM 2749 C CA . TYR A 1 456 ? 44.276 11.475 21.006 1.00 15.31 411 TYR A CA 1
ATOM 2750 C C . TYR A 1 456 ? 45.294 11.995 22.033 1.00 14.95 411 TYR A C 1
ATOM 2751 O O . TYR A 1 456 ? 46.358 11.389 22.227 1.00 13.98 411 TYR A O 1
ATOM 2760 N N . THR A 1 457 ? 44.950 13.108 22.664 1.00 14.87 412 THR A N 1
ATOM 2761 C CA . THR A 1 457 ? 45.691 13.613 23.845 1.00 13.96 412 THR A CA 1
ATOM 2762 C C . THR A 1 457 ? 44.667 13.810 24.942 1.00 14.48 412 THR A C 1
ATOM 2763 O O . THR A 1 457 ? 43.622 14.381 24.722 1.00 14.24 412 THR A O 1
ATOM 2767 N N . ILE A 1 458 ? 44.975 13.299 26.125 1.00 14.87 413 ILE A N 1
ATOM 2768 C CA . ILE A 1 458 ? 44.080 13.246 27.267 1.00 14.40 413 ILE A CA 1
ATOM 2769 C C . ILE A 1 458 ? 44.815 13.944 28.410 1.00 14.81 413 ILE A C 1
ATOM 2770 O O . ILE A 1 458 ? 45.961 13.600 28.703 1.00 14.93 413 ILE A O 1
ATOM 2775 N N . LYS A 1 459 ? 44.206 14.962 28.977 1.00 15.59 414 LYS A N 1
ATOM 2776 C CA . LYS A 1 459 ? 44.775 15.701 30.098 1.00 16.01 414 LYS A CA 1
ATOM 2777 C C . LYS A 1 459 ? 43.834 15.602 31.297 1.00 16.96 414 LYS A C 1
ATOM 2778 O O . LYS A 1 459 ? 42.642 15.947 31.164 1.00 17.18 414 LYS A O 1
ATOM 2784 N N . ASP A 1 460 ? 44.349 15.086 32.419 1.00 15.62 415 ASP A N 1
ATOM 2785 C CA . ASP A 1 460 ? 43.562 14.805 33.638 1.00 17.46 415 ASP A CA 1
ATOM 2786 C C . ASP A 1 460 ? 42.304 14.008 33.302 1.00 16.86 415 ASP A C 1
ATOM 2787 O O . ASP A 1 460 ? 41.252 14.316 33.808 1.00 16.79 415 ASP A O 1
ATOM 2792 N N . GLY A 1 461 ? 42.389 13.051 32.360 1.00 14.86 416 GLY A N 1
ATOM 2793 C CA . GLY A 1 461 ? 41.278 12.206 32.011 1.00 16.25 416 GLY A CA 1
ATOM 2794 C C . GLY A 1 461 ? 40.291 12.754 30.987 1.00 18.06 416 GLY A C 1
ATOM 2795 O O . GLY A 1 461 ? 39.353 12.040 30.596 1.00 18.63 416 GLY A O 1
ATOM 2796 N N . LYS A 1 462 ? 40.507 13.999 30.539 1.00 18.44 417 LYS A N 1
ATOM 2797 C CA . LYS A 1 462 ? 39.674 14.647 29.555 1.00 19.90 417 LYS A CA 1
ATOM 2798 C C . LYS A 1 462 ? 40.391 14.681 28.217 1.00 19.82 417 LYS A C 1
ATOM 2799 O O . LYS A 1 462 ? 41.558 15.022 28.119 1.00 19.31 417 LYS A O 1
ATOM 2805 N N . MET A 1 463 ? 39.669 14.298 27.194 1.00 18.59 418 MET A N 1
ATOM 2806 C CA . MET A 1 463 ? 40.173 14.415 25.830 1.00 20.13 418 MET A CA 1
ATOM 2807 C C . MET A 1 463 ? 40.340 15.897 25.483 1.00 21.04 418 MET A C 1
ATOM 2808 O O . MET A 1 463 ? 39.355 16.639 25.386 1.00 23.64 418 MET A O 1
ATOM 2813 N N . VAL A 1 464 ? 41.558 16.347 25.271 1.00 17.65 419 VAL A N 1
ATOM 2814 C CA . VAL A 1 464 ? 41.793 17.715 24.816 1.00 16.80 419 VAL A CA 1
ATOM 2815 C C . VAL A 1 464 ? 42.235 17.821 23.336 1.00 17.51 419 VAL A C 1
ATOM 2816 O O . VAL A 1 464 ? 42.240 18.928 22.768 1.00 17.09 419 VAL A O 1
ATOM 2820 N N . TYR A 1 465 ? 42.548 16.695 22.715 1.00 16.23 420 TYR A N 1
ATOM 2821 C CA . TYR A 1 465 ? 42.790 16.607 21.304 1.00 16.94 420 TYR A CA 1
ATOM 2822 C C . TYR A 1 465 ? 42.335 15.269 20.763 1.00 17.29 420 TYR A C 1
ATOM 2823 O O . TYR A 1 465 ? 42.601 14.260 21.346 1.00 15.34 420 TYR A O 1
ATOM 2832 N N . LYS A 1 466 ? 41.673 15.317 19.603 1.00 17.52 421 LYS A N 1
ATOM 2833 C CA . LYS A 1 466 ? 41.391 14.154 18.767 1.00 19.23 421 LYS A CA 1
ATOM 2834 C C . LYS A 1 466 ? 41.615 14.467 17.279 1.00 20.67 421 LYS A C 1
ATOM 2835 O O . LYS A 1 466 ? 41.145 15.504 16.791 1.00 23.09 421 LYS A O 1
ATOM 2841 N N . ASP A 1 467 ? 42.310 13.588 16.575 1.00 19.11 422 ASP A N 1
ATOM 2842 C CA . ASP A 1 467 ? 42.621 13.710 15.121 1.00 21.57 422 ASP A CA 1
ATOM 2843 C C . ASP A 1 467 ? 41.322 13.716 14.355 1.00 22.21 422 ASP A C 1
ATOM 2844 O O . ASP A 1 467 ? 41.353 14.328 13.305 1.00 24.61 422 ASP A O 1
ATOM 2850 N N . TRP B 1 45 ? 28.997 74.096 -3.357 1.00 24.97 0 TRP B N 1
ATOM 2851 C CA . TRP B 1 45 ? 30.351 74.494 -3.867 1.00 24.38 0 TRP B CA 1
ATOM 2852 C C . TRP B 1 45 ? 30.662 75.951 -3.420 1.00 24.30 0 TRP B C 1
ATOM 2853 O O . TRP B 1 45 ? 29.767 76.799 -3.371 1.00 23.51 0 TRP B O 1
ATOM 2864 N N . MET B 1 46 ? 31.915 76.192 -3.082 1.00 24.62 1 MET B N 1
ATOM 2865 C CA . MET B 1 46 ? 32.400 77.532 -2.766 1.00 24.40 1 MET B CA 1
ATOM 2866 C C . MET B 1 46 ? 33.551 77.816 -3.747 1.00 20.42 1 MET B C 1
ATOM 2867 O O . MET B 1 46 ? 34.491 77.039 -3.852 1.00 19.41 1 MET B O 1
ATOM 2872 N N . LEU B 1 47 ? 33.442 78.927 -4.469 1.00 16.79 2 LEU B N 1
ATOM 2873 C CA . LEU B 1 47 ? 34.434 79.299 -5.502 1.00 16.51 2 LEU B CA 1
ATOM 2874 C C . LEU B 1 47 ? 35.529 80.210 -4.975 1.00 14.58 2 LEU B C 1
ATOM 2875 O O . LEU B 1 47 ? 36.622 80.144 -5.471 1.00 15.16 2 LEU B O 1
ATOM 2880 N N . LYS B 1 48 ? 35.241 81.013 -3.931 1.00 14.01 3 LYS B N 1
ATOM 2881 C CA . LYS B 1 48 ? 36.142 82.075 -3.516 1.00 13.38 3 LYS B CA 1
ATOM 2882 C C . LYS B 1 48 ? 36.374 82.018 -2.015 1.00 13.26 3 LYS B C 1
ATOM 2883 O O . LYS B 1 48 ? 35.439 81.721 -1.300 1.00 13.86 3 LYS B O 1
ATOM 2889 N N . LEU B 1 49 ? 37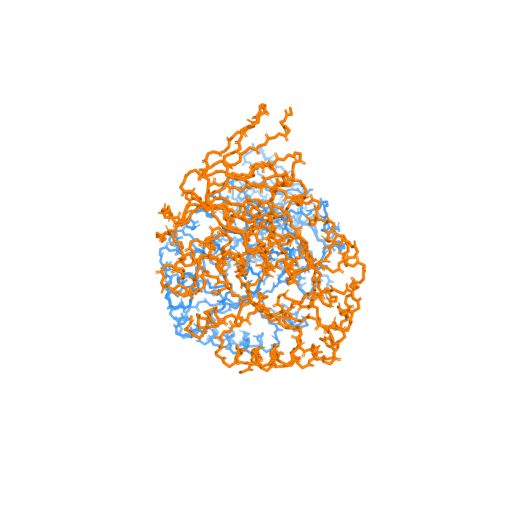.583 82.362 -1.578 1.00 13.51 4 LEU B N 1
ATOM 2890 C CA . LEU B 1 49 ? 37.981 82.474 -0.208 1.00 12.99 4 LEU B CA 1
ATOM 2891 C C . LEU B 1 49 ? 38.853 83.691 -0.073 1.00 12.99 4 LEU B C 1
ATOM 2892 O O . LEU B 1 49 ? 39.744 83.904 -0.869 1.00 12.93 4 LEU B O 1
ATOM 2897 N N . ILE B 1 50 ? 38.561 84.515 0.933 1.00 12.57 5 ILE B N 1
ATOM 2898 C CA . ILE B 1 50 ? 39.426 85.630 1.268 1.00 12.11 5 ILE B CA 1
ATOM 2899 C C . ILE B 1 50 ? 40.096 85.343 2.572 1.00 13.79 5 ILE B C 1
ATOM 2900 O O . ILE B 1 50 ? 39.408 85.165 3.596 1.00 12.75 5 ILE B O 1
ATOM 2905 N N . VAL B 1 51 ? 41.422 85.296 2.567 1.00 12.17 6 VAL B N 1
ATOM 2906 C CA . VAL B 1 51 ? 42.156 85.262 3.807 1.00 13.49 6 VAL B CA 1
ATOM 2907 C C . VAL B 1 51 ? 42.464 86.738 4.164 1.00 13.57 6 VAL B C 1
ATOM 2908 O O . VAL B 1 51 ? 43.255 87.381 3.467 1.00 13.24 6 VAL B O 1
ATOM 2912 N N . LYS B 1 52 ? 41.811 87.265 5.216 1.00 12.80 7 LYS B N 1
ATOM 2913 C CA . LYS B 1 52 ? 41.833 88.695 5.471 1.00 14.23 7 LYS B CA 1
ATOM 2914 C C . LYS B 1 52 ? 42.583 89.047 6.718 1.00 13.47 7 LYS B C 1
ATOM 2915 O O . LYS B 1 52 ? 42.714 88.198 7.597 1.00 13.80 7 LYS B O 1
ATOM 2921 N N . ASN B 1 53 ? 43.175 90.260 6.722 1.00 12.99 8 ASN B N 1
ATOM 2922 C CA . ASN B 1 53 ? 43.818 90.841 7.914 1.00 13.86 8 ASN B CA 1
ATOM 2923 C C . ASN B 1 53 ? 45.146 90.261 8.353 1.00 13.52 8 ASN B C 1
ATOM 2924 O O . ASN B 1 53 ? 45.668 90.653 9.399 1.00 15.03 8 ASN B O 1
ATOM 2929 N N . GLY B 1 54 ? 45.676 89.332 7.582 1.00 13.06 9 GLY B N 1
ATOM 2930 C CA . GLY B 1 54 ? 46.950 88.735 7.909 1.00 14.62 9 GLY B CA 1
ATOM 2931 C C . GLY B 1 54 ? 48.188 89.536 7.582 1.00 13.58 9 GLY B C 1
ATOM 2932 O O . GLY B 1 54 ? 48.143 90.494 6.812 1.00 13.58 9 GLY B O 1
ATOM 2933 N N . TYR B 1 55 ? 49.325 89.083 8.091 1.00 12.92 10 TYR B N 1
ATOM 2934 C CA . TYR B 1 55 ? 50.595 89.630 7.622 1.00 13.89 10 TYR B CA 1
ATOM 2935 C C . TYR B 1 55 ? 51.197 88.645 6.633 1.00 13.36 10 TYR B C 1
ATOM 2936 O O . TYR B 1 55 ? 51.652 87.567 7.031 1.00 14.35 10 TYR B O 1
ATOM 2945 N N . VAL B 1 56 ? 51.124 88.971 5.348 1.00 13.56 11 VAL B N 1
ATOM 2946 C CA . VAL B 1 56 ? 51.548 88.092 4.266 1.00 14.51 11 VAL B CA 1
ATOM 2947 C C . VAL B 1 56 ? 53.050 88.201 4.098 1.00 13.94 11 VAL B C 1
ATOM 2948 O O . VAL B 1 56 ? 53.581 89.288 3.932 1.00 14.25 11 VAL B O 1
ATOM 2952 N N . ILE B 1 57 ? 53.728 87.058 3.992 1.00 15.13 12 ILE B N 1
ATOM 2953 C CA . ILE B 1 57 ? 55.132 87.014 3.593 1.00 14.51 12 ILE B CA 1
ATOM 2954 C C . ILE B 1 57 ? 55.322 85.984 2.499 1.00 14.09 12 ILE B C 1
ATOM 2955 O O . ILE B 1 57 ? 55.056 84.812 2.782 1.00 15.10 12 ILE B O 1
ATOM 2960 N N . ASP B 1 58 ? 55.781 86.407 1.291 1.00 14.09 13 ASP B N 1
ATOM 2961 C CA . ASP B 1 58 ? 56.076 85.515 0.176 1.00 13.23 13 ASP B CA 1
ATOM 2962 C C . ASP B 1 58 ? 57.472 85.943 -0.333 1.00 14.04 13 ASP B C 1
ATOM 2963 O O . ASP B 1 58 ? 57.602 86.804 -1.211 1.00 14.05 13 ASP B O 1
ATOM 2968 N N . PRO B 1 59 ? 58.529 85.390 0.253 1.00 14.82 14 PRO B N 1
ATOM 2969 C CA . PRO B 1 59 ? 59.905 85.782 -0.092 1.00 15.13 14 PRO B CA 1
ATOM 2970 C C . PRO B 1 59 ? 60.241 85.573 -1.565 1.00 15.47 14 PRO B C 1
ATOM 2971 O O . PRO B 1 59 ? 61.052 86.354 -2.138 1.00 16.36 14 PRO B O 1
ATOM 2975 N N . SER B 1 60 ? 59.578 84.610 -2.205 1.00 17.35 15 SER B N 1
ATOM 2976 C CA . SER B 1 60 ? 59.851 84.287 -3.595 1.00 17.83 15 SER B CA 1
ATOM 2977 C C . SER B 1 60 ? 59.543 85.482 -4.496 1.00 19.18 15 SER B C 1
ATOM 2978 O O . SER B 1 60 ? 60.092 85.608 -5.630 1.00 18.57 15 SER B O 1
ATOM 2981 N N . GLN B 1 61 ? 58.674 86.370 -4.006 1.00 17.58 16 GLN B N 1
ATOM 2982 C CA . GLN B 1 61 ? 58.309 87.578 -4.729 1.00 18.26 16 GLN B CA 1
ATOM 2983 C C . GLN B 1 61 ? 58.736 88.886 -4.029 1.00 18.71 16 GLN B C 1
ATOM 2984 O O . GLN B 1 61 ? 58.281 89.975 -4.395 1.00 19.35 16 GLN B O 1
ATOM 2990 N N . ASN B 1 62 ? 59.572 88.770 -3.012 1.00 18.61 17 ASN B N 1
ATOM 2991 C CA . ASN B 1 62 ? 59.923 89.891 -2.140 1.00 19.72 17 ASN B CA 1
ATOM 2992 C C . ASN B 1 62 ? 58.675 90.676 -1.726 1.00 20.50 17 ASN B C 1
ATOM 2993 O O . ASN B 1 62 ? 58.646 91.922 -1.743 1.00 20.25 17 ASN B O 1
ATOM 2998 N N . LEU B 1 63 ? 57.632 89.917 -1.368 1.00 19.90 18 LEU B N 1
ATOM 2999 C CA . LEU B 1 63 ? 56.356 90.460 -0.962 1.00 20.17 18 LEU B CA 1
ATOM 3000 C C . LEU B 1 63 ? 56.178 90.269 0.523 1.00 19.76 18 LEU B C 1
ATOM 3001 O O . LEU B 1 63 ? 56.356 89.181 1.108 1.00 18.13 18 LEU B O 1
ATOM 3006 N N . GLU B 1 64 ? 55.877 91.371 1.188 1.00 19.34 19 GLU B N 1
ATOM 3007 C CA . GLU B 1 64 ? 55.486 91.259 2.580 1.00 19.57 19 GLU B CA 1
ATOM 3008 C C . GLU B 1 64 ? 54.756 92.491 3.074 1.00 19.20 19 GLU B C 1
ATOM 3009 O O . GLU B 1 64 ? 55.105 93.624 2.706 1.00 19.18 19 GLU B O 1
ATOM 3015 N N . GLY B 1 65 ? 53.755 92.251 3.922 1.00 16.63 20 GLY B N 1
ATOM 3016 C CA . GLY B 1 65 ? 52.967 93.350 4.458 1.00 14.33 20 GLY B CA 1
ATOM 3017 C C . GLY B 1 65 ? 51.554 92.884 4.794 1.00 14.10 20 GLY B C 1
ATOM 3018 O O . GLY B 1 65 ? 51.178 91.727 4.625 1.00 13.10 20 GLY B O 1
ATOM 3019 N N . GLU B 1 66 ? 50.797 93.798 5.388 1.00 12.80 21 GLU B N 1
ATOM 3020 C CA . GLU B 1 66 ? 49.403 93.559 5.666 1.00 12.42 21 GLU B CA 1
ATOM 3021 C C . GLU B 1 66 ? 48.611 93.602 4.375 1.00 12.96 21 GLU B C 1
ATOM 3022 O O . GLU B 1 66 ? 48.339 94.664 3.812 1.00 13.52 21 GLU B O 1
ATOM 3028 N N . PHE B 1 67 ? 48.270 92.417 3.914 1.00 13.86 22 PHE B N 1
ATOM 3029 C CA . PHE B 1 67 ? 47.537 92.226 2.672 1.00 14.55 22 PHE B CA 1
ATOM 3030 C C . PHE B 1 67 ? 46.439 91.153 2.933 1.00 12.60 22 PHE B C 1
ATOM 3031 O O . PHE B 1 67 ? 46.581 90.282 3.757 1.00 14.45 22 PHE B O 1
ATOM 3039 N N . ASP B 1 68 ? 45.334 91.261 2.214 1.00 12.38 23 ASP B N 1
ATOM 3040 C CA . ASP B 1 68 ? 44.375 90.172 2.011 1.00 11.22 23 ASP B CA 1
ATOM 3041 C C . ASP B 1 68 ? 44.792 89.283 0.814 1.00 11.44 23 ASP B C 1
ATOM 3042 O O . ASP B 1 68 ? 45.397 89.765 -0.154 1.00 11.21 23 ASP B O 1
ATOM 3047 N N . ILE B 1 69 ? 44.402 88.011 0.843 1.00 11.22 24 ILE B N 1
ATOM 3048 C CA . ILE B 1 69 ? 44.579 87.116 -0.300 1.00 12.80 24 ILE B CA 1
ATOM 3049 C C . ILE B 1 69 ? 43.244 86.560 -0.736 1.00 12.40 24 ILE B C 1
ATOM 3050 O O . ILE B 1 69 ? 42.507 86.017 0.067 1.00 12.22 24 ILE B O 1
ATOM 3055 N N . LEU B 1 70 ? 42.903 86.808 -1.994 1.00 9.87 25 LEU B N 1
ATOM 3056 C CA . LEU B 1 70 ? 41.744 86.195 -2.638 1.00 11.21 25 LEU B CA 1
ATOM 3057 C C . LEU B 1 70 ? 42.225 84.926 -3.325 1.00 11.69 25 LEU B C 1
ATOM 3058 O O . LEU B 1 70 ? 43.128 84.982 -4.201 1.00 11.78 25 LEU B O 1
ATOM 3063 N N . VAL B 1 71 ? 41.591 83.824 -2.967 1.00 11.50 26 VAL B N 1
ATOM 3064 C CA . VAL B 1 71 ? 41.796 82.514 -3.563 1.00 12.35 26 VAL B CA 1
ATOM 3065 C C . VAL B 1 71 ? 40.529 82.216 -4.380 1.00 13.35 26 VAL B C 1
ATOM 3066 O O . VAL B 1 71 ? 39.417 82.351 -3.871 1.00 12.42 26 VAL B O 1
ATOM 3070 N N . GLU B 1 72 ? 40.724 81.863 -5.635 1.00 13.79 27 GLU B N 1
ATOM 3071 C CA . GLU B 1 72 ? 39.614 81.467 -6.466 1.00 14.65 27 GLU B CA 1
ATOM 3072 C C . GLU B 1 72 ? 39.900 80.125 -7.147 1.00 13.50 27 GLU B C 1
ATOM 3073 O O . GLU B 1 72 ? 40.914 79.970 -7.872 1.00 13.19 27 GLU B O 1
ATOM 3079 N N . ASN B 1 73 ? 38.966 79.203 -6.970 1.00 12.50 28 ASN B N 1
ATOM 3080 C CA . ASN B 1 73 ? 39.030 77.884 -7.636 1.00 11.69 28 ASN B CA 1
ATOM 3081 C C . ASN B 1 73 ? 40.364 77.200 -7.366 1.00 11.62 28 ASN B C 1
ATOM 3082 O O . ASN B 1 73 ? 40.956 76.565 -8.287 1.00 14.34 28 ASN B O 1
ATOM 3087 N N . GLY B 1 74 ? 40.835 77.348 -6.120 1.00 13.21 29 GLY B N 1
ATOM 3088 C CA . GLY B 1 74 ? 42.003 76.621 -5.641 1.00 14.21 29 GLY B CA 1
ATOM 3089 C C . GLY B 1 74 ? 43.343 77.235 -5.930 1.00 15.13 29 GLY B C 1
ATOM 3090 O O . GLY B 1 74 ? 44.367 76.626 -5.641 1.00 16.80 29 GLY B O 1
ATOM 3091 N N . LYS B 1 75 ? 43.340 78.400 -6.577 1.00 14.05 30 LYS B N 1
ATOM 3092 C CA . LYS B 1 75 ? 44.530 79.138 -6.897 1.00 14.36 30 LYS B CA 1
ATOM 3093 C C . LYS B 1 75 ? 44.522 80.570 -6.384 1.00 14.90 30 LYS B C 1
ATOM 3094 O O . LYS B 1 75 ? 43.478 81.137 -6.101 1.00 15.77 30 LYS B O 1
ATOM 3100 N N . ILE B 1 76 ? 45.724 81.119 -6.216 1.00 14.81 31 ILE B N 1
ATOM 3101 C CA . ILE B 1 76 ? 45.896 82.495 -5.770 1.00 13.46 31 ILE B CA 1
ATOM 3102 C C . ILE B 1 76 ? 45.445 83.422 -6.876 1.00 13.84 31 ILE B C 1
ATOM 3103 O O . ILE B 1 76 ? 45.946 83.333 -7.984 1.00 13.87 31 ILE B O 1
ATOM 3108 N N . LYS B 1 77 ? 44.485 84.293 -6.586 1.00 13.02 32 LYS B N 1
ATOM 3109 C CA . LYS B 1 77 ? 43.837 85.175 -7.562 1.00 13.54 32 LYS B CA 1
ATOM 3110 C C . LYS B 1 77 ? 44.314 86.624 -7.426 1.00 14.26 32 LYS B C 1
ATOM 3111 O O . LYS B 1 77 ? 44.638 87.339 -8.435 1.00 13.12 32 LYS B O 1
ATOM 3117 N N . LYS B 1 78 ? 44.399 87.090 -6.203 1.00 13.08 33 LYS B N 1
ATOM 3118 C CA . LYS B 1 78 ? 44.788 88.503 -5.970 1.00 14.29 33 LYS B CA 1
ATOM 3119 C C . LYS B 1 78 ? 45.364 88.654 -4.589 1.00 14.54 33 LYS B C 1
ATOM 3120 O O . LYS B 1 78 ? 44.861 88.039 -3.652 1.00 13.90 33 LYS B O 1
ATOM 3126 N N . ILE B 1 79 ? 46.385 89.509 -4.472 1.00 15.30 34 ILE B N 1
ATOM 3127 C CA . ILE B 1 79 ? 46.908 89.924 -3.147 1.00 14.90 34 ILE B CA 1
ATOM 3128 C C . ILE B 1 79 ? 46.877 91.457 -3.127 1.00 16.17 34 ILE B C 1
ATOM 3129 O O . ILE B 1 79 ? 47.399 92.128 -4.061 1.00 15.25 34 ILE B O 1
ATOM 3134 N N . ASP B 1 80 ? 46.234 92.029 -2.114 1.00 14.12 35 ASP B N 1
ATOM 3135 C CA . ASP B 1 80 ? 46.025 93.460 -2.137 1.00 15.25 35 ASP B CA 1
ATOM 3136 C C . ASP B 1 80 ? 45.655 93.860 -0.729 1.00 14.93 35 ASP B C 1
ATOM 3137 O O . ASP B 1 80 ? 45.208 93.049 0.014 1.00 12.36 35 ASP B O 1
ATOM 3142 N N . LYS B 1 81 ? 45.750 95.131 -0.427 1.00 15.02 36 LYS B N 1
ATOM 3143 C CA . LYS B 1 81 ? 45.278 95.641 0.864 1.00 17.47 36 LYS B CA 1
ATOM 3144 C C . LYS B 1 81 ? 43.733 95.528 0.731 1.00 18.83 36 LYS B C 1
ATOM 3145 O O . LYS B 1 81 ? 43.206 95.722 -0.330 1.00 22.60 36 LYS B O 1
ATOM 3151 N N . ASN B 1 82 ? 43.010 95.138 1.729 1.00 20.64 37 ASN B N 1
ATOM 3152 C CA . ASN B 1 82 ? 41.559 95.345 1.642 1.00 18.66 37 ASN B CA 1
ATOM 3153 C C . ASN B 1 82 ? 40.825 94.757 0.406 1.00 17.23 37 ASN B C 1
ATOM 3154 O O . ASN B 1 82 ? 40.582 95.404 -0.630 1.00 19.73 37 ASN B O 1
ATOM 3159 N N . ILE B 1 83 ? 40.533 93.474 0.465 1.00 12.72 38 ILE B N 1
ATOM 3160 C CA . ILE B 1 83 ? 39.729 92.840 -0.572 1.00 12.63 38 ILE B CA 1
ATOM 3161 C C . ILE B 1 83 ? 38.365 92.410 0.016 1.00 13.11 38 ILE B C 1
ATOM 3162 O O . ILE B 1 83 ? 38.335 91.776 1.054 1.00 12.57 38 ILE B O 1
ATOM 3167 N N . LEU B 1 84 ? 37.270 92.728 -0.696 1.00 13.46 39 LEU B N 1
ATOM 3168 C CA . LEU B 1 84 ? 35.942 92.260 -0.364 1.00 12.55 39 LEU B CA 1
ATOM 3169 C C . LEU B 1 84 ? 35.198 92.022 -1.637 1.00 13.43 39 LEU B C 1
ATOM 3170 O O . LEU B 1 84 ? 35.028 92.950 -2.465 1.00 14.07 39 LEU B O 1
ATOM 3175 N N . VAL B 1 85 ? 34.834 90.760 -1.817 1.00 13.33 40 VAL B N 1
ATOM 3176 C CA . VAL B 1 85 ? 34.028 90.304 -2.950 1.00 14.59 40 VAL B CA 1
ATOM 3177 C C . VAL B 1 85 ? 32.868 89.480 -2.360 1.00 14.32 40 VAL B C 1
ATOM 3178 O O . VAL B 1 85 ? 33.002 88.950 -1.219 1.00 14.34 40 VAL B O 1
ATOM 3182 N N . PRO B 1 86 ? 31.729 89.447 -3.070 1.00 13.71 41 PRO B N 1
ATOM 3183 C CA . PRO B 1 86 ? 30.585 88.665 -2.621 1.00 14.57 41 PRO B CA 1
ATOM 3184 C C . PRO B 1 86 ? 30.794 87.154 -2.820 1.00 15.02 41 PRO B C 1
ATOM 3185 O O . PRO B 1 86 ? 31.660 86.723 -3.605 1.00 13.81 41 PRO B O 1
ATOM 3189 N N . GLU B 1 87 ? 29.996 86.398 -2.076 1.00 16.46 42 GLU B N 1
ATOM 3190 C CA . GLU B 1 87 ? 29.931 84.945 -2.131 1.00 17.22 42 GLU B CA 1
ATOM 3191 C C . GLU B 1 87 ? 31.257 84.261 -1.769 1.00 18.01 42 GLU B C 1
ATOM 3192 O O . GLU B 1 87 ? 31.580 83.190 -2.299 1.00 21.41 42 GLU B O 1
ATOM 3198 N N . ALA B 1 88 ? 32.044 84.876 -0.906 1.00 16.71 43 ALA B N 1
ATOM 3199 C CA . ALA B 1 88 ? 33.308 84.283 -0.512 1.00 15.92 43 ALA B CA 1
ATOM 3200 C C . ALA B 1 88 ? 33.324 83.792 0.889 1.00 15.80 43 ALA B C 1
ATOM 3201 O O . ALA B 1 88 ? 32.801 84.491 1.802 1.00 18.13 43 ALA B O 1
ATOM 3203 N N . GLU B 1 89 ? 33.917 82.638 1.124 1.00 15.33 44 GLU B N 1
ATOM 3204 C CA . GLU B 1 89 ? 34.254 82.245 2.503 1.00 17.28 44 GLU B CA 1
ATOM 3205 C C . GLU B 1 89 ? 35.304 83.242 3.009 1.00 17.20 44 GLU B C 1
ATOM 3206 O O . GLU B 1 89 ? 36.170 83.628 2.253 1.00 16.00 44 GLU B O 1
ATOM 3212 N N . ILE B 1 90 ? 35.264 83.632 4.284 1.00 16.63 45 ILE B N 1
ATOM 3213 C CA . ILE B 1 90 ? 36.325 84.478 4.834 1.00 16.93 45 ILE B CA 1
ATOM 321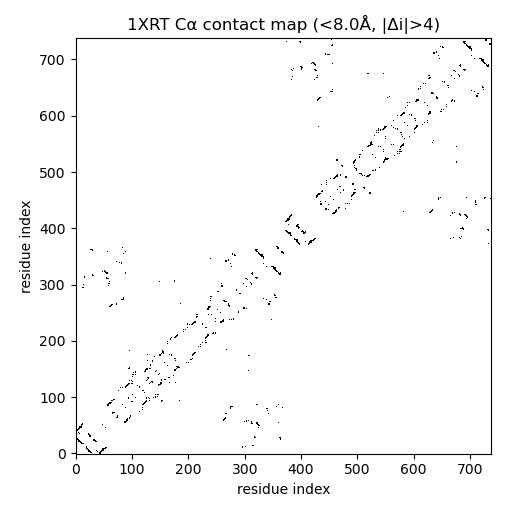4 C C . ILE B 1 90 ? 37.056 83.745 5.981 1.00 17.29 45 ILE B C 1
ATOM 3215 O O . ILE B 1 90 ? 36.427 83.107 6.840 1.00 19.25 45 ILE B O 1
ATOM 3220 N N . ILE B 1 91 ? 38.378 83.834 5.946 1.00 16.67 46 ILE B N 1
ATOM 3221 C CA . ILE B 1 91 ? 39.227 83.431 7.061 1.00 16.19 46 ILE B CA 1
ATOM 3222 C C . ILE B 1 91 ? 39.817 84.664 7.648 1.00 16.02 46 ILE B C 1
ATOM 3223 O O . ILE B 1 91 ? 40.497 85.415 6.958 1.00 17.38 46 ILE B O 1
ATOM 3228 N N . ASP B 1 92 ? 39.530 84.937 8.916 1.00 17.39 47 ASP B N 1
ATOM 3229 C CA . ASP B 1 92 ? 40.079 86.090 9.565 1.00 17.32 47 ASP B CA 1
ATOM 3230 C C . ASP B 1 92 ? 41.459 85.735 10.165 1.00 16.51 47 ASP B C 1
ATOM 3231 O O . ASP B 1 92 ? 41.565 85.044 11.215 1.00 18.17 47 ASP B O 1
ATOM 3236 N N . ALA B 1 93 ? 42.498 86.157 9.473 1.00 14.23 48 ALA B N 1
ATOM 3237 C CA . ALA B 1 93 ? 43.893 85.967 9.850 1.00 13.66 48 ALA B CA 1
ATOM 3238 C C . ALA B 1 93 ? 44.518 87.093 10.666 1.00 13.11 48 ALA B C 1
ATOM 3239 O O . ALA B 1 93 ? 45.749 87.245 10.687 1.00 11.82 48 ALA B O 1
ATOM 3241 N N . LYS B 1 94 ? 43.682 87.897 11.353 1.00 11.68 49 LYS B N 1
ATOM 3242 C CA . LYS B 1 94 ? 44.179 89.047 12.064 1.00 13.92 49 LYS B CA 1
ATOM 3243 C C . LYS B 1 94 ? 45.102 88.554 13.180 1.00 13.04 49 LYS B C 1
ATOM 3244 O O . LYS B 1 94 ? 44.764 87.607 13.835 1.00 12.38 49 LYS B O 1
ATOM 3250 N N . GLY B 1 95 ? 46.288 89.135 13.275 1.00 13.25 50 GLY B N 1
ATOM 3251 C CA . GLY B 1 95 ? 47.322 88.681 14.196 1.00 14.39 50 GLY B CA 1
ATOM 3252 C C . GLY B 1 95 ? 48.129 87.457 13.825 1.00 15.97 50 GLY B C 1
ATOM 3253 O O . GLY B 1 95 ? 48.961 86.984 14.604 1.00 14.95 50 GLY B O 1
ATOM 3254 N N . LEU B 1 96 ? 47.936 86.961 12.593 1.00 11.99 51 LEU B N 1
ATOM 3255 C CA . LEU B 1 96 ? 48.591 85.767 12.120 1.00 14.30 51 LEU B CA 1
ATOM 3256 C C . LEU B 1 96 ? 49.490 86.061 10.891 1.00 13.38 51 LEU B C 1
ATOM 3257 O O . LEU B 1 96 ? 49.292 87.046 10.141 1.00 12.93 51 LEU B O 1
ATOM 3262 N N . ILE B 1 97 ? 50.530 85.253 10.762 1.00 14.40 52 ILE B N 1
ATOM 3263 C CA . ILE B 1 97 ? 51.385 85.206 9.597 1.00 14.61 52 ILE B CA 1
ATOM 3264 C C . ILE B 1 97 ? 50.782 84.300 8.565 1.00 12.92 52 ILE B C 1
ATOM 3265 O O . ILE B 1 97 ? 50.374 83.159 8.869 1.00 13.33 52 ILE B O 1
ATOM 3270 N N . VAL B 1 98 ? 50.704 84.831 7.377 1.00 12.10 53 VAL B N 1
ATOM 3271 C CA . VAL B 1 98 ? 50.195 84.104 6.204 1.00 13.03 53 VAL B CA 1
ATOM 3272 C C . VAL B 1 98 ? 51.316 83.916 5.187 1.00 12.96 53 VAL B C 1
ATOM 3273 O O . VAL B 1 98 ? 51.919 84.896 4.702 1.00 14.52 53 VAL B O 1
ATOM 3277 N N . CYS B 1 99 ? 51.601 82.679 4.800 1.00 12.90 54 CYS B N 1
ATOM 3278 C CA . CYS B 1 99 ? 52.755 82.436 3.931 1.00 13.23 54 CYS B CA 1
ATOM 3279 C C . CYS B 1 99 ? 52.505 81.199 3.077 1.00 12.70 54 CYS B C 1
ATOM 3280 O O . CYS B 1 99 ? 51.480 80.521 3.314 1.00 13.44 54 CYS B O 1
ATOM 3283 N N . PRO B 1 100 ? 53.387 80.907 2.119 1.00 13.12 55 PRO B N 1
ATOM 3284 C CA . PRO B 1 100 ? 53.257 79.677 1.326 1.00 13.87 55 PRO B CA 1
ATOM 3285 C C . PRO B 1 100 ? 53.278 78.462 2.249 1.00 13.31 55 PRO B C 1
ATOM 3286 O O . PRO B 1 100 ? 53.886 78.451 3.316 1.00 12.51 55 PRO B O 1
ATOM 3290 N N . GLY B 1 101 ? 52.544 77.427 1.869 1.00 14.78 56 GLY B N 1
ATOM 3291 C CA . GLY B 1 101 ? 52.575 76.206 2.680 1.00 13.62 56 GLY B CA 1
ATOM 3292 C C . GLY B 1 101 ? 53.996 75.648 2.718 1.00 14.46 56 GLY B C 1
ATOM 3293 O O . GLY B 1 101 ? 54.786 75.686 1.746 1.00 13.37 56 GLY B O 1
ATOM 3294 N N . PHE B 1 102 ? 54.306 75.038 3.837 1.00 12.55 57 PHE B N 1
ATOM 3295 C CA . PHE B 1 102 ? 55.642 74.583 4.055 1.00 12.68 57 PHE B CA 1
ATOM 3296 C C . PHE B 1 102 ? 55.854 73.274 3.280 1.00 14.07 57 PHE B C 1
ATOM 3297 O O . PHE B 1 102 ? 54.926 72.519 2.980 1.00 13.95 57 PHE B O 1
ATOM 3305 N N . ILE B 1 103 ? 57.124 73.025 3.002 1.00 15.23 58 ILE B N 1
ATOM 3306 C CA . ILE B 1 103 ? 57.587 71.875 2.194 1.00 15.24 58 ILE B CA 1
ATOM 3307 C C . ILE B 1 103 ? 58.677 71.165 2.993 1.00 15.95 58 ILE B C 1
ATOM 3308 O O . ILE B 1 103 ? 59.686 71.780 3.251 1.00 14.55 58 ILE B O 1
ATOM 3313 N N . ASP B 1 104 ? 58.488 69.893 3.374 1.00 15.53 59 ASP B N 1
ATOM 3314 C CA . ASP B 1 104 ? 59.524 69.124 4.083 1.00 14.54 59 ASP B CA 1
ATOM 3315 C C . ASP B 1 104 ? 60.110 68.109 3.133 1.00 15.13 59 ASP B C 1
ATOM 3316 O O . ASP B 1 104 ? 59.415 67.170 2.759 1.00 17.62 59 ASP B O 1
ATOM 3321 N N . ILE B 1 105 ? 61.375 68.278 2.757 1.00 15.36 60 ILE B N 1
ATOM 3322 C CA . ILE B 1 105 ? 62.031 67.387 1.810 1.00 14.00 60 ILE B CA 1
ATOM 3323 C C . ILE B 1 105 ? 62.716 66.160 2.471 1.00 13.86 60 ILE B C 1
ATOM 3324 O O . ILE B 1 105 ? 63.447 65.457 1.766 1.00 14.63 60 ILE B O 1
ATOM 3329 N N . HIS B 1 106 ? 62.393 65.852 3.732 1.00 14.11 61 HIS B N 1
ATOM 3330 C CA . HIS B 1 106 ? 63.007 64.714 4.400 1.00 14.63 61 HIS B CA 1
ATOM 3331 C C . HIS B 1 106 ? 62.130 64.088 5.492 1.00 13.60 61 HIS B C 1
ATOM 3332 O O . HIS B 1 106 ? 62.197 64.447 6.692 1.00 13.45 61 HIS B O 1
ATOM 3339 N N . VAL B 1 107 ? 61.236 63.179 5.050 1.00 14.68 62 VAL B N 1
ATOM 3340 C CA . VAL B 1 107 ? 60.321 62.489 5.935 1.00 14.30 62 VAL B CA 1
ATOM 3341 C C . VAL B 1 107 ? 60.367 60.983 5.706 1.00 14.03 62 VAL B C 1
ATOM 3342 O O . VAL B 1 107 ? 60.337 60.531 4.620 1.00 14.97 62 VAL B O 1
ATOM 3346 N N . HIS B 1 108 ? 60.362 60.226 6.789 1.00 14.18 63 HIS B N 1
ATOM 3347 C CA . HIS B 1 108 ? 60.210 58.794 6.817 1.00 14.94 63 HIS B CA 1
ATOM 3348 C C . HIS B 1 108 ? 58.835 58.470 7.299 1.00 15.86 63 HIS B C 1
ATOM 3349 O O . HIS B 1 108 ? 58.478 58.681 8.485 1.00 15.62 63 HIS B O 1
ATOM 3356 N N . LEU B 1 109 ? 57.997 58.002 6.375 1.00 14.59 64 LEU B N 1
ATOM 3357 C CA . LEU B 1 109 ? 56.641 57.685 6.697 1.00 15.39 64 LEU B CA 1
ATOM 3358 C C . LEU B 1 109 ? 56.415 56.229 7.099 1.00 14.96 64 LEU B C 1
ATOM 3359 O O . LEU B 1 109 ? 55.293 55.875 7.487 1.00 15.37 64 LEU B O 1
ATOM 3364 N N . ARG B 1 110 ? 57.439 55.398 6.935 1.00 14.74 65 ARG B N 1
ATOM 3365 C CA . ARG B 1 110 ? 57.458 54.022 7.465 1.00 14.07 65 ARG B CA 1
ATOM 3366 C C . ARG B 1 110 ? 56.403 53.120 6.762 1.00 14.34 65 ARG B C 1
ATOM 3367 O O . ARG B 1 110 ? 55.994 52.104 7.288 1.00 15.44 65 ARG B O 1
ATOM 3375 N N . ASP B 1 111 ? 56.015 53.479 5.542 1.00 14.04 66 ASP B N 1
ATOM 3376 C CA . ASP B 1 111 ? 54.839 52.854 4.890 1.00 12.58 66 ASP B CA 1
ATOM 3377 C C . ASP B 1 111 ? 55.189 52.768 3.407 1.00 13.46 66 ASP B C 1
ATOM 3378 O O . ASP B 1 111 ? 55.219 53.811 2.785 1.00 13.77 66 ASP B O 1
ATOM 3383 N N . PRO B 1 112 ? 55.346 51.565 2.834 1.00 13.33 67 PRO B N 1
ATOM 3384 C CA . PRO B 1 112 ? 55.017 50.303 3.503 1.00 13.28 67 PRO B CA 1
ATOM 3385 C C . PRO B 1 112 ? 56.092 49.841 4.514 1.00 13.36 67 PRO B C 1
ATOM 3386 O O . PRO B 1 112 ? 57.243 50.301 4.478 1.00 13.42 67 PRO B O 1
ATOM 3390 N N . GLY B 1 113 ? 55.701 48.920 5.383 1.00 12.55 68 GLY B N 1
ATOM 3391 C CA . GLY B 1 113 ? 56.626 47.999 6.034 1.00 13.98 68 GLY B CA 1
ATOM 3392 C C . GLY B 1 113 ? 56.837 48.154 7.521 1.00 15.44 68 GLY B C 1
ATOM 3393 O O . GLY B 1 113 ? 57.243 47.185 8.206 1.00 16.10 68 GLY B O 1
ATOM 3394 N N . GLN B 1 114 ? 56.587 49.345 8.048 1.00 14.98 69 GLN B N 1
ATOM 3395 C CA . GLN B 1 114 ? 56.641 49.538 9.499 1.00 17.07 69 GLN B CA 1
ATOM 3396 C C . GLN B 1 114 ? 55.532 50.462 9.962 1.00 16.15 69 GLN B C 1
ATOM 3397 O O . GLN B 1 114 ? 55.762 51.402 10.776 1.00 15.43 69 GLN B O 1
ATOM 3403 N N . THR B 1 115 ? 54.311 50.133 9.569 1.00 14.96 70 THR B N 1
ATOM 3404 C CA . THR B 1 115 ? 53.181 51.061 9.755 1.00 15.73 70 THR B CA 1
ATOM 3405 C C . THR B 1 115 ? 52.688 51.237 11.203 1.00 16.26 70 THR B C 1
ATOM 3406 O O . THR B 1 115 ? 51.928 52.131 11.494 1.00 17.55 70 THR B O 1
ATOM 3410 N N . TYR B 1 116 ? 53.151 50.389 12.092 1.00 16.19 71 TYR B N 1
ATOM 3411 C CA . TYR B 1 116 ? 52.908 50.599 13.517 1.00 17.72 71 TYR B CA 1
ATOM 3412 C C . TYR B 1 116 ? 53.742 51.776 14.035 1.00 16.62 71 TYR B C 1
ATOM 3413 O O . TYR B 1 116 ? 53.423 52.353 15.097 1.00 17.67 71 TYR B O 1
ATOM 3422 N N . LYS B 1 117 ? 54.779 52.190 13.298 1.00 16.63 72 LYS B N 1
ATOM 3423 C CA . LYS B 1 117 ? 55.588 53.322 13.765 1.00 16.23 72 LYS B CA 1
ATOM 3424 C C . LYS B 1 117 ? 55.064 54.659 13.243 1.00 16.12 72 LYS B C 1
ATOM 3425 O O . LYS B 1 117 ? 55.182 55.692 13.915 1.00 14.24 72 LYS B O 1
ATOM 3431 N N . GLU B 1 118 ? 54.444 54.603 12.071 1.00 14.62 73 GLU B N 1
ATOM 3432 C CA . GLU B 1 118 ? 53.917 55.753 11.388 1.00 14.96 73 GLU B CA 1
ATOM 3433 C C . GLU B 1 118 ? 53.322 55.194 10.090 1.00 13.91 73 GLU B C 1
ATOM 3434 O O . GLU B 1 118 ? 53.732 54.150 9.617 1.00 13.84 73 GLU B O 1
ATOM 3440 N N . ASP B 1 119 ? 52.329 55.856 9.580 1.00 14.28 74 ASP B N 1
ATOM 3441 C CA . ASP B 1 119 ? 51.859 55.538 8.247 1.00 14.17 74 ASP B CA 1
ATOM 3442 C C . ASP B 1 119 ? 51.579 56.789 7.436 1.00 15.35 74 ASP B C 1
ATOM 3443 O O . ASP B 1 119 ? 51.768 57.887 7.919 1.00 14.51 74 ASP B O 1
ATOM 3448 N N . ILE B 1 120 ? 51.227 56.614 6.173 1.00 15.09 75 ILE B N 1
ATOM 3449 C CA . ILE B 1 120 ? 51.050 57.795 5.327 1.00 15.42 75 ILE B CA 1
ATOM 3450 C C . ILE B 1 120 ? 49.982 58.700 5.962 1.00 15.21 75 ILE B C 1
ATOM 3451 O O . ILE B 1 120 ? 50.125 59.946 5.964 1.00 15.42 75 ILE B O 1
ATOM 3456 N N . GLU B 1 121 ? 48.937 58.115 6.529 1.00 13.85 76 GLU B N 1
ATOM 3457 C CA . GLU B 1 121 ? 47.863 58.933 7.119 1.00 15.51 76 GLU B CA 1
ATOM 3458 C C . GLU B 1 121 ? 48.361 59.707 8.344 1.00 14.58 76 GLU B C 1
ATOM 3459 O O . GLU B 1 121 ? 48.152 60.915 8.477 1.00 13.52 76 GLU B O 1
ATOM 3465 N N . SER B 1 122 ? 49.030 59.009 9.256 1.00 15.68 77 SER B N 1
ATOM 3466 C CA . SER B 1 122 ? 49.418 59.637 10.511 1.00 14.62 77 SER B CA 1
ATOM 3467 C C . SER B 1 122 ? 50.536 60.659 10.251 1.00 14.45 77 SER B C 1
ATOM 3468 O O . SER B 1 122 ? 50.547 61.762 10.829 1.00 13.03 77 SER B O 1
ATOM 3471 N N . GLY B 1 123 ? 51.479 60.326 9.376 1.00 14.72 78 GLY B N 1
ATOM 3472 C CA . GLY B 1 123 ? 52.506 61.289 9.040 1.00 15.52 78 GLY B CA 1
ATOM 3473 C C . GLY B 1 123 ? 51.924 62.491 8.288 1.00 15.48 78 GLY B C 1
ATOM 3474 O O . GLY B 1 123 ? 52.339 63.623 8.535 1.00 15.89 78 GLY B O 1
ATOM 3475 N N . SER B 1 124 ? 50.916 62.283 7.434 1.00 14.61 79 SER B N 1
ATOM 3476 C CA . SER B 1 124 ? 50.216 63.397 6.833 1.00 13.87 79 SER B CA 1
ATOM 3477 C C . SER B 1 124 ? 49.492 64.273 7.792 1.00 14.21 79 SER B C 1
ATOM 3478 O O . SER B 1 124 ? 49.491 65.497 7.619 1.00 14.91 79 SER B O 1
ATOM 3481 N N . ARG B 1 125 ? 48.861 63.679 8.807 1.00 14.81 80 ARG B N 1
ATOM 3482 C CA . ARG B 1 125 ? 48.229 64.466 9.844 1.00 15.54 80 ARG B CA 1
ATOM 3483 C C . ARG B 1 125 ? 49.237 65.321 10.567 1.00 15.03 80 ARG B C 1
ATOM 3484 O O . ARG B 1 125 ? 48.974 66.489 10.773 1.00 15.01 80 ARG B O 1
ATOM 3492 N N . CYS B 1 126 ? 50.347 64.756 11.035 1.00 15.28 81 CYS B N 1
ATOM 3493 C CA . CYS B 1 126 ? 51.448 65.513 11.598 1.00 14.76 81 CYS B CA 1
ATOM 3494 C C . CYS B 1 126 ? 51.848 66.684 10.690 1.00 15.19 81 CYS B C 1
ATOM 3495 O O . CYS B 1 126 ? 52.069 67.788 11.192 1.00 14.60 81 CYS B O 1
ATOM 3498 N N . ALA B 1 127 ? 52.021 66.392 9.397 1.00 14.97 82 ALA B N 1
ATOM 3499 C CA . ALA B 1 127 ? 52.526 67.375 8.424 1.00 14.77 82 ALA B CA 1
ATOM 3500 C C . ALA B 1 127 ? 51.624 68.568 8.406 1.00 14.57 82 ALA B C 1
ATOM 3501 O O . ALA B 1 127 ? 52.072 69.694 8.543 1.00 14.53 82 ALA B O 1
ATOM 3503 N N . VAL B 1 128 ? 50.333 68.341 8.157 1.00 13.62 83 VAL B N 1
ATOM 3504 C CA . VAL B 1 128 ? 49.435 69.482 8.056 1.00 13.42 83 VAL B CA 1
ATOM 3505 C C . VAL B 1 128 ? 49.250 70.219 9.371 1.00 12.68 83 VAL B C 1
ATOM 3506 O O . VAL B 1 128 ? 49.121 71.444 9.393 1.00 12.25 83 VAL B O 1
ATOM 3510 N N . ALA B 1 129 ? 49.273 69.517 10.482 1.00 12.75 84 ALA B N 1
ATOM 3511 C CA . ALA B 1 129 ? 49.206 70.205 11.756 1.00 13.79 84 ALA B CA 1
ATOM 3512 C C . ALA B 1 129 ? 50.443 71.075 11.998 1.00 14.63 84 ALA B C 1
ATOM 3513 O O . ALA B 1 129 ? 50.398 72.061 12.788 1.00 12.71 84 ALA B O 1
ATOM 3515 N N . GLY B 1 130 ? 51.527 70.692 11.353 1.00 12.37 85 GLY B N 1
ATOM 3516 C CA . GLY B 1 130 ? 52.805 71.399 11.341 1.00 12.68 85 GLY B CA 1
ATOM 3517 C C . GLY B 1 130 ? 52.951 72.493 10.293 1.00 12.44 85 GLY B C 1
ATOM 3518 O O . GLY B 1 130 ? 53.997 73.164 10.209 1.00 12.40 85 GLY B O 1
ATOM 3519 N N . GLY B 1 131 ? 51.912 72.684 9.484 1.00 12.99 86 GLY B N 1
ATOM 3520 C CA . GLY B 1 131 ? 51.968 73.685 8.441 1.00 12.40 86 GLY B CA 1
ATOM 3521 C C . GLY B 1 131 ? 52.459 73.250 7.062 1.00 12.82 86 GLY B C 1
ATOM 3522 O O . GLY B 1 131 ? 52.624 74.101 6.149 1.00 13.84 86 GLY B O 1
ATOM 3523 N N . PHE B 1 132 ? 52.785 71.950 6.879 1.00 11.70 87 PHE B N 1
ATOM 3524 C CA . PHE B 1 132 ? 53.267 71.387 5.649 1.00 14.15 87 PHE B CA 1
ATOM 3525 C C . PHE B 1 132 ? 52.147 70.976 4.734 1.00 13.34 87 PHE B C 1
ATOM 3526 O O . PHE B 1 132 ? 51.292 70.172 5.103 1.00 15.69 87 PHE B O 1
ATOM 3534 N N . THR B 1 133 ? 52.184 71.533 3.528 1.00 14.52 88 THR B N 1
ATOM 3535 C CA . THR B 1 133 ? 51.316 71.136 2.433 1.00 13.83 88 THR B CA 1
ATOM 3536 C C . THR B 1 133 ? 51.946 70.161 1.466 1.00 14.33 88 THR B C 1
ATOM 3537 O O . THR B 1 133 ? 51.205 69.563 0.651 1.00 13.81 88 THR B O 1
ATOM 3541 N N . THR B 1 134 ? 53.277 69.997 1.530 1.00 14.73 89 THR B N 1
ATOM 3542 C CA . THR B 1 134 ? 54.009 69.049 0.667 1.00 14.92 89 THR B CA 1
ATOM 3543 C C . THR B 1 134 ? 55.085 68.418 1.467 1.00 15.10 89 THR B C 1
ATOM 3544 O O . THR B 1 134 ? 55.744 69.082 2.230 1.00 14.71 89 THR B O 1
ATOM 3548 N N . ILE B 1 135 ? 55.199 67.084 1.394 1.00 13.62 90 ILE B N 1
ATOM 3549 C CA . ILE B 1 135 ? 56.291 66.393 2.070 1.00 13.58 90 ILE B CA 1
ATOM 3550 C C . ILE B 1 135 ? 56.868 65.410 1.061 1.00 14.16 90 ILE B C 1
ATOM 3551 O O . ILE B 1 135 ? 56.164 64.932 0.185 1.00 14.27 90 ILE B O 1
ATOM 3556 N N . VAL B 1 136 ? 58.158 65.129 1.240 1.00 13.72 91 VAL B N 1
ATOM 3557 C CA . VAL B 1 136 ? 58.903 64.198 0.403 1.00 13.79 91 VAL B CA 1
ATOM 3558 C C . VAL B 1 136 ? 59.236 62.973 1.256 1.00 15.24 91 VAL B C 1
ATOM 3559 O O . VAL B 1 136 ? 59.920 63.107 2.265 1.00 14.29 91 VAL B O 1
ATOM 3563 N N . CYS B 1 137 ? 58.779 61.774 0.838 1.00 14.26 92 CYS B N 1
ATOM 3564 C CA . CYS B 1 137 ? 59.039 60.587 1.640 1.00 14.58 92 CYS B CA 1
ATOM 3565 C C . CYS B 1 137 ? 60.276 59.853 1.136 1.00 14.21 92 CYS B C 1
ATOM 3566 O O . CYS B 1 137 ? 60.532 59.778 -0.057 1.00 15.06 92 CYS B O 1
ATOM 3569 N N . MET B 1 138 ? 61.085 59.380 2.098 1.00 15.13 93 MET B N 1
ATOM 3570 C CA . MET B 1 138 ? 62.279 58.620 1.812 1.00 13.58 93 MET B CA 1
ATOM 3571 C C . MET B 1 138 ? 61.975 57.157 1.427 1.00 15.51 93 MET B C 1
ATOM 3572 O O . MET B 1 138 ? 60.883 56.633 1.724 1.00 15.59 93 MET B O 1
ATOM 3577 N N . PRO B 1 139 ? 62.914 56.529 0.698 1.00 15.21 94 PRO B N 1
ATOM 3578 C CA . PRO B 1 139 ? 62.621 55.227 0.071 1.00 14.52 94 PRO B CA 1
ATOM 3579 C C . PRO B 1 139 ? 63.017 53.979 0.811 1.00 14.75 94 PRO B C 1
ATOM 3580 O O . PRO B 1 139 ? 62.837 52.893 0.230 1.00 18.07 94 PRO B O 1
ATOM 3584 N N . ASN B 1 140 ? 63.437 54.067 2.069 1.00 13.88 95 ASN B N 1
ATOM 3585 C CA . ASN B 1 140 ? 63.813 52.907 2.850 1.00 14.48 95 ASN B CA 1
ATOM 3586 C C . ASN B 1 140 ? 62.635 52.295 3.586 1.00 14.84 95 ASN B C 1
ATOM 3587 O O . ASN B 1 140 ? 62.738 51.864 4.714 1.00 13.62 95 ASN B O 1
ATOM 3592 N N . THR B 1 141 ? 61.495 52.252 2.892 1.00 14.08 96 THR B N 1
ATOM 3593 C CA . THR B 1 141 ? 60.364 51.437 3.257 1.00 13.61 96 THR B CA 1
ATOM 3594 C C . THR B 1 141 ? 60.646 49.956 2.947 1.00 13.83 96 THR B C 1
ATOM 3595 O O . THR B 1 141 ? 61.709 49.598 2.405 1.00 12.39 96 THR B O 1
ATOM 3599 N N . ASN B 1 142 ? 59.685 49.115 3.302 1.00 13.44 97 ASN B N 1
ATOM 3600 C CA . ASN B 1 142 ? 59.782 47.699 3.031 1.00 15.27 97 ASN B CA 1
ATOM 3601 C C . ASN B 1 142 ? 58.463 47.193 2.448 1.00 14.63 97 ASN B C 1
ATOM 3602 O O . ASN B 1 142 ? 57.450 47.182 3.135 1.00 15.79 97 ASN B O 1
ATOM 3607 N N . PRO B 1 143 ? 58.440 46.869 1.160 1.00 15.83 98 PRO B N 1
ATOM 3608 C CA . PRO B 1 143 ? 59.590 46.952 0.243 1.00 14.71 98 PRO B CA 1
ATOM 3609 C C . PRO B 1 143 ? 60.050 48.391 -0.045 1.00 14.84 98 PRO B C 1
ATOM 3610 O O . PRO B 1 143 ? 59.257 49.345 0.056 1.00 14.07 98 PRO B O 1
ATOM 3614 N N . PRO B 1 144 ? 61.303 48.548 -0.466 1.00 15.67 99 PRO B N 1
ATOM 3615 C CA . PRO B 1 144 ? 61.836 49.912 -0.720 1.00 15.43 99 PRO B CA 1
ATOM 3616 C C . PRO B 1 144 ? 61.235 50.496 -1.966 1.00 15.19 99 PRO B C 1
ATOM 3617 O O . PRO B 1 144 ? 60.699 49.753 -2.808 1.00 14.38 99 PRO B O 1
ATOM 3621 N N . ILE B 1 145 ? 61.383 51.803 -2.145 1.00 15.32 100 ILE B N 1
ATOM 3622 C CA . ILE B 1 145 ? 60.858 52.426 -3.338 1.00 15.09 100 ILE B CA 1
ATOM 3623 C C . ILE B 1 145 ? 61.781 52.341 -4.572 1.00 17.06 100 ILE B C 1
ATOM 3624 O O . ILE B 1 145 ? 62.411 53.338 -4.987 1.00 17.44 100 ILE B O 1
ATOM 3629 N N . ASP B 1 146 ? 61.823 51.159 -5.182 1.00 17.27 101 ASP B N 1
ATOM 3630 C CA . ASP B 1 146 ? 62.681 50.941 -6.368 1.00 18.17 101 ASP B CA 1
ATOM 3631 C C . ASP B 1 146 ? 61.969 50.373 -7.555 1.00 18.91 101 ASP B C 1
ATOM 3632 O O . ASP B 1 146 ? 62.621 49.947 -8.520 1.00 18.67 101 ASP B O 1
ATOM 3637 N N . ASN B 1 147 ? 60.649 50.417 -7.533 1.00 17.29 102 ASN B N 1
ATOM 3638 C CA . ASN B 1 147 ? 59.845 50.005 -8.647 1.00 19.04 102 ASN B CA 1
ATOM 3639 C C . ASN B 1 147 ? 58.562 50.802 -8.611 1.00 18.97 102 ASN B C 1
ATOM 3640 O O . ASN B 1 147 ? 58.210 51.351 -7.561 1.00 17.41 102 ASN B O 1
ATOM 3645 N N . THR B 1 148 ? 57.895 50.870 -9.745 1.00 17.86 103 THR B N 1
ATOM 3646 C CA . THR B 1 148 ? 56.731 51.743 -9.901 1.00 17.68 103 THR B CA 1
ATOM 3647 C C . THR B 1 148 ? 55.482 51.258 -9.122 1.00 16.96 103 THR B C 1
ATOM 3648 O O . THR B 1 148 ? 54.571 52.018 -8.876 1.00 16.63 103 THR B O 1
ATOM 3652 N N . THR B 1 149 ? 55.451 49.999 -8.760 1.00 15.95 104 THR B N 1
ATOM 3653 C CA . THR B 1 149 ? 54.363 49.456 -7.934 1.00 16.95 104 THR B CA 1
ATOM 3654 C C . THR B 1 149 ? 54.409 50.082 -6.574 1.00 16.47 104 THR B C 1
ATOM 3655 O O . THR B 1 149 ? 53.407 50.507 -6.068 1.00 15.31 104 THR B O 1
ATOM 3659 N N . VAL B 1 150 ? 55.615 50.176 -6.007 1.00 16.15 105 VAL B N 1
ATOM 3660 C CA . VAL B 1 150 ? 55.767 50.856 -4.747 1.00 14.41 105 VAL B CA 1
ATOM 3661 C C . VAL B 1 150 ? 55.450 52.351 -4.841 1.00 14.22 105 VAL B C 1
ATOM 3662 O O . VAL B 1 150 ? 54.735 52.900 -3.985 1.00 13.75 105 VAL B O 1
ATOM 3666 N N . VAL B 1 151 ? 55.915 52.985 -5.937 1.00 13.30 106 VAL B N 1
ATOM 3667 C CA . VAL B 1 151 ? 55.612 54.410 -6.183 1.00 14.25 106 VAL B CA 1
ATOM 3668 C C . VAL B 1 151 ? 54.097 54.639 -6.229 1.00 14.41 106 VAL B C 1
ATOM 3669 O O . VAL B 1 151 ? 53.562 55.544 -5.561 1.00 14.53 106 VAL B O 1
ATOM 3673 N N . ASN B 1 152 ? 53.398 53.824 -7.022 1.00 13.69 107 ASN B N 1
ATOM 3674 C CA . ASN B 1 152 ? 51.959 53.918 -7.115 1.00 14.40 107 ASN B CA 1
ATOM 3675 C C . ASN B 1 152 ? 51.249 53.700 -5.780 1.00 14.15 107 ASN B C 1
ATOM 3676 O O . ASN B 1 152 ? 50.250 54.362 -5.495 1.00 14.02 107 ASN B O 1
ATOM 3681 N N . TYR B 1 153 ? 51.713 52.755 -4.976 1.00 13.93 108 TYR B N 1
ATOM 3682 C CA . TYR B 1 153 ? 51.096 52.564 -3.666 1.00 14.19 108 TYR B CA 1
ATOM 3683 C C . TYR B 1 153 ? 51.079 53.869 -2.879 1.00 12.08 108 TYR B C 1
ATOM 3684 O O . TYR B 1 153 ? 50.055 54.315 -2.297 1.00 14.05 108 TYR B O 1
ATOM 3693 N N . ILE B 1 154 ? 52.222 54.524 -2.853 1.00 14.09 109 ILE B N 1
ATOM 3694 C CA . ILE B 1 154 ? 52.393 55.774 -2.069 1.00 15.25 109 ILE B CA 1
ATOM 3695 C C . ILE B 1 154 ? 51.477 56.891 -2.589 1.00 15.64 109 ILE B C 1
ATOM 3696 O O . ILE B 1 154 ? 50.788 57.569 -1.812 1.00 16.45 109 ILE B O 1
ATOM 3701 N N . LEU B 1 155 ? 51.481 57.066 -3.892 1.00 14.94 110 LEU B N 1
ATOM 3702 C CA . LEU B 1 155 ? 50.688 58.103 -4.555 1.00 16.73 110 LEU B CA 1
ATOM 3703 C C . LEU B 1 155 ? 49.206 57.852 -4.331 1.00 16.53 110 LEU B C 1
ATOM 3704 O O . LEU B 1 155 ? 48.438 58.794 -4.058 1.00 17.96 110 LEU B O 1
ATOM 3709 N N . GLN B 1 156 ? 48.776 56.601 -4.430 1.00 15.82 111 GLN B N 1
ATOM 3710 C CA . GLN B 1 156 ? 47.343 56.299 -4.187 1.00 16.64 111 GLN B CA 1
ATOM 3711 C C . GLN B 1 156 ? 46.921 56.527 -2.704 1.00 17.41 111 GLN B C 1
ATOM 3712 O O . GLN B 1 156 ? 45.820 56.986 -2.423 1.00 15.32 111 GLN B O 1
ATOM 3718 N N . LYS B 1 157 ? 47.786 56.128 -1.765 1.00 17.76 112 LYS B N 1
ATOM 3719 C CA . LYS B 1 157 ? 47.577 56.423 -0.339 1.00 20.24 112 LYS B CA 1
ATOM 3720 C C . LYS B 1 157 ? 47.447 57.914 -0.087 1.00 19.79 112 LYS B C 1
ATOM 3721 O O . LYS B 1 157 ? 46.558 58.336 0.598 1.00 22.55 112 LYS B O 1
ATOM 3727 N N . SER B 1 158 ? 48.342 58.703 -0.646 1.00 20.66 113 SER B N 1
ATOM 3728 C CA . SER B 1 158 ? 48.322 60.142 -0.503 1.00 20.74 113 SER B CA 1
ATOM 3729 C C . SER B 1 158 ? 46.985 60.686 -1.038 1.00 20.13 113 SER B C 1
ATOM 3730 O O . SER B 1 158 ? 46.387 61.576 -0.455 1.00 18.77 113 SER B O 1
ATOM 3733 N N . LYS B 1 159 ? 46.543 60.181 -2.163 1.00 19.60 114 LYS B N 1
ATOM 3734 C CA . LYS B 1 159 ? 45.257 60.680 -2.733 1.00 19.72 114 LYS B CA 1
ATOM 3735 C C . LYS B 1 159 ? 44.076 60.333 -1.852 1.00 19.30 114 LYS B C 1
ATOM 3736 O O . LYS B 1 159 ? 43.186 61.195 -1.640 1.00 18.10 114 LYS B O 1
ATOM 3742 N N . SER B 1 160 ? 44.074 59.112 -1.272 1.00 17.47 115 SER B N 1
ATOM 3743 C CA . SER B 1 160 ? 42.983 58.728 -0.376 1.00 18.16 115 SER B CA 1
ATOM 3744 C C . SER B 1 160 ? 43.020 59.461 0.940 1.00 17.82 115 SER B C 1
ATOM 3745 O O . SER B 1 160 ? 41.978 59.785 1.461 1.00 18.45 115 SER B O 1
ATOM 3748 N N . VAL B 1 161 ? 44.204 59.756 1.478 1.00 16.97 116 VAL B N 1
ATOM 3749 C CA . VAL B 1 161 ? 44.310 60.475 2.754 1.00 18.10 116 VAL B CA 1
ATOM 3750 C C . VAL B 1 161 ? 43.880 61.949 2.594 1.00 17.75 116 VAL B C 1
ATOM 3751 O O . VAL B 1 161 ? 43.218 62.525 3.483 1.00 17.94 116 VAL B O 1
ATOM 3755 N N . GLY B 1 162 ? 44.301 62.568 1.498 1.00 19.34 117 GLY B N 1
ATOM 3756 C CA . GLY B 1 162 ? 43.796 63.876 1.068 1.00 20.75 117 GLY B CA 1
ATOM 3757 C C . GLY B 1 162 ? 44.125 65.027 2.010 1.00 22.72 117 GLY B C 1
ATOM 3758 O O . GLY B 1 162 ? 43.280 65.917 2.279 1.00 25.03 117 GLY B O 1
ATOM 3759 N N . LEU B 1 163 ? 45.329 65.022 2.536 1.00 20.71 118 LEU B N 1
ATOM 3760 C CA . LEU B 1 163 ? 45.756 66.167 3.346 1.00 19.79 118 LEU B CA 1
ATOM 3761 C C . LEU B 1 163 ? 46.905 66.809 2.535 1.00 20.69 118 LEU B C 1
ATOM 3762 O O . LEU B 1 163 ? 46.597 67.465 1.546 1.00 24.32 118 LEU B O 1
ATOM 3767 N N . CYS B 1 164 ? 48.183 66.493 2.794 1.00 19.10 119 CYS B N 1
ATOM 3768 C CA . CYS B 1 164 ? 49.335 67.114 2.135 1.00 18.13 119 CYS B CA 1
ATOM 3769 C C . CYS B 1 164 ? 49.638 66.272 0.882 1.00 16.77 119 CYS B C 1
ATOM 3770 O O . CYS B 1 164 ? 49.236 65.094 0.774 1.00 17.43 119 CYS B O 1
ATOM 3773 N N . ARG B 1 165 ? 50.346 66.894 -0.048 1.00 15.98 120 ARG B N 1
ATOM 3774 C CA . ARG B 1 165 ? 50.909 66.217 -1.218 1.00 15.91 120 ARG B CA 1
ATOM 3775 C C . ARG B 1 165 ? 52.139 65.429 -0.687 1.00 16.51 120 ARG B C 1
ATOM 3776 O O . ARG B 1 165 ? 53.007 65.988 -0.042 1.00 15.64 120 ARG B O 1
ATOM 3784 N N . VAL B 1 166 ? 52.147 64.128 -0.953 1.00 15.82 121 VAL B N 1
ATOM 3785 C CA . VAL B 1 166 ? 53.245 63.256 -0.572 1.00 17.21 121 VAL B CA 1
ATOM 3786 C C . VAL B 1 166 ? 54.000 62.933 -1.881 1.00 16.98 121 VAL B C 1
ATOM 3787 O O . VAL B 1 166 ? 53.434 62.350 -2.843 1.00 16.78 121 VAL B O 1
ATOM 3791 N N . LEU B 1 167 ? 55.263 63.369 -1.969 1.00 16.46 122 LEU B N 1
ATOM 3792 C CA . LEU B 1 167 ? 56.114 63.160 -3.136 1.00 16.46 122 LEU B CA 1
ATOM 3793 C C . LEU B 1 167 ? 57.114 62.087 -2.833 1.00 16.36 122 LEU B C 1
ATOM 3794 O O . LEU B 1 167 ? 57.876 62.207 -1.925 1.00 16.18 122 LEU B O 1
ATOM 3799 N N . PRO B 1 168 ? 57.086 60.999 -3.575 1.00 16.97 123 PRO B N 1
ATOM 3800 C CA . PRO B 1 168 ? 58.018 59.909 -3.299 1.00 14.94 123 PRO B CA 1
ATOM 3801 C C . PRO B 1 168 ? 59.428 60.239 -3.859 1.00 14.92 123 PRO B C 1
ATOM 3802 O O . PRO B 1 168 ? 59.588 61.082 -4.752 1.00 14.66 123 PRO B O 1
ATOM 3806 N N . THR B 1 169 ? 60.422 59.530 -3.338 1.00 15.20 124 THR B N 1
ATOM 3807 C CA . THR B 1 169 ? 61.721 59.430 -3.907 1.00 15.30 124 THR B CA 1
ATOM 3808 C C . THR B 1 169 ? 61.983 57.972 -4.285 1.00 14.85 124 THR B C 1
ATOM 3809 O O . THR B 1 169 ? 61.344 57.054 -3.730 1.00 13.58 124 THR B O 1
ATOM 3813 N N . GLY B 1 170 ? 62.899 57.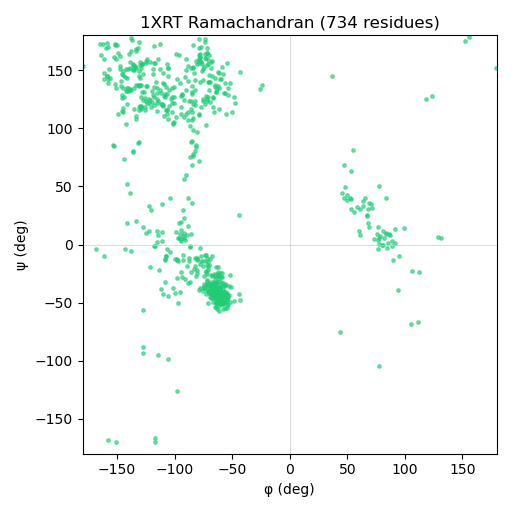782 -5.237 1.00 15.16 125 GLY B N 1
ATOM 3814 C CA . GLY B 1 170 ? 63.409 56.464 -5.535 1.00 15.92 125 GLY B CA 1
ATOM 3815 C C . GLY B 1 170 ? 64.710 56.157 -4.843 1.00 16.37 125 GLY B C 1
ATOM 3816 O O . GLY B 1 170 ? 65.412 57.048 -4.383 1.00 16.93 125 GLY B O 1
ATOM 3817 N N . THR B 1 171 ? 65.054 54.879 -4.789 1.00 17.22 126 THR B N 1
ATOM 3818 C CA . THR B 1 171 ? 66.373 54.467 -4.432 1.00 17.99 126 THR B CA 1
ATOM 3819 C C . THR B 1 171 ? 67.436 54.833 -5.509 1.00 17.97 126 THR B C 1
ATOM 3820 O O . THR B 1 171 ? 67.122 55.035 -6.695 1.00 17.16 126 THR B O 1
ATOM 3824 N N . ILE B 1 172 ? 68.698 54.924 -5.089 1.00 18.23 127 ILE B N 1
ATOM 3825 C CA . ILE B 1 172 ? 69.802 55.034 -6.075 1.00 18.31 127 ILE B CA 1
ATOM 3826 C C . ILE B 1 172 ? 70.112 53.659 -6.658 1.00 19.39 127 ILE B C 1
ATOM 3827 O O . ILE B 1 172 ? 70.379 53.555 -7.814 1.00 19.66 127 ILE B O 1
ATOM 3832 N N . THR B 1 173 ? 70.080 52.604 -5.838 1.00 18.78 128 THR B N 1
ATOM 3833 C CA . THR B 1 173 ? 70.344 51.265 -6.326 1.00 19.52 128 THR B CA 1
ATOM 3834 C C . THR B 1 173 ? 69.228 50.313 -6.022 1.00 19.15 128 THR B C 1
ATOM 3835 O O . THR B 1 173 ? 68.455 50.504 -5.087 1.00 20.14 128 THR B O 1
ATOM 3839 N N . LYS B 1 174 ? 69.184 49.218 -6.769 1.00 20.15 129 LYS B N 1
ATOM 3840 C CA . LYS B 1 174 ? 68.159 48.219 -6.546 1.00 21.14 129 LYS B CA 1
ATOM 3841 C C . LYS B 1 174 ? 68.316 47.672 -5.118 1.00 21.91 129 LYS B C 1
ATOM 3842 O O . LYS B 1 174 ? 69.433 47.414 -4.630 1.00 21.80 129 LYS B O 1
ATOM 3848 N N . GLY B 1 175 ? 67.185 47.558 -4.433 1.00 22.87 130 GLY B N 1
ATOM 3849 C CA . GLY B 1 175 ? 67.117 47.139 -3.042 1.00 23.77 130 GLY B CA 1
ATOM 3850 C C . GLY B 1 175 ? 67.835 47.999 -2.032 1.00 23.83 130 GLY B C 1
ATOM 3851 O O . GLY B 1 175 ? 67.851 47.629 -0.854 1.00 23.84 130 GLY B O 1
ATOM 3852 N N . ARG B 1 176 ? 68.346 49.167 -2.454 1.00 24.14 131 ARG B N 1
ATOM 3853 C CA . ARG B 1 176 ? 69.287 49.994 -1.676 1.00 24.18 131 ARG B CA 1
ATOM 3854 C C . ARG B 1 176 ? 70.526 49.185 -1.271 1.00 25.74 131 ARG B C 1
ATOM 3855 O O . ARG B 1 176 ? 71.178 49.485 -0.271 1.00 25.87 131 ARG B O 1
ATOM 3863 N N . LYS B 1 177 ? 70.854 48.182 -2.087 1.00 27.44 132 LYS B N 1
ATOM 3864 C CA . LYS B 1 177 ? 71.944 47.245 -1.809 1.00 28.99 132 LYS B CA 1
ATOM 3865 C C . LYS B 1 177 ? 73.318 47.793 -2.218 1.00 29.12 132 LYS B C 1
ATOM 3866 O O . LYS B 1 177 ? 74.360 47.256 -1.791 1.00 29.52 132 LYS B O 1
ATOM 3872 N N . GLY B 1 178 ? 73.328 48.810 -3.081 1.00 28.58 133 GLY B N 1
ATOM 3873 C CA . GLY B 1 178 ? 74.534 49.579 -3.360 1.00 29.31 133 GLY B CA 1
ATOM 3874 C C . GLY B 1 178 ? 75.377 49.073 -4.533 1.00 29.88 133 GLY B C 1
ATOM 3875 O O . GLY B 1 178 ? 76.525 49.524 -4.724 1.00 30.19 133 GLY B O 1
ATOM 3876 N N . LYS B 1 179 ? 74.799 48.179 -5.322 1.00 29.76 134 LYS B N 1
ATOM 3877 C CA . LYS B 1 179 ? 75.504 47.504 -6.398 1.00 30.66 134 LYS B CA 1
ATOM 3878 C C . LYS B 1 179 ? 75.038 47.878 -7.811 1.00 30.51 134 LYS B C 1
ATOM 3879 O O . LYS B 1 179 ? 75.842 47.981 -8.732 1.00 31.03 134 LYS B O 1
ATOM 3885 N N . GLU B 1 180 ? 73.738 48.067 -7.983 1.00 28.91 135 GLU B N 1
ATOM 3886 C CA . GLU B 1 180 ? 73.137 48.146 -9.304 1.00 28.63 135 GLU B CA 1
ATOM 3887 C C . GLU B 1 180 ? 72.276 49.384 -9.374 1.00 26.78 135 GLU B C 1
ATOM 3888 O O . GLU B 1 180 ? 71.333 49.496 -8.596 1.00 24.49 135 GLU B O 1
ATOM 3894 N N . ILE B 1 181 ? 72.598 50.306 -10.282 1.00 25.55 136 ILE B N 1
ATOM 3895 C CA . ILE B 1 181 ? 71.785 51.513 -10.410 1.00 26.14 136 ILE B CA 1
ATOM 3896 C C . ILE B 1 181 ? 70.308 51.160 -10.672 1.00 24.59 136 ILE B C 1
ATOM 3897 O O . ILE B 1 181 ? 70.023 50.249 -11.441 1.00 24.16 136 ILE B O 1
ATOM 3902 N N . ALA B 1 182 ? 69.394 51.896 -10.019 1.00 23.58 137 ALA B N 1
ATOM 3903 C CA . ALA B 1 182 ? 67.952 51.702 -10.177 1.00 22.33 137 ALA B CA 1
ATOM 3904 C C . ALA B 1 182 ? 67.509 52.332 -11.504 1.00 21.80 137 ALA B C 1
ATOM 3905 O O . ALA B 1 182 ? 68.257 53.083 -12.143 1.00 20.61 137 ALA B O 1
ATOM 3907 N N . ASP B 1 183 ? 66.272 52.074 -11.901 1.00 20.41 138 ASP B N 1
ATOM 3908 C CA . ASP B 1 183 ? 65.762 52.643 -13.134 1.00 21.37 138 ASP B CA 1
ATOM 3909 C C . ASP B 1 183 ? 65.223 54.053 -12.818 1.00 20.75 138 ASP B C 1
ATOM 3910 O O . ASP B 1 183 ? 64.025 54.232 -12.572 1.00 19.48 138 ASP B O 1
ATOM 3915 N N . PHE B 1 184 ? 66.103 55.057 -12.903 1.00 21.25 139 PHE B N 1
ATOM 3916 C CA . PHE B 1 184 ? 65.704 56.415 -12.504 1.00 21.59 139 PHE B CA 1
ATOM 3917 C C . PHE B 1 184 ? 64.673 56.919 -13.509 1.00 22.19 139 PHE B C 1
ATOM 3918 O O . PHE B 1 184 ? 63.765 57.666 -13.175 1.00 19.75 139 PHE B O 1
ATOM 3926 N N . TYR B 1 185 ? 64.820 56.540 -14.766 1.00 22.02 140 TYR B N 1
ATOM 3927 C CA . TYR B 1 185 ? 63.924 57.080 -15.776 1.00 23.58 140 TYR B CA 1
ATOM 3928 C C . TYR B 1 185 ? 62.478 56.661 -15.490 1.00 22.33 140 TYR B C 1
ATOM 3929 O O . TYR B 1 185 ? 61.573 57.502 -15.479 1.00 22.09 140 TYR B O 1
ATOM 3938 N N . SER B 1 186 ? 62.273 55.365 -15.266 1.00 21.81 141 SER B N 1
ATOM 3939 C CA . SER B 1 186 ? 60.924 54.816 -15.000 1.00 21.19 141 SER B CA 1
ATOM 3940 C C . SER B 1 186 ? 60.365 55.352 -13.657 1.00 21.04 141 SER B C 1
ATOM 3941 O O . SER B 1 186 ? 59.176 55.614 -13.490 1.00 19.77 141 SER B O 1
ATOM 3944 N N . LEU B 1 187 ? 61.262 55.521 -12.715 1.00 19.52 142 LEU B N 1
ATOM 3945 C CA . LEU B 1 187 ? 60.855 55.932 -11.371 1.00 19.88 142 LEU B CA 1
ATOM 3946 C C . LEU B 1 187 ? 60.512 57.410 -11.386 1.00 19.70 142 LEU B C 1
ATOM 3947 O O . LEU B 1 187 ? 59.560 57.827 -10.779 1.00 18.32 142 LEU B O 1
ATOM 3952 N N . LYS B 1 188 ? 61.284 58.211 -12.103 1.00 20.24 143 LYS B N 1
ATOM 3953 C CA . LYS B 1 188 ? 60.920 59.610 -12.222 1.00 22.10 143 LYS B CA 1
ATOM 3954 C C . LYS B 1 188 ? 59.589 59.804 -12.929 1.00 21.99 143 LYS B C 1
ATOM 3955 O O . LYS B 1 188 ? 58.740 60.599 -12.496 1.00 20.55 143 LYS B O 1
ATOM 3961 N N . GLU B 1 189 ? 59.425 59.111 -14.057 1.00 22.68 144 GLU B N 1
ATOM 3962 C CA . GLU B 1 189 ? 58.171 59.155 -14.799 1.00 23.93 144 GLU B CA 1
ATOM 3963 C C . GLU B 1 189 ? 56.962 58.754 -13.934 1.00 23.26 144 GLU B C 1
ATOM 3964 O O . GLU B 1 189 ? 55.900 59.357 -14.072 1.00 23.71 144 GLU B O 1
ATOM 3970 N N . ALA B 1 190 ? 57.147 57.818 -12.986 1.00 22.53 145 ALA B N 1
ATOM 3971 C CA . ALA B 1 190 ? 56.064 57.389 -12.072 1.00 20.80 145 ALA B CA 1
ATOM 3972 C C . ALA B 1 190 ? 55.766 58.415 -10.972 1.00 20.51 145 ALA B C 1
ATOM 3973 O O . ALA B 1 190 ? 54.740 58.360 -10.278 1.00 20.28 145 ALA B O 1
ATOM 3975 N N . GLY B 1 191 ? 56.714 59.312 -10.738 1.00 19.91 146 GLY B N 1
ATOM 3976 C CA . GLY B 1 191 ? 56.517 60.449 -9.856 1.00 18.77 146 GLY B CA 1
ATOM 3977 C C . GLY B 1 191 ? 57.583 60.717 -8.803 1.00 17.91 146 GLY B C 1
ATOM 3978 O O . GLY B 1 191 ? 57.415 61.599 -7.926 1.00 18.46 146 GLY B O 1
ATOM 3979 N N . CYS B 1 192 ? 58.671 59.974 -8.837 1.00 16.32 147 CYS B N 1
ATOM 3980 C CA . CYS B 1 192 ? 59.813 60.261 -7.980 1.00 15.32 147 CYS B CA 1
ATOM 3981 C C . CYS B 1 192 ? 60.464 61.589 -8.317 1.00 14.66 147 CYS B C 1
ATOM 3982 O O . CYS B 1 192 ? 60.728 61.957 -9.498 1.00 16.94 147 CYS B O 1
ATOM 3985 N N . VAL B 1 193 ? 60.787 62.312 -7.254 1.00 16.03 148 VAL B N 1
ATOM 3986 C CA . VAL B 1 193 ? 61.334 63.656 -7.394 1.00 15.93 148 VAL B CA 1
ATOM 3987 C C . VAL B 1 193 ? 62.830 63.784 -7.060 1.00 17.04 148 VAL B C 1
ATOM 3988 O O . VAL B 1 193 ? 63.437 64.831 -7.342 1.00 18.03 148 VAL B O 1
ATOM 3992 N N . ALA B 1 194 ? 63.424 62.718 -6.484 1.00 16.58 149 ALA B N 1
ATOM 3993 C CA . ALA B 1 194 ? 64.842 62.661 -6.145 1.00 16.48 149 ALA B CA 1
ATOM 3994 C C . ALA B 1 194 ? 65.211 61.194 -5.950 1.00 16.74 149 ALA B C 1
ATOM 3995 O O . ALA B 1 194 ? 64.321 60.361 -5.914 1.00 15.78 149 ALA B O 1
ATOM 3997 N N . PHE B 1 195 ? 66.502 60.911 -5.774 1.00 16.87 150 PHE B N 1
ATOM 3998 C CA . PHE B 1 195 ? 66.992 59.523 -5.564 1.00 17.67 150 PHE B CA 1
ATOM 3999 C C . PHE B 1 195 ? 67.968 59.518 -4.411 1.00 18.47 150 PHE B C 1
ATOM 4000 O O . PHE B 1 195 ? 68.802 60.424 -4.263 1.00 19.11 150 PHE B O 1
ATOM 4008 N N . THR B 1 196 ? 67.833 58.517 -3.575 1.00 17.30 151 THR B N 1
ATOM 4009 C CA . THR B 1 196 ? 68.713 58.365 -2.475 1.00 17.08 151 THR B CA 1
ATOM 4010 C C . THR B 1 196 ? 68.713 56.935 -2.031 1.00 17.80 151 THR B C 1
ATOM 4011 O O . THR B 1 196 ? 67.721 56.237 -2.209 1.00 17.82 151 THR B O 1
ATOM 4015 N N . ASP B 1 197 ? 69.826 56.478 -1.459 1.00 18.21 152 ASP B N 1
ATOM 4016 C CA . ASP B 1 197 ? 69.828 55.161 -0.825 1.00 20.02 152 ASP B CA 1
ATOM 4017 C C . ASP B 1 197 ? 69.611 55.309 0.658 1.00 19.94 152 ASP B C 1
ATOM 4018 O O . ASP B 1 197 ? 69.676 54.327 1.393 1.00 18.48 152 ASP B O 1
ATOM 4023 N N . ASP B 1 198 ? 69.355 56.544 1.091 1.00 23.24 153 ASP B N 1
ATOM 4024 C CA . ASP B 1 198 ? 68.885 56.869 2.442 1.00 25.35 153 ASP B CA 1
ATOM 4025 C C . ASP B 1 198 ? 68.180 55.714 3.072 1.00 27.94 153 ASP B C 1
ATOM 4026 O O . ASP B 1 198 ? 67.207 55.158 2.512 1.00 28.72 153 ASP B O 1
ATOM 4031 N N . GLY B 1 199 ? 68.570 55.603 4.327 1.00 30.78 154 GLY B N 1
ATOM 4032 C CA . GLY B 1 199 ? 68.936 54.436 4.971 1.00 33.05 154 GLY B CA 1
ATOM 4033 C C . GLY B 1 199 ? 70.439 54.513 5.074 1.00 33.91 154 GLY B C 1
ATOM 4034 O O . GLY B 1 199 ? 71.021 54.631 6.140 1.00 33.35 154 GLY B O 1
ATOM 4035 N N . SER B 1 200 ? 71.092 54.423 3.933 1.00 36.08 155 SER B N 1
ATOM 4036 C CA . SER B 1 200 ? 72.503 54.103 3.951 1.00 37.17 155 SER B CA 1
ATOM 4037 C C . SER B 1 200 ? 73.204 54.758 2.778 1.00 38.31 155 SER B C 1
ATOM 4038 O O . SER B 1 200 ? 72.977 54.402 1.609 1.00 39.52 155 SER B O 1
ATOM 4041 N N . PRO B 1 201 ? 74.064 55.720 3.083 1.00 38.95 156 PRO B N 1
ATOM 4042 C CA . PRO B 1 201 ? 74.746 56.483 2.033 1.00 38.76 156 PRO B CA 1
ATOM 4043 C C . PRO B 1 201 ? 75.495 55.625 1.036 1.00 38.74 156 PRO B C 1
ATOM 4044 O O . PRO B 1 201 ? 75.848 54.488 1.339 1.00 38.26 156 PRO B O 1
ATOM 4048 N N . VAL B 1 202 ? 75.708 56.168 -0.153 1.00 38.80 157 VAL B N 1
ATOM 4049 C CA . VAL B 1 202 ? 76.374 55.420 -1.210 1.00 39.38 157 VAL B CA 1
ATOM 4050 C C . VAL B 1 202 ? 77.854 55.308 -0.833 1.00 39.81 157 VAL B C 1
ATOM 4051 O O . VAL B 1 202 ? 78.521 56.323 -0.587 1.00 39.75 157 VAL B O 1
ATOM 4055 N N . MET B 1 203 ? 78.341 54.070 -0.759 1.00 39.51 158 MET B N 1
ATOM 4056 C CA . MET B 1 203 ? 79.738 53.814 -0.410 1.00 39.83 158 MET B CA 1
ATOM 4057 C C . MET B 1 203 ? 80.663 53.806 -1.631 1.00 38.34 158 MET B C 1
ATOM 4058 O O . MET B 1 203 ? 81.832 54.201 -1.523 1.00 38.64 158 MET B O 1
ATOM 4063 N N . ASP B 1 204 ? 80.142 53.357 -2.775 1.00 35.89 159 ASP B N 1
ATOM 4064 C CA . ASP B 1 204 ? 80.947 53.130 -3.975 1.00 34.37 159 ASP B CA 1
ATOM 4065 C C . ASP B 1 204 ? 80.934 54.445 -4.766 1.00 32.28 159 ASP B C 1
ATOM 4066 O O . ASP B 1 204 ? 79.891 54.870 -5.228 1.00 30.57 159 ASP B O 1
ATOM 4071 N N . SER B 1 205 ? 82.085 55.111 -4.867 1.00 30.11 160 SER B N 1
ATOM 4072 C CA . SER B 1 205 ? 82.176 56.384 -5.564 1.00 28.86 160 SER B CA 1
ATOM 4073 C C . SER B 1 205 ? 81.695 56.201 -7.000 1.00 28.06 160 SER B C 1
ATOM 4074 O O . SER B 1 205 ? 81.113 57.107 -7.561 1.00 27.47 160 SER B O 1
ATOM 4077 N N . SER B 1 206 ? 81.958 55.036 -7.618 1.00 26.71 161 SER B N 1
ATOM 4078 C CA . SER B 1 206 ? 81.500 54.810 -8.985 1.00 26.42 161 SER B CA 1
ATOM 4079 C C . SER B 1 206 ? 79.951 54.770 -9.110 1.00 25.15 161 SER B C 1
ATOM 4080 O O . SER B 1 206 ? 79.397 55.330 -10.039 1.00 24.41 161 SER B O 1
ATOM 4083 N N . VAL B 1 207 ? 79.279 54.127 -8.168 1.00 24.18 162 VAL B N 1
ATOM 4084 C CA . VAL B 1 207 ? 77.810 54.181 -8.058 1.00 24.82 162 VAL B CA 1
ATOM 4085 C C . VAL B 1 207 ? 77.303 55.629 -7.886 1.00 24.02 162 VAL B C 1
ATOM 4086 O O . VAL B 1 207 ? 76.420 56.059 -8.637 1.00 23.29 162 VAL B O 1
ATOM 4090 N N . MET B 1 208 ? 77.868 56.374 -6.927 1.00 22.96 163 MET B N 1
ATOM 4091 C CA . MET B 1 208 ? 77.505 57.777 -6.729 1.00 22.06 163 MET B CA 1
ATOM 4092 C C . MET B 1 208 ? 77.761 58.612 -8.016 1.00 21.88 163 MET B C 1
ATOM 4093 O O . MET B 1 208 ? 76.923 59.430 -8.447 1.00 20.80 163 MET B O 1
ATOM 4098 N N . ARG B 1 209 ? 78.896 58.352 -8.681 1.00 21.13 164 ARG B N 1
ATOM 4099 C CA . ARG B 1 209 ? 79.185 59.047 -9.916 1.00 21.16 164 ARG B CA 1
ATOM 4100 C C . ARG B 1 209 ? 78.099 58.804 -10.949 1.00 20.10 164 ARG B C 1
ATOM 4101 O O . ARG B 1 209 ? 77.597 59.741 -11.544 1.00 19.98 164 ARG B O 1
ATOM 4109 N N . LYS B 1 210 ? 77.751 57.551 -11.170 1.00 21.03 165 LYS B N 1
ATOM 4110 C CA . LYS B 1 210 ? 76.744 57.212 -12.182 1.00 21.80 165 LYS B CA 1
ATOM 4111 C C . LYS B 1 210 ? 75.374 57.781 -11.807 1.00 20.72 165 LYS B C 1
ATOM 4112 O O . LYS B 1 210 ? 74.634 58.230 -12.667 1.00 20.12 165 LYS B O 1
ATOM 4118 N N . ALA B 1 211 ? 75.039 57.735 -10.515 1.00 20.10 166 ALA B N 1
ATOM 4119 C CA . ALA B 1 211 ? 73.783 58.291 -10.021 1.00 19.37 166 ALA B CA 1
ATOM 4120 C C . ALA B 1 211 ? 73.693 59.777 -10.375 1.00 18.86 166 ALA B C 1
ATOM 4121 O O . ALA B 1 211 ? 72.646 60.245 -10.793 1.00 17.45 166 ALA B O 1
ATOM 4123 N N . LEU B 1 212 ? 74.767 60.529 -10.087 1.00 20.03 167 LEU B N 1
ATOM 4124 C CA . LEU B 1 212 ? 74.799 61.936 -10.438 1.00 19.80 167 LEU B CA 1
ATOM 4125 C C . LEU B 1 212 ? 74.753 62.180 -11.937 1.00 20.55 167 LEU B C 1
ATOM 4126 O O . LEU B 1 212 ? 74.137 63.159 -12.353 1.00 18.10 167 LEU B O 1
ATOM 4131 N N . GLU B 1 213 ? 75.346 61.286 -12.753 1.00 21.61 168 GLU B N 1
ATOM 4132 C CA . GLU B 1 213 ? 75.249 61.422 -14.191 1.00 22.91 168 GLU B CA 1
ATOM 4133 C C . GLU B 1 213 ? 73.806 61.345 -14.676 1.00 22.56 168 GLU B C 1
ATOM 4134 O O . GLU B 1 213 ? 73.312 62.217 -15.390 1.00 23.88 168 GLU B O 1
ATOM 4140 N N . LEU B 1 214 ? 73.134 60.289 -14.272 1.00 23.67 169 LEU B N 1
ATOM 4141 C CA . LEU B 1 214 ? 71.732 60.079 -14.616 1.00 24.89 169 LEU B CA 1
ATOM 4142 C C . LEU B 1 214 ? 70.845 61.185 -14.047 1.00 24.76 169 LEU B C 1
ATOM 4143 O O . LEU B 1 214 ? 69.920 61.668 -14.700 1.00 23.71 169 LEU B O 1
ATOM 4148 N N . ALA B 1 215 ? 71.111 61.583 -12.816 1.00 24.66 170 ALA B N 1
ATOM 4149 C CA . ALA B 1 215 ? 70.327 62.675 -12.222 1.00 25.95 170 ALA B CA 1
ATOM 4150 C C . ALA B 1 215 ? 70.464 63.990 -12.984 1.00 26.16 170 ALA B C 1
ATOM 4151 O O . ALA B 1 215 ? 69.485 64.724 -13.126 1.00 27.20 170 ALA B O 1
ATOM 4153 N N . SER B 1 216 ? 71.680 64.309 -13.428 1.00 26.20 171 SER B N 1
ATOM 4154 C CA . SER B 1 216 ? 71.916 65.500 -14.243 1.00 26.73 171 SER B CA 1
ATOM 4155 C C . SER B 1 216 ? 71.130 65.427 -15.539 1.00 26.59 171 SER B C 1
ATOM 4156 O O . SER B 1 216 ? 70.593 66.409 -16.002 1.00 27.89 171 SER B O 1
ATOM 4159 N N . GLN B 1 217 ? 71.106 64.256 -16.147 1.00 27.96 172 GLN B N 1
ATOM 4160 C CA . GLN B 1 217 ? 70.314 64.042 -17.367 1.00 27.69 172 GLN B CA 1
ATOM 4161 C C . GLN B 1 217 ? 68.834 64.253 -17.126 1.00 27.68 172 GLN B C 1
ATOM 4162 O O . GLN B 1 217 ? 68.175 64.805 -17.961 1.00 27.51 172 GLN B O 1
ATOM 4168 N N . LEU B 1 218 ? 68.344 63.845 -15.952 1.00 26.78 173 LEU B N 1
ATOM 4169 C CA . LEU B 1 218 ? 66.912 63.950 -15.609 1.00 26.90 173 LEU B CA 1
ATOM 4170 C C . LEU B 1 218 ? 66.478 65.263 -14.979 1.00 26.17 173 LEU B C 1
ATOM 4171 O O . LEU B 1 218 ? 65.297 65.562 -14.874 1.00 27.41 173 LEU B O 1
ATOM 4176 N N . GLY B 1 219 ? 67.434 66.062 -14.542 1.00 25.83 174 GLY B N 1
ATOM 4177 C CA . GLY B 1 219 ? 67.096 67.264 -13.823 1.00 25.52 174 GLY B CA 1
ATOM 4178 C C . GLY B 1 219 ? 66.556 67.094 -12.428 1.00 24.32 174 GLY B C 1
ATOM 4179 O O . GLY B 1 219 ? 65.764 67.918 -12.009 1.00 26.21 174 GLY B O 1
ATOM 4180 N N . VAL B 1 220 ? 66.968 66.053 -11.698 1.00 22.78 175 VAL B N 1
ATOM 4181 C CA . VAL B 1 220 ? 66.550 65.852 -10.307 1.00 22.42 175 VAL B CA 1
ATOM 4182 C C . VAL B 1 220 ? 67.798 65.715 -9.418 1.00 21.34 175 VAL B C 1
ATOM 4183 O O . VAL B 1 220 ? 68.862 65.382 -9.913 1.00 21.35 175 VAL B O 1
ATOM 4187 N N . PRO B 1 221 ? 67.666 65.964 -8.127 1.00 19.89 176 PRO B N 1
ATOM 4188 C CA . PRO B 1 221 ? 68.797 65.806 -7.194 1.00 20.72 176 PRO B CA 1
ATOM 4189 C C . PRO B 1 221 ? 69.027 64.382 -6.745 1.00 20.11 176 PRO B C 1
ATOM 4190 O O . PRO B 1 221 ? 68.083 63.550 -6.791 1.00 19.13 176 PRO B O 1
ATOM 4194 N N . ILE B 1 222 ? 70.263 64.127 -6.300 1.00 20.32 177 ILE B N 1
ATOM 4195 C CA . ILE B 1 222 ? 70.628 62.983 -5.505 1.00 19.21 177 ILE B CA 1
ATOM 4196 C C . ILE B 1 222 ? 70.704 63.464 -4.086 1.00 19.43 177 ILE B C 1
ATOM 4197 O O . ILE B 1 222 ? 71.416 64.416 -3.784 1.00 20.60 177 ILE B O 1
ATOM 4202 N N . MET B 1 223 ? 70.004 62.800 -3.208 1.00 18.51 178 MET B N 1
ATOM 4203 C CA . MET B 1 223 ? 70.088 63.102 -1.790 1.00 18.89 178 MET B CA 1
ATOM 4204 C C . MET B 1 223 ? 71.015 62.058 -1.157 1.00 18.97 178 MET B C 1
ATOM 4205 O O . MET B 1 223 ? 70.917 60.898 -1.499 1.00 18.23 178 MET B O 1
ATOM 4210 N N . ASP B 1 224 ? 71.926 62.472 -0.299 1.00 19.00 179 ASP B N 1
ATOM 4211 C CA . ASP B 1 224 ? 72.928 61.581 0.272 1.00 19.59 179 ASP B CA 1
ATOM 4212 C C . ASP B 1 224 ? 73.306 61.975 1.669 1.00 21.77 179 ASP B C 1
ATOM 4213 O O . ASP B 1 224 ? 73.221 63.154 2.089 1.00 20.39 179 ASP B O 1
ATOM 4218 N N . HIS B 1 225 ? 73.740 60.965 2.415 1.00 23.92 180 HIS B N 1
ATOM 4219 C CA . HIS B 1 225 ? 74.254 61.134 3.757 1.00 25.73 180 HIS B CA 1
ATOM 4220 C C . HIS B 1 225 ? 73.152 61.327 4.788 1.00 27.18 180 HIS B C 1
ATOM 4221 O O . HIS B 1 225 ? 73.181 62.317 5.545 1.00 29.24 180 HIS B O 1
ATOM 4228 N N . CYS B 1 226 ? 72.170 60.426 4.754 1.00 27.66 181 CYS B N 1
ATOM 4229 C CA . CYS B 1 226 ? 71.264 60.144 5.891 1.00 27.38 181 CYS B CA 1
ATOM 4230 C C . CYS B 1 226 ? 71.483 58.678 6.232 1.00 28.65 181 CYS B C 1
ATOM 4231 O O . CYS B 1 226 ? 71.460 57.824 5.336 1.00 28.54 181 CYS B O 1
ATOM 4234 N N . GLU B 1 227 ? 71.668 58.398 7.522 1.00 29.61 182 GLU B N 1
ATOM 4235 C CA . GLU B 1 227 ? 71.936 57.059 8.024 1.00 31.39 182 GLU B CA 1
ATOM 4236 C C . GLU B 1 227 ? 70.750 56.526 8.834 1.00 31.35 182 GLU B C 1
ATOM 4237 O O . GLU B 1 227 ? 70.925 55.773 9.806 1.00 30.27 182 GLU B O 1
ATOM 4243 N N . ASP B 1 228 ? 69.535 56.876 8.418 1.00 30.92 183 ASP B N 1
ATOM 4244 C CA . ASP B 1 228 ? 68.329 56.404 9.112 1.00 31.02 183 ASP B CA 1
ATOM 4245 C C . ASP B 1 228 ? 68.307 54.883 9.295 1.00 32.00 183 ASP B C 1
ATOM 4246 O O . ASP B 1 228 ? 67.660 54.407 10.220 1.00 30.49 183 ASP B O 1
ATOM 4251 N N . ASP B 1 229 ? 68.988 54.126 8.434 1.00 32.98 184 ASP B N 1
ATOM 4252 C CA . ASP B 1 229 ? 68.918 52.658 8.523 1.00 36.00 184 ASP B CA 1
ATOM 4253 C C . ASP B 1 229 ? 69.489 52.141 9.834 1.00 38.49 184 ASP B C 1
ATOM 4254 O O . ASP B 1 229 ? 69.063 51.083 10.349 1.00 37.80 184 ASP B O 1
ATOM 4259 N N . LYS B 1 230 ? 70.488 52.860 10.350 1.00 41.87 185 LYS B N 1
ATOM 4260 C CA . LYS B 1 230 ? 71.110 52.509 11.625 1.00 44.62 185 LYS B CA 1
ATOM 4261 C C . LYS B 1 230 ? 70.043 52.152 12.670 1.00 46.73 185 LYS B C 1
ATOM 4262 O O . LYS B 1 230 ? 70.184 51.163 13.401 1.00 47.16 185 LYS B O 1
ATOM 4268 N N . LEU B 1 231 ? 68.956 52.924 12.727 1.00 48.62 186 LEU B N 1
ATOM 4269 C CA . LEU B 1 231 ? 67.890 52.597 13.673 1.00 50.33 186 LEU B CA 1
ATOM 4270 C C . LEU B 1 231 ? 66.487 52.241 13.105 1.00 50.54 186 LEU B C 1
ATOM 4271 O O . LEU B 1 231 ? 65.596 51.885 13.883 1.00 51.01 186 LEU B O 1
ATOM 4276 N N . ALA B 1 232 ? 66.302 52.271 11.784 1.00 50.42 187 ALA B N 1
ATOM 4277 C CA . ALA B 1 232 ? 65.066 51.742 11.182 1.00 50.62 187 ALA B CA 1
ATOM 4278 C C . ALA B 1 232 ? 65.174 50.219 11.057 1.00 50.85 187 ALA B C 1
ATOM 4279 O O . ALA B 1 232 ? 64.169 49.502 11.115 1.00 50.50 187 ALA B O 1
ATOM 4281 N N . GLU B 1 253 ? 85.956 60.994 10.598 1.00 31.19 208 GLU B N 1
ATOM 4282 C CA . GLU B 1 253 ? 85.780 62.034 9.562 1.00 30.09 208 GLU B CA 1
ATOM 4283 C C . GLU B 1 253 ? 85.087 61.479 8.350 1.00 28.19 208 GLU B C 1
ATOM 4284 O O . GLU B 1 253 ? 85.242 61.996 7.223 1.00 28.03 208 GLU B O 1
ATOM 4290 N N . ALA B 1 254 ? 84.316 60.429 8.554 1.00 25.87 209 ALA B N 1
ATOM 4291 C CA . ALA B 1 254 ? 83.601 59.850 7.449 1.00 24.55 209 ALA B CA 1
ATOM 4292 C C . ALA B 1 254 ? 82.589 60.849 6.840 1.00 22.40 209 ALA B C 1
ATOM 4293 O O . ALA B 1 254 ? 82.349 60.847 5.602 1.00 20.61 209 ALA B O 1
ATOM 4295 N N . GLU B 1 255 ? 81.979 61.685 7.689 1.00 20.46 210 GLU B N 1
ATOM 4296 C CA . GLU B 1 255 ? 80.990 62.628 7.174 1.00 19.55 210 GLU B CA 1
ATOM 4297 C C . GLU B 1 255 ? 81.694 63.608 6.213 1.00 17.90 210 GLU B C 1
ATOM 4298 O O . GLU B 1 255 ? 81.204 63.860 5.147 1.00 16.06 210 GLU B O 1
ATOM 4304 N N . GLU B 1 256 ? 82.800 64.191 6.654 1.00 16.75 211 GLU B N 1
ATOM 4305 C CA . GLU B 1 256 ? 83.462 65.269 5.902 1.00 17.80 211 GLU B CA 1
ATOM 4306 C C . GLU B 1 256 ? 83.987 64.691 4.566 1.00 16.54 211 GLU B C 1
ATOM 4307 O O . GLU B 1 256 ? 83.893 65.312 3.495 1.00 16.75 211 GLU B O 1
ATOM 4313 N N . ILE B 1 257 ? 84.479 63.463 4.623 1.00 15.80 212 ILE B N 1
ATOM 4314 C CA . ILE B 1 257 ? 85.048 62.811 3.441 1.00 17.19 212 ILE B CA 1
ATOM 4315 C C . ILE B 1 257 ? 83.942 62.500 2.450 1.00 17.47 212 ILE B C 1
ATOM 4316 O O . ILE B 1 257 ? 84.137 62.687 1.253 1.00 15.57 212 ILE B O 1
ATOM 4321 N N . GLN B 1 258 ? 82.783 62.030 2.932 1.00 16.83 213 GLN B N 1
ATOM 4322 C CA . GLN B 1 258 ? 81.632 61.738 2.045 1.00 18.65 213 GLN B CA 1
ATOM 4323 C C . GLN B 1 258 ? 81.076 62.984 1.384 1.00 16.25 213 GLN B C 1
ATOM 4324 O O . GLN B 1 258 ? 80.768 62.983 0.181 1.00 16.55 213 GLN B O 1
ATOM 4330 N N . ILE B 1 259 ? 81.009 64.062 2.156 1.00 15.53 214 ILE B N 1
ATOM 4331 C CA . ILE B 1 259 ? 80.528 65.347 1.639 1.00 15.18 214 ILE B CA 1
ATOM 4332 C C . ILE B 1 259 ? 81.517 65.898 0.581 1.00 15.38 214 ILE B C 1
ATOM 4333 O O . ILE B 1 259 ? 81.090 66.338 -0.482 1.00 17.11 214 ILE B O 1
ATOM 4338 N N . ALA B 1 260 ? 82.813 65.823 0.853 1.00 15.39 215 ALA B N 1
ATOM 4339 C CA . ALA B 1 260 ? 83.830 66.258 -0.131 1.00 14.98 215 ALA B CA 1
ATOM 4340 C C . ALA B 1 260 ? 83.718 65.445 -1.401 1.00 14.76 215 ALA B C 1
ATOM 4341 O O . ALA B 1 260 ? 83.722 65.995 -2.516 1.00 14.96 215 ALA B O 1
ATOM 4343 N N . ARG B 1 261 ? 83.606 64.129 -1.249 1.00 14.68 216 ARG B N 1
ATOM 4344 C CA . ARG B 1 261 ? 83.475 63.254 -2.387 1.00 15.82 216 ARG B CA 1
ATOM 4345 C C . ARG B 1 261 ? 82.258 63.660 -3.216 1.00 15.44 216 ARG B C 1
ATOM 4346 O O . ARG B 1 261 ? 82.314 63.685 -4.462 1.00 15.18 216 ARG B O 1
ATOM 4354 N N . ASP B 1 262 ? 81.138 63.852 -2.528 1.00 14.66 217 ASP B N 1
ATOM 4355 C CA . ASP B 1 262 ? 79.889 64.222 -3.206 1.00 16.61 217 ASP B CA 1
ATOM 4356 C C . ASP B 1 262 ? 79.999 65.546 -3.980 1.00 15.42 217 ASP B C 1
ATOM 4357 O O . ASP B 1 262 ? 79.478 65.627 -5.061 1.00 15.03 217 ASP B O 1
ATOM 4362 N N . GLY B 1 263 ? 80.654 66.555 -3.414 1.00 14.76 218 GLY B N 1
ATOM 4363 C CA . GLY B 1 263 ? 80.835 67.822 -4.081 1.00 15.72 218 GLY B CA 1
ATOM 4364 C C . GLY B 1 263 ? 81.704 67.697 -5.305 1.00 15.39 218 GLY B C 1
ATOM 4365 O O . GLY B 1 263 ? 81.440 68.303 -6.333 1.00 16.63 218 GLY B O 1
ATOM 4366 N N . ILE B 1 264 ? 82.751 66.881 -5.190 1.00 14.79 219 ILE B N 1
ATOM 4367 C CA . ILE B 1 264 ? 83.675 66.622 -6.292 1.00 14.25 219 ILE B CA 1
ATOM 4368 C C . ILE B 1 264 ? 82.940 65.921 -7.432 1.00 14.95 219 ILE B C 1
ATOM 4369 O O . ILE B 1 264 ? 83.101 66.290 -8.578 1.00 13.13 219 ILE B O 1
ATOM 4374 N N . LEU B 1 265 ? 82.144 64.905 -7.119 1.00 15.12 220 LEU B N 1
ATOM 4375 C CA . LEU B 1 265 ? 81.393 64.191 -8.159 1.00 16.50 220 LEU B CA 1
ATOM 4376 C C . LEU B 1 265 ? 80.303 65.084 -8.742 1.00 16.42 220 LEU B C 1
ATOM 4377 O O . LEU B 1 265 ? 80.057 65.028 -9.943 1.00 16.94 220 LEU B O 1
ATOM 4382 N N . ALA B 1 266 ? 79.662 65.919 -7.906 1.00 15.56 221 ALA B N 1
ATOM 4383 C CA . ALA B 1 266 ? 78.639 66.836 -8.441 1.00 16.06 221 ALA B CA 1
ATOM 4384 C C . ALA B 1 266 ? 79.289 67.820 -9.409 1.00 16.72 221 ALA B C 1
ATOM 4385 O O . ALA B 1 266 ? 78.737 68.099 -10.473 1.00 14.40 221 ALA B O 1
ATOM 4387 N N . GLN B 1 267 ? 80.463 68.340 -9.053 1.00 16.94 222 GLN B N 1
ATOM 4388 C CA . GLN B 1 267 ? 81.163 69.238 -9.964 1.00 18.49 222 GLN B CA 1
ATOM 4389 C C . GLN B 1 267 ? 81.489 68.583 -11.292 1.00 18.85 222 GLN B C 1
ATOM 4390 O O . GLN B 1 267 ? 81.266 69.176 -12.345 1.00 18.12 222 GLN B O 1
ATOM 4396 N N . ARG B 1 268 ? 81.986 67.356 -11.256 1.00 19.24 223 ARG B N 1
ATOM 4397 C CA . ARG B 1 268 ? 82.419 66.720 -12.485 1.00 21.34 223 ARG B CA 1
ATOM 4398 C C . ARG B 1 268 ? 81.257 66.296 -13.401 1.00 20.10 223 ARG B C 1
ATOM 4399 O O . ARG B 1 268 ? 81.392 66.377 -14.621 1.00 18.70 223 ARG B O 1
ATOM 4407 N N . THR B 1 269 ? 80.133 65.889 -12.807 1.00 18.66 224 THR B N 1
ATOM 4408 C CA . THR B 1 269 ? 78.975 65.392 -13.546 1.00 19.06 224 THR B CA 1
ATOM 4409 C C . THR B 1 269 ? 77.993 66.451 -13.949 1.00 19.11 224 THR B C 1
ATOM 4410 O O . THR B 1 269 ? 77.174 66.218 -14.814 1.00 20.13 224 THR B O 1
ATOM 4414 N N . GLY B 1 270 ? 78.053 67.603 -13.307 1.00 19.93 225 GLY B N 1
ATOM 4415 C CA . GLY B 1 270 ? 77.017 68.632 -13.430 1.00 20.75 225 GLY B CA 1
ATOM 4416 C C . GLY B 1 270 ? 75.751 68.337 -12.626 1.00 20.29 225 GLY B C 1
ATOM 4417 O O . GLY B 1 270 ? 74.796 69.110 -12.644 1.00 20.82 225 GLY B O 1
ATOM 4418 N N . GLY B 1 271 ? 75.725 67.212 -11.917 1.00 19.42 226 GLY B N 1
ATOM 4419 C CA . GLY B 1 271 ? 74.541 66.828 -11.153 1.00 19.89 226 GLY B CA 1
ATOM 4420 C C . GLY B 1 271 ? 74.394 67.580 -9.830 1.00 19.42 226 GLY B C 1
ATOM 4421 O O . GLY B 1 271 ? 75.367 68.086 -9.293 1.00 18.58 226 GLY B O 1
ATOM 4422 N N . HIS B 1 272 ? 73.167 67.623 -9.323 1.00 18.13 227 HIS B N 1
ATOM 4423 C CA . HIS B 1 272 ? 72.803 68.260 -8.063 1.00 19.47 227 HIS B CA 1
ATOM 4424 C C . HIS B 1 272 ? 72.807 67.225 -6.936 1.00 18.03 227 HIS B C 1
ATOM 4425 O O . HIS B 1 272 ? 72.109 66.219 -6.981 1.00 18.57 227 HIS B O 1
ATOM 4432 N N . VAL B 1 273 ? 73.671 67.446 -5.956 1.00 18.22 228 VAL B N 1
ATOM 4433 C CA . VAL B 1 273 ? 73.683 66.667 -4.720 1.00 17.04 228 VAL B CA 1
ATOM 4434 C C . VAL B 1 273 ? 73.145 67.473 -3.531 1.00 15.61 228 VAL B C 1
ATOM 4435 O O . VAL B 1 273 ? 73.496 68.652 -3.316 1.00 15.97 228 VAL B O 1
ATOM 4439 N N . HIS B 1 274 ? 72.294 66.815 -2.758 1.00 14.51 229 HIS B N 1
ATOM 4440 C CA . HIS B 1 274 ? 71.703 67.397 -1.584 1.00 14.79 229 HIS B CA 1
ATOM 4441 C C . HIS B 1 274 ? 72.141 66.591 -0.385 1.00 15.71 229 HIS B C 1
ATOM 4442 O O . HIS B 1 274 ? 71.913 65.370 -0.326 1.00 15.88 229 HIS B O 1
ATOM 4449 N N . ILE B 1 275 ? 72.821 67.276 0.536 1.00 15.19 230 ILE B N 1
ATOM 4450 C CA . ILE B 1 275 ? 73.386 66.677 1.725 1.00 14.84 230 ILE B CA 1
ATOM 4451 C C . ILE B 1 275 ? 72.358 66.688 2.865 1.00 16.32 230 ILE B C 1
ATOM 4452 O O . ILE B 1 275 ? 71.953 67.738 3.377 1.00 16.38 230 ILE B O 1
ATOM 4457 N N . GLN B 1 276 ? 71.965 65.483 3.235 1.00 18.74 231 GLN B N 1
ATOM 4458 C CA . GLN B 1 276 ? 70.814 65.261 4.128 1.00 21.77 231 GLN B CA 1
ATOM 4459 C C . GLN B 1 276 ? 71.180 65.471 5.535 1.00 23.22 231 GLN B C 1
ATOM 4460 O O . GLN B 1 276 ? 70.314 65.781 6.375 1.00 26.30 231 GLN B O 1
ATOM 4466 N N . HIS B 1 277 ? 72.453 65.315 5.864 1.00 23.29 232 HIS B N 1
ATOM 4467 C CA . HIS B 1 277 ? 72.825 65.465 7.265 1.00 24.67 232 HIS B CA 1
ATOM 4468 C C . HIS B 1 277 ? 74.215 66.075 7.400 1.00 23.41 232 HIS B C 1
ATOM 4469 O O . HIS B 1 277 ? 75.161 65.627 6.755 1.00 23.91 232 HIS B O 1
ATOM 4476 N N . VAL B 1 278 ? 74.306 67.159 8.155 1.00 22.65 233 VAL B N 1
ATOM 4477 C CA . VAL B 1 278 ? 75.580 67.795 8.443 1.00 23.17 233 VAL B CA 1
ATOM 4478 C C . VAL B 1 278 ? 75.638 68.002 9.941 1.00 24.30 233 VAL B C 1
ATOM 4479 O O . VAL B 1 278 ? 74.608 68.272 10.555 1.00 22.98 233 VAL B O 1
ATOM 4483 N N . SER B 1 279 ? 76.829 67.831 10.514 1.00 23.49 234 SER B N 1
ATOM 4484 C CA . SER B 1 279 ? 77.018 67.932 11.955 1.00 24.73 234 SER B CA 1
ATOM 4485 C C . SER B 1 279 ? 78.265 68.682 12.426 1.00 24.46 234 SER B C 1
ATOM 4486 O O . SER B 1 279 ? 78.409 68.914 13.633 1.00 25.01 234 SER B O 1
ATOM 4489 N N . THR B 1 280 ? 79.157 69.090 11.515 1.00 23.54 235 THR B N 1
ATOM 4490 C CA . THR B 1 280 ? 80.401 69.773 11.931 1.00 22.09 235 THR B CA 1
ATOM 4491 C C . THR B 1 280 ? 80.612 71.051 11.143 1.00 21.58 235 THR B C 1
ATOM 4492 O O . THR B 1 280 ? 80.113 71.206 10.010 1.00 19.66 235 THR B O 1
ATOM 4496 N N . LYS B 1 281 ? 81.393 71.935 11.752 1.00 19.60 236 LYS B N 1
ATOM 4497 C CA . LYS B 1 281 ? 81.890 73.152 11.128 1.00 19.76 236 LYS B CA 1
ATOM 4498 C C . LYS B 1 281 ? 82.635 72.852 9.815 1.00 18.85 236 LYS B C 1
ATOM 4499 O O . LYS B 1 281 ? 82.372 73.474 8.789 1.00 18.40 236 LYS B O 1
ATOM 4505 N N . LEU B 1 282 ? 83.516 71.854 9.823 1.00 19.22 237 LEU B N 1
ATOM 4506 C CA . LEU B 1 282 ? 84.303 71.552 8.632 1.00 17.06 237 LEU B CA 1
ATOM 4507 C C . LEU B 1 282 ? 83.387 71.116 7.501 1.00 16.87 237 LEU B C 1
ATOM 4508 O O . LEU B 1 282 ? 83.586 71.527 6.367 1.00 16.61 237 LEU B O 1
ATOM 4513 N N . SER B 1 283 ? 82.383 70.303 7.798 1.00 16.27 238 SER B N 1
ATOM 4514 C CA . SER B 1 283 ? 81.420 69.899 6.764 1.00 16.25 238 SER B CA 1
ATOM 4515 C C . SER B 1 283 ? 80.751 71.120 6.086 1.00 15.42 238 SER B C 1
ATOM 4516 O O . SER B 1 283 ? 80.604 71.188 4.876 1.00 16.34 238 SER B O 1
ATOM 4519 N N . LEU B 1 284 ? 80.326 72.075 6.895 1.00 17.60 239 LEU B N 1
ATOM 4520 C CA . LEU B 1 284 ? 79.691 73.302 6.400 1.00 16.55 239 LEU B CA 1
ATOM 4521 C C . LEU B 1 284 ? 80.659 74.146 5.565 1.00 16.16 239 LEU B C 1
ATOM 4522 O O . LEU B 1 284 ? 80.260 74.717 4.572 1.00 14.59 239 LEU B O 1
ATOM 4527 N N . GLU B 1 285 ? 81.916 74.211 5.992 1.00 15.31 240 GLU B N 1
ATOM 4528 C CA . GLU B 1 285 ? 82.944 74.937 5.251 1.00 14.85 240 GLU B CA 1
ATOM 4529 C C . GLU B 1 285 ? 83.167 74.294 3.901 1.00 14.84 240 GLU B C 1
ATOM 4530 O O . GLU B 1 285 ? 83.313 74.990 2.888 1.00 15.20 240 GLU B O 1
ATOM 4536 N N . ILE B 1 286 ? 83.146 72.968 3.879 1.00 14.77 241 ILE B N 1
ATOM 4537 C CA . ILE B 1 286 ? 83.362 72.236 2.653 1.00 14.71 241 ILE B CA 1
ATOM 4538 C C . ILE B 1 286 ? 82.206 72.533 1.723 1.00 14.01 241 ILE B C 1
ATOM 4539 O O . ILE B 1 286 ? 82.417 72.794 0.510 1.00 13.18 241 ILE B O 1
ATOM 4544 N N . ILE B 1 287 ? 80.994 72.477 2.264 1.00 13.79 242 ILE B N 1
ATOM 4545 C CA . ILE B 1 287 ? 79.775 72.736 1.459 1.00 14.44 242 ILE B CA 1
ATOM 4546 C C . ILE B 1 287 ? 79.820 74.158 0.864 1.00 14.49 242 ILE B C 1
ATOM 4547 O O . ILE B 1 287 ? 79.557 74.344 -0.329 1.00 16.06 242 ILE B O 1
ATOM 4552 N N . GLU B 1 288 ? 80.188 75.135 1.700 1.00 16.63 243 GLU B N 1
ATOM 4553 C CA . GLU B 1 288 ? 80.290 76.551 1.298 1.00 17.28 243 GLU B CA 1
ATOM 4554 C C . GLU B 1 288 ? 81.338 76.727 0.167 1.00 17.51 243 GLU B C 1
ATOM 4555 O O . GLU B 1 288 ? 81.095 77.423 -0.827 1.00 18.20 243 GLU B O 1
ATOM 4561 N N . PHE B 1 289 ? 82.461 76.004 0.280 1.00 16.87 244 PHE B N 1
ATOM 4562 C CA . PHE B 1 289 ? 83.510 75.965 -0.751 1.00 15.83 244 PHE B CA 1
ATOM 4563 C C . PHE B 1 289 ? 82.951 75.565 -2.122 1.00 15.49 244 PHE B C 1
ATOM 4564 O O . PHE B 1 289 ? 83.153 76.255 -3.119 1.00 15.68 244 PHE B O 1
ATOM 4572 N N . PHE B 1 290 ? 82.273 74.433 -2.167 1.00 14.48 245 PHE B N 1
ATOM 4573 C CA . PHE B 1 290 ? 81.668 73.933 -3.375 1.00 16.67 245 PHE B CA 1
ATOM 4574 C C . PHE B 1 290 ? 80.601 74.852 -3.903 1.00 16.98 245 PHE B C 1
ATOM 4575 O O . PHE B 1 290 ? 80.576 75.102 -5.087 1.00 17.28 245 PHE B O 1
ATOM 4583 N N . LYS B 1 291 ? 79.783 75.428 -3.036 1.00 18.17 246 LYS B N 1
ATOM 4584 C CA . LYS B 1 291 ? 78.751 76.394 -3.489 1.00 19.32 246 LYS B CA 1
ATOM 4585 C C . LYS B 1 291 ? 79.373 77.635 -4.124 1.00 21.50 246 LYS B C 1
ATOM 4586 O O . LYS B 1 291 ? 78.915 78.092 -5.172 1.00 22.21 246 LYS B O 1
ATOM 4592 N N . GLU B 1 292 ? 80.396 78.177 -3.465 1.00 22.36 247 GLU B N 1
ATOM 4593 C CA . GLU B 1 292 ? 81.123 79.326 -3.977 1.00 24.19 247 GLU B CA 1
ATOM 4594 C C . GLU B 1 292 ? 81.781 79.066 -5.328 1.00 24.80 247 GLU B C 1
ATOM 4595 O O . GLU B 1 292 ? 81.863 79.987 -6.146 1.00 25.37 247 GLU B O 1
ATOM 4601 N N . LYS B 1 293 ? 82.195 77.825 -5.600 1.00 23.90 248 LYS B N 1
ATOM 4602 C CA . LYS B 1 293 ? 82.764 77.454 -6.896 1.00 25.39 248 LYS B CA 1
ATOM 4603 C C . LYS B 1 293 ? 81.712 77.051 -7.973 1.00 24.38 248 LYS B C 1
ATOM 4604 O O . LYS B 1 293 ? 82.088 76.547 -9.034 1.00 26.28 248 LYS B O 1
ATOM 4610 N N . GLY B 1 294 ? 80.428 77.261 -7.691 1.00 23.80 249 GLY B N 1
ATOM 4611 C CA . GLY B 1 294 ? 79.347 77.066 -8.676 1.00 23.14 249 GLY B CA 1
ATOM 4612 C C . GLY B 1 294 ? 78.776 75.644 -8.777 1.00 22.48 249 GLY B C 1
ATOM 4613 O O . GLY B 1 294 ? 77.957 75.325 -9.657 1.00 20.75 249 GLY B O 1
ATOM 4614 N N . VAL B 1 295 ? 79.195 74.788 -7.857 1.00 20.95 250 VAL B N 1
ATOM 4615 C CA . VAL B 1 295 ? 78.683 73.408 -7.799 1.00 20.24 250 VAL B CA 1
ATOM 4616 C C . VAL B 1 295 ? 77.247 73.354 -7.223 1.00 18.54 250 VAL B C 1
ATOM 4617 O O . VAL B 1 295 ? 76.923 74.106 -6.303 1.00 17.85 250 VAL B O 1
ATOM 4621 N N . LYS B 1 296 ? 76.415 72.475 -7.794 1.00 19.02 251 LYS B N 1
ATOM 4622 C CA . LYS B 1 296 ? 75.010 72.319 -7.398 1.00 20.31 251 LYS B CA 1
ATOM 4623 C C . LYS B 1 296 ? 74.983 71.401 -6.167 1.00 19.09 251 LYS B C 1
ATOM 4624 O O . LYS B 1 296 ? 74.797 70.196 -6.273 1.00 19.71 251 LYS B O 1
ATOM 4630 N N . ILE B 1 297 ? 75.268 71.999 -5.028 1.00 17.06 252 ILE B N 1
ATOM 4631 C CA . ILE B 1 297 ? 75.240 71.314 -3.737 1.00 15.78 252 ILE B CA 1
ATOM 4632 C C . ILE B 1 297 ? 74.383 72.130 -2.765 1.00 14.92 252 ILE B C 1
ATOM 4633 O O . ILE B 1 297 ? 74.500 73.358 -2.652 1.00 16.41 252 ILE B O 1
ATOM 4638 N N . THR B 1 298 ? 73.468 71.451 -2.102 1.00 14.73 253 THR B N 1
ATOM 4639 C CA . THR B 1 298 ? 72.639 72.063 -1.080 1.00 15.10 253 THR B CA 1
ATOM 4640 C C . THR B 1 298 ? 72.666 71.192 0.147 1.00 15.22 253 THR B C 1
ATOM 4641 O O . THR B 1 298 ? 73.147 70.042 0.131 1.00 14.15 253 THR B O 1
ATOM 4645 N N . CYS B 1 299 ? 72.043 71.695 1.183 1.00 14.87 254 CYS B N 1
ATOM 4646 C CA . CYS B 1 299 ? 71.975 70.979 2.438 1.00 16.23 254 CYS B CA 1
ATOM 4647 C C . CYS B 1 299 ? 70.851 71.451 3.336 1.00 15.64 254 CYS B C 1
ATOM 4648 O O . CYS B 1 299 ? 70.211 72.439 3.067 1.00 16.47 254 CYS B O 1
ATOM 4651 N N . GLU B 1 300 ? 70.602 70.692 4.395 1.00 14.82 255 GLU B N 1
ATOM 4652 C CA . GLU B 1 300 ? 69.435 70.929 5.243 1.00 16.13 255 GLU B CA 1
ATOM 4653 C C . GLU B 1 300 ? 69.838 70.777 6.702 1.00 15.20 255 GLU B C 1
ATOM 4654 O O . GLU B 1 300 ? 70.893 70.158 7.011 1.00 14.84 255 GLU B O 1
ATOM 4660 N N . VAL B 1 301 ? 68.953 71.243 7.591 1.00 14.97 256 VAL B N 1
ATOM 4661 C CA . VAL B 1 301 ? 69.055 70.932 9.029 1.00 15.11 256 VAL B CA 1
ATOM 4662 C C . VAL B 1 301 ? 67.661 70.817 9.616 1.00 15.14 256 VAL B C 1
ATOM 4663 O O . VAL B 1 301 ? 66.719 71.517 9.168 1.00 14.19 256 VAL B O 1
ATOM 4667 N N . ASN B 1 302 ? 67.535 69.929 10.605 1.00 15.50 257 ASN B N 1
ATOM 4668 C CA . ASN B 1 302 ? 66.331 69.737 11.420 1.00 15.78 257 ASN B CA 1
ATOM 4669 C C . ASN B 1 302 ? 66.275 70.842 12.487 1.00 15.76 257 ASN B C 1
ATOM 4670 O O . ASN B 1 302 ? 67.129 70.880 13.401 1.00 14.97 257 ASN B O 1
ATOM 4675 N N . PRO B 1 303 ? 65.323 71.765 12.389 1.00 15.82 258 PRO B N 1
ATOM 4676 C CA . PRO B 1 303 ? 65.215 72.823 13.422 1.00 16.72 258 PRO B CA 1
ATOM 4677 C C . PRO B 1 303 ? 64.912 72.308 14.826 1.00 18.10 258 PRO B C 1
ATOM 4678 O O . PRO B 1 303 ? 65.309 72.934 15.817 1.00 17.16 258 PRO B O 1
ATOM 4682 N N . ASN B 1 304 ? 64.274 71.148 14.922 1.00 17.73 259 ASN B N 1
ATOM 4683 C CA . ASN B 1 304 ? 63.972 70.502 16.172 1.00 19.19 259 ASN B CA 1
ATOM 4684 C C . ASN B 1 304 ? 65.205 70.055 16.967 1.00 22.41 259 ASN B C 1
ATOM 4685 O O . ASN B 1 304 ? 65.170 70.016 18.193 1.00 22.75 259 ASN B O 1
ATOM 4690 N N . HIS B 1 305 ? 66.245 69.730 16.218 1.00 25.41 260 HIS B N 1
ATOM 4691 C CA . HIS B 1 305 ? 67.566 69.321 16.718 1.00 29.53 260 HIS B CA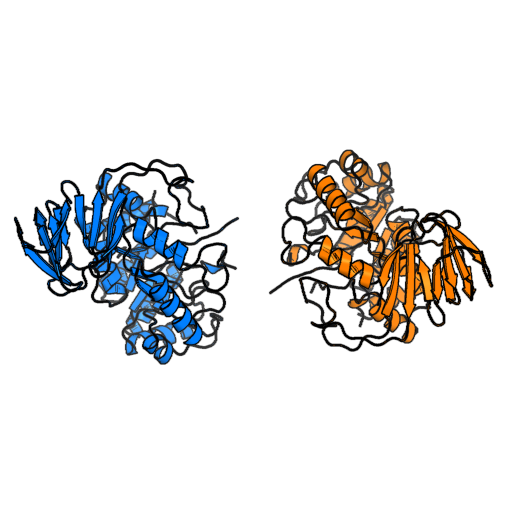 1
ATOM 4692 C C . HIS B 1 305 ? 68.396 70.442 17.366 1.00 31.65 260 HIS B C 1
ATOM 4693 O O . HIS B 1 305 ? 69.277 70.176 18.196 1.00 32.70 260 HIS B O 1
ATOM 4700 N N . LEU B 1 306 ? 68.093 71.686 17.031 1.00 32.87 261 LEU B N 1
ATOM 4701 C CA . LEU B 1 306 ? 68.963 72.812 17.318 1.00 34.60 261 LEU B CA 1
ATOM 4702 C C . LEU B 1 306 ? 68.677 73.536 18.661 1.00 36.13 261 LEU B C 1
ATOM 4703 O O . LEU B 1 306 ? 69.235 74.577 18.941 1.00 36.59 261 LEU B O 1
ATOM 4708 N N . LEU B 1 307 ? 67.795 72.984 19.470 1.00 38.48 262 LEU B N 1
ATOM 4709 C CA . LEU B 1 307 ? 67.359 73.635 20.705 1.00 39.48 262 LEU B CA 1
ATOM 4710 C C . LEU B 1 307 ? 68.229 73.162 21.868 1.00 40.54 262 LEU B C 1
ATOM 4711 O O . LEU B 1 307 ? 68.171 73.742 22.953 1.00 42.02 262 LEU B O 1
ATOM 4716 N N . ARG B 1 332 ? 74.069 71.956 18.092 1.00 38.19 287 ARG B N 1
ATOM 4717 C CA . ARG B 1 332 ? 75.460 72.392 17.939 1.00 37.84 287 ARG B CA 1
ATOM 4718 C C . ARG B 1 332 ? 75.582 73.797 17.337 1.00 36.01 287 ARG B C 1
ATOM 4719 O O . ARG B 1 332 ? 74.796 74.215 16.462 1.00 35.52 287 ARG B O 1
ATOM 4727 N N . LEU B 1 333 ? 76.606 74.496 17.799 1.00 33.90 288 LEU B N 1
ATOM 4728 C CA . LEU B 1 333 ? 76.767 75.923 17.534 1.00 33.06 288 LEU B CA 1
ATOM 4729 C C . LEU B 1 333 ? 77.212 76.241 16.137 1.00 30.21 288 LEU B C 1
ATOM 4730 O O . LEU B 1 333 ? 76.843 77.275 15.614 1.00 29.30 288 LEU B O 1
ATOM 4735 N N . ALA B 1 334 ? 78.048 75.372 15.552 1.00 28.22 289 ALA B N 1
ATOM 4736 C CA . ALA B 1 334 ? 78.454 75.519 14.158 1.00 26.72 289 ALA B CA 1
ATOM 4737 C C . ALA B 1 334 ? 77.223 75.376 13.242 1.00 24.30 289 ALA B C 1
ATOM 4738 O O . ALA B 1 334 ? 77.147 76.066 12.254 1.00 24.15 289 ALA B O 1
ATOM 4740 N N . LEU B 1 335 ? 76.280 74.478 13.560 1.00 23.31 290 LEU B N 1
ATOM 4741 C CA . LEU B 1 335 ? 75.089 74.344 12.732 1.00 23.34 290 LEU B CA 1
ATOM 4742 C C . LEU B 1 335 ? 74.286 75.638 12.766 1.00 23.24 290 LEU B C 1
ATOM 4743 O O . LEU B 1 335 ? 73.850 76.130 11.756 1.00 20.11 290 LEU B O 1
ATOM 4748 N N . ILE B 1 336 ? 74.160 76.214 13.966 1.00 23.90 291 ILE B N 1
ATOM 4749 C CA . ILE B 1 336 ? 73.440 77.458 14.125 1.00 23.40 291 ILE B CA 1
ATOM 4750 C C . ILE B 1 336 ? 74.136 78.529 13.297 1.00 23.50 291 ILE B C 1
ATOM 4751 O O . ILE B 1 336 ? 73.511 79.282 12.580 1.00 23.40 291 ILE B O 1
ATOM 4756 N N . GLU B 1 337 ? 75.458 78.528 13.308 1.00 24.26 292 GLU B N 1
ATOM 4757 C CA . GLU B 1 337 ? 76.203 79.465 12.484 1.00 24.00 292 GLU B CA 1
ATOM 4758 C C . GLU B 1 337 ? 75.987 79.221 10.977 1.00 22.55 292 GLU B C 1
ATOM 4759 O O . GLU B 1 337 ? 75.907 80.170 10.223 1.00 22.55 292 GLU B O 1
ATOM 4765 N N . GLY B 1 338 ? 75.866 77.968 10.543 1.00 21.25 293 GLY B N 1
ATOM 4766 C CA . GLY B 1 338 ? 75.615 77.668 9.123 1.00 20.38 293 GLY B CA 1
ATOM 4767 C C . GLY B 1 338 ? 74.263 78.149 8.624 1.00 20.21 293 GLY B C 1
ATOM 4768 O O . GLY B 1 338 ? 74.079 78.491 7.440 1.00 19.23 293 GLY B O 1
ATOM 4769 N N . VAL B 1 339 ? 73.280 78.138 9.530 1.00 20.15 294 VAL B N 1
ATOM 4770 C CA . VAL B 1 339 ? 71.940 78.663 9.264 1.00 21.22 294 VAL B CA 1
ATOM 4771 C C . VAL B 1 339 ? 72.015 80.188 9.185 1.00 22.07 294 VAL B C 1
ATOM 4772 O O . VAL B 1 339 ? 71.528 80.811 8.235 1.00 21.17 294 VAL B O 1
ATOM 4776 N N . LYS B 1 340 ? 72.640 80.791 10.192 1.00 23.51 295 LYS B N 1
ATOM 4777 C CA . LYS B 1 340 ? 72.818 82.231 10.226 1.00 25.53 295 LYS B CA 1
ATOM 4778 C C . LYS B 1 340 ? 73.453 82.726 8.901 1.00 25.40 295 LYS B C 1
ATOM 4779 O O . LYS B 1 340 ? 72.920 83.610 8.234 1.00 27.52 295 LYS B O 1
ATOM 4785 N N . ARG B 1 341 ? 74.531 82.078 8.476 1.00 25.78 296 ARG B N 1
ATOM 4786 C CA . ARG B 1 341 ? 75.244 82.459 7.257 1.00 26.25 296 ARG B CA 1
ATOM 4787 C C . ARG B 1 341 ? 74.623 82.050 5.918 1.00 25.60 296 ARG B C 1
ATOM 4788 O O . ARG B 1 341 ? 75.116 82.476 4.878 1.00 25.20 296 ARG B O 1
ATOM 4796 N N . GLY B 1 342 ? 73.588 81.220 5.887 1.00 23.46 297 GLY B N 1
ATOM 4797 C CA . GLY B 1 342 ? 73.051 80.830 4.584 1.00 23.30 297 GLY B CA 1
ATOM 4798 C C . GLY B 1 342 ? 73.746 79.639 3.928 1.00 21.76 297 GLY B C 1
ATOM 4799 O O . GLY B 1 342 ? 73.440 79.292 2.792 1.00 21.87 297 GLY B O 1
ATOM 4800 N N . ILE B 1 343 ? 74.634 78.953 4.649 1.00 20.09 298 ILE B N 1
ATOM 4801 C CA . ILE B 1 343 ? 75.222 77.741 4.101 1.00 18.62 298 ILE B CA 1
ATOM 4802 C C . ILE B 1 343 ? 74.140 76.632 3.991 1.00 17.93 298 ILE B C 1
ATOM 4803 O O . ILE B 1 343 ? 74.034 75.928 2.977 1.00 16.96 298 ILE B O 1
ATOM 4808 N N . ILE B 1 344 ? 73.381 76.496 5.074 1.00 17.81 299 ILE B N 1
ATOM 4809 C CA . ILE B 1 344 ? 72.237 75.584 5.150 1.00 17.43 299 ILE B CA 1
ATOM 4810 C C . ILE B 1 344 ? 71.035 76.177 4.407 1.00 16.38 299 ILE B C 1
ATOM 4811 O O . ILE B 1 344 ? 70.481 77.243 4.749 1.00 17.63 299 ILE B O 1
ATOM 4816 N N . ASP B 1 345 ? 70.611 75.465 3.380 1.00 15.71 300 ASP B N 1
ATOM 4817 C CA . ASP B 1 345 ? 69.621 75.973 2.477 1.00 16.35 300 ASP B CA 1
ATOM 4818 C C . ASP B 1 345 ? 68.204 75.909 3.023 1.00 16.91 300 ASP B C 1
ATOM 4819 O O . ASP B 1 345 ? 67.368 76.775 2.724 1.00 16.92 300 ASP B O 1
ATOM 4824 N N . CYS B 1 346 ? 67.885 74.844 3.756 1.00 15.84 301 CYS B N 1
ATOM 4825 C CA . CYS B 1 346 ? 66.483 74.676 4.208 1.00 15.86 301 CYS B CA 1
ATOM 4826 C C . CYS B 1 346 ? 66.406 73.983 5.561 1.00 16.61 301 CYS 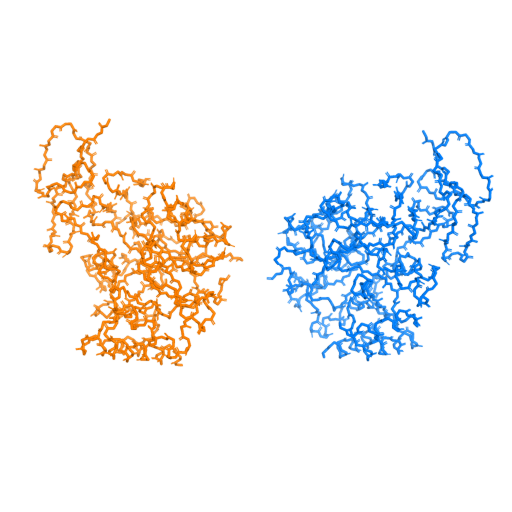B C 1
ATOM 4827 O O . CYS B 1 346 ? 67.373 73.373 6.060 1.00 15.79 301 CYS B O 1
ATOM 4830 N N . PHE B 1 347 ? 65.244 74.136 6.179 1.00 15.31 302 PHE B N 1
ATOM 4831 C CA . PHE B 1 347 ? 64.838 73.265 7.271 1.00 14.49 302 PHE B CA 1
ATOM 4832 C C . PHE B 1 347 ? 64.204 72.024 6.644 1.00 17.35 302 PHE B C 1
ATOM 4833 O O . PHE B 1 347 ? 63.364 72.127 5.690 1.00 19.12 302 PHE B O 1
ATOM 4841 N N . ALA B 1 348 ? 64.619 70.856 7.089 1.00 17.70 303 ALA B N 1
ATOM 4842 C CA . ALA B 1 348 ? 63.943 69.596 6.726 1.00 16.34 303 ALA B CA 1
ATOM 4843 C C . ALA B 1 348 ? 63.977 68.780 7.987 1.00 17.70 303 ALA B C 1
ATOM 4844 O O . ALA B 1 348 ? 64.968 68.824 8.733 1.00 17.66 303 ALA B O 1
ATOM 4846 N N . THR B 1 349 ? 62.862 68.155 8.338 1.00 17.63 304 THR B N 1
ATOM 4847 C CA . THR B 1 349 ? 62.789 67.538 9.658 1.00 18.58 304 THR B CA 1
ATOM 4848 C C . THR B 1 349 ? 63.563 66.256 9.832 1.00 18.30 304 THR B C 1
ATOM 4849 O O . THR B 1 349 ? 63.925 65.932 10.976 1.00 20.09 304 THR B O 1
ATOM 4853 N N . ASP B 1 350 ? 63.779 65.496 8.771 1.00 17.52 305 ASP B N 1
ATOM 4854 C CA . ASP B 1 350 ? 64.235 64.121 8.933 1.00 17.70 305 ASP B CA 1
ATOM 4855 C C . ASP B 1 350 ? 63.328 63.477 9.983 1.00 15.92 305 ASP B C 1
ATOM 4856 O O . ASP B 1 350 ? 63.808 62.867 10.944 1.00 16.36 305 ASP B O 1
ATOM 4861 N N . HIS B 1 351 ? 62.012 63.639 9.793 1.00 14.95 306 HIS B N 1
ATOM 4862 C CA . HIS B 1 351 ? 60.973 63.037 10.597 1.00 14.54 306 HIS B CA 1
ATOM 4863 C C . HIS B 1 351 ? 61.211 61.497 10.595 1.00 15.62 306 HIS B C 1
ATOM 4864 O O . HIS B 1 351 ? 61.058 60.848 9.589 1.00 16.67 306 HIS B O 1
ATOM 4871 N N . ALA B 1 352 ? 61.577 60.958 11.748 1.00 16.27 307 ALA B N 1
ATOM 4872 C CA . ALA B 1 352 ? 62.120 59.590 11.851 1.00 15.92 307 ALA B CA 1
ATOM 4873 C C . ALA B 1 352 ? 61.482 58.868 13.045 1.00 16.65 307 ALA B C 1
ATOM 4874 O O . ALA B 1 352 ? 62.062 58.768 14.149 1.00 18.78 307 ALA B O 1
ATOM 4876 N N . PRO B 1 353 ? 60.267 58.378 12.838 1.00 16.75 308 PRO B N 1
ATOM 4877 C CA . PRO B 1 353 ? 59.533 57.655 13.864 1.00 17.74 308 PRO B CA 1
ATOM 4878 C C . PRO B 1 353 ? 60.200 56.350 14.269 1.00 18.19 308 PRO B C 1
ATOM 4879 O O . PRO B 1 353 ? 60.626 55.522 13.444 1.00 16.98 308 PRO B O 1
ATOM 4883 N N . HIS B 1 354 ? 60.332 56.167 15.555 1.00 20.73 309 HIS B N 1
ATOM 4884 C CA . HIS B 1 354 ? 60.952 54.951 16.059 1.00 24.55 309 HIS B CA 1
ATOM 4885 C C . HIS B 1 354 ? 60.216 54.597 17.356 1.00 27.21 309 HIS B C 1
ATOM 4886 O O . HIS B 1 354 ? 59.686 55.454 18.091 1.00 25.53 309 HIS B O 1
ATOM 4893 N N . GLN B 1 355 ? 60.150 53.304 17.621 1.00 32.43 310 GLN B N 1
ATOM 4894 C CA . GLN B 1 355 ? 59.516 52.842 18.850 1.00 36.33 310 GLN B CA 1
ATOM 4895 C C . GLN B 1 355 ? 60.594 52.569 19.886 1.00 39.44 310 GLN B C 1
ATOM 4896 O O . GLN B 1 355 ? 61.428 53.462 20.113 1.00 40.06 310 GLN B O 1
ATOM 4902 N N . THR B 1 356 ? 60.596 51.354 20.459 1.00 42.64 311 THR B N 1
ATOM 4903 C CA . THR B 1 356 ? 61.128 51.029 21.827 1.00 44.51 311 THR B CA 1
ATOM 4904 C C . THR B 1 356 ? 60.753 52.035 22.937 1.00 45.49 311 THR B C 1
ATOM 4905 O O . THR B 1 356 ? 61.423 53.062 23.140 1.00 46.92 311 THR B O 1
ATOM 4909 N N . PRO B 1 367 ? 68.439 59.655 19.092 1.00 38.76 322 PRO B N 1
ATOM 4910 C CA . PRO B 1 367 ? 69.035 59.798 17.736 1.00 37.73 322 PRO B CA 1
ATOM 4911 C C . PRO B 1 367 ? 68.090 60.473 16.702 1.00 35.20 322 PRO B C 1
ATOM 4912 O O . PRO B 1 367 ? 67.971 61.709 16.777 1.00 37.12 322 PRO B O 1
ATOM 4916 N N . GLY B 1 368 ? 67.482 59.715 15.768 1.00 31.57 323 GLY B N 1
ATOM 4917 C CA . GLY B 1 368 ? 66.394 60.207 14.899 1.00 26.74 323 GLY B CA 1
ATOM 4918 C C . GLY B 1 368 ? 65.107 60.444 15.694 1.00 23.13 323 GLY B C 1
ATOM 4919 O O . GLY B 1 368 ? 64.782 59.722 16.638 1.00 21.05 323 GLY B O 1
ATOM 4920 N N . ILE B 1 369 ? 64.418 61.530 15.378 1.00 19.15 324 ILE B N 1
ATOM 4921 C CA . ILE B 1 369 ? 63.278 61.994 16.137 1.00 16.95 324 ILE B CA 1
ATOM 4922 C C . ILE B 1 369 ? 62.130 62.377 15.201 1.00 15.90 324 ILE B C 1
ATOM 4923 O O . ILE B 1 369 ? 62.359 62.731 14.039 1.00 14.21 324 ILE B O 1
ATOM 4928 N N . ILE B 1 370 ? 60.911 62.292 15.705 1.00 15.28 325 ILE B N 1
ATOM 4929 C CA . ILE B 1 370 ? 59.754 62.848 14.988 1.00 14.82 325 ILE B CA 1
ATOM 4930 C C . ILE B 1 370 ? 59.858 64.377 15.083 1.00 15.22 325 ILE B C 1
ATOM 4931 O O . ILE B 1 370 ? 60.481 64.933 16.022 1.00 15.71 325 ILE B O 1
ATOM 4936 N N . GLY B 1 371 ? 59.259 65.087 14.114 1.00 14.42 326 GLY B N 1
ATOM 4937 C CA . GLY B 1 371 ? 59.401 66.524 14.123 1.00 14.28 326 GLY B CA 1
ATOM 4938 C C . GLY B 1 371 ? 58.522 67.340 13.205 1.00 14.67 326 GLY B C 1
ATOM 4939 O O . GLY B 1 371 ? 58.608 68.561 13.229 1.00 15.39 326 GLY B O 1
ATOM 4940 N N . LEU B 1 372 ? 57.701 66.702 12.354 1.00 14.70 327 LEU B N 1
ATOM 4941 C CA . LEU B 1 372 ? 56.833 67.492 11.505 1.00 14.33 327 LEU B CA 1
ATOM 4942 C C . LEU B 1 372 ? 55.972 68.466 12.312 1.00 14.78 327 LEU B C 1
ATOM 4943 O O . LEU B 1 372 ? 55.801 69.638 11.953 1.00 13.90 327 LEU B O 1
ATOM 4948 N N . GLN B 1 373 ? 55.389 68.000 13.378 1.00 13.40 328 GLN B N 1
ATOM 4949 C CA . GLN B 1 373 ? 54.410 68.757 14.147 1.00 15.17 328 GLN B CA 1
ATOM 4950 C C . GLN B 1 373 ? 55.039 69.846 15.014 1.00 14.33 328 GLN B C 1
ATOM 4951 O O . GLN B 1 373 ? 54.358 70.733 15.424 1.00 15.94 328 GLN B O 1
ATOM 4957 N N . THR B 1 374 ? 56.367 69.823 15.226 1.00 15.29 329 THR B N 1
ATOM 4958 C CA . THR B 1 374 ? 57.063 70.805 16.071 1.00 13.91 329 THR B CA 1
ATOM 4959 C C . THR B 1 374 ? 58.083 71.676 15.306 1.00 14.10 329 THR B C 1
ATOM 4960 O O . THR B 1 374 ? 58.709 72.519 15.914 1.00 14.80 329 THR B O 1
ATOM 4964 N N . ALA B 1 375 ? 58.250 71.446 14.020 1.00 14.37 330 ALA B N 1
ATOM 4965 C CA . ALA B 1 375 ? 59.295 72.132 13.230 1.00 13.49 330 ALA B CA 1
ATOM 4966 C C . ALA B 1 375 ? 59.184 73.644 13.358 1.00 14.75 330 ALA B C 1
ATOM 4967 O O . ALA B 1 375 ? 60.189 74.350 13.602 1.00 15.39 330 ALA B O 1
ATOM 4969 N N . LEU B 1 376 ? 57.965 74.153 13.231 1.00 14.04 331 LEU B N 1
ATOM 4970 C CA . LEU B 1 376 ? 57.742 75.585 13.250 1.00 12.52 331 LEU B CA 1
ATOM 4971 C C . LEU B 1 376 ? 58.093 76.231 14.599 1.00 12.36 331 LEU B C 1
ATOM 4972 O O . LEU B 1 376 ? 58.887 77.169 14.588 1.00 13.00 331 LEU B O 1
ATOM 4977 N N . PRO B 1 377 ? 57.572 75.791 15.740 1.00 13.33 332 PRO B N 1
ATOM 4978 C CA . PRO B 1 377 ? 57.971 76.431 16.997 1.00 13.48 332 PRO B CA 1
ATOM 4979 C C . PRO B 1 377 ? 59.459 76.273 17.280 1.00 14.39 332 PRO B C 1
ATOM 4980 O O . PRO B 1 377 ? 60.010 77.149 17.929 1.00 13.90 332 PRO B O 1
ATOM 4984 N N . SER B 1 378 ? 60.069 75.174 16.815 1.00 13.35 333 SER B N 1
ATOM 4985 C CA . SER B 1 378 ? 61.518 75.011 16.990 1.00 13.25 333 SER B CA 1
ATOM 4986 C C . SER B 1 378 ? 62.258 76.090 16.132 1.00 12.42 333 SER B C 1
ATOM 4987 O O . SER B 1 378 ? 63.177 76.742 16.623 1.00 13.33 333 SER B O 1
ATOM 4990 N N . ALA B 1 379 ? 61.852 76.307 14.894 1.00 12.87 334 ALA B N 1
ATOM 4991 C CA . ALA B 1 379 ? 62.499 77.296 14.095 1.00 12.33 334 ALA B CA 1
ATOM 4992 C C . ALA B 1 379 ? 62.212 78.707 14.638 1.00 13.30 334 ALA B C 1
ATOM 4993 O O . ALA B 1 379 ? 63.054 79.587 14.524 1.00 13.02 334 ALA B O 1
ATOM 4995 N N . LEU B 1 380 ? 61.034 78.921 15.224 1.00 12.95 335 LEU B N 1
ATOM 4996 C CA . LEU B 1 380 ? 60.700 80.253 15.744 1.00 12.80 335 LEU B CA 1
ATOM 4997 C C . LEU B 1 380 ? 61.587 80.609 16.928 1.00 15.83 335 LEU B C 1
ATOM 4998 O O . LEU B 1 380 ? 61.866 81.774 17.171 1.00 14.86 335 LEU B O 1
ATOM 5003 N N . GLU B 1 381 ? 62.075 79.600 17.645 1.00 16.88 336 GLU B N 1
ATOM 5004 C CA . GLU B 1 381 ? 63.040 79.895 18.692 1.00 18.69 336 GLU B CA 1
ATOM 5005 C C . GLU B 1 381 ? 64.317 80.524 18.131 1.00 18.79 336 GLU B C 1
ATOM 5006 O O . GLU B 1 381 ? 64.884 81.456 18.731 1.00 20.16 336 GLU B O 1
ATOM 5012 N N . LEU B 1 382 ? 64.792 80.016 17.013 1.00 18.83 337 LEU B N 1
ATOM 5013 C CA . LEU B 1 382 ? 65.919 80.665 16.311 1.00 19.67 337 LEU B CA 1
ATOM 5014 C C . LEU B 1 382 ? 65.620 82.131 15.958 1.00 19.91 337 LEU B C 1
ATOM 5015 O O . LEU B 1 382 ? 66.488 82.997 16.096 1.00 20.53 337 LEU B O 1
ATOM 5020 N N . TYR B 1 383 ? 64.419 82.408 15.439 1.00 18.55 338 TYR B N 1
ATOM 5021 C CA . TYR B 1 383 ? 64.007 83.758 15.133 1.00 18.55 338 TYR B CA 1
ATOM 5022 C C . TYR B 1 383 ? 63.993 84.657 16.360 1.00 18.70 338 TYR B C 1
ATOM 5023 O O . TYR B 1 383 ? 64.436 85.826 16.332 1.00 18.36 338 TYR B O 1
ATOM 5032 N N . ARG B 1 384 ? 63.462 84.126 17.459 1.00 18.18 339 ARG B N 1
ATOM 5033 C CA . ARG B 1 384 ? 63.390 84.872 18.719 1.00 18.87 339 ARG B CA 1
ATOM 5034 C C . ARG B 1 384 ? 64.804 85.105 19.330 1.00 20.97 339 ARG B C 1
ATOM 5035 O O . ARG B 1 384 ? 65.022 86.066 20.104 1.00 21.50 339 ARG B O 1
ATOM 5043 N N . LYS B 1 385 ? 65.760 84.241 19.035 1.00 21.64 340 LYS B N 1
ATOM 5044 C CA . LYS B 1 385 ? 67.121 84.414 19.552 1.00 23.90 340 LYS B CA 1
ATOM 5045 C C . LYS B 1 385 ? 68.024 85.229 18.571 1.00 25.67 340 LYS B C 1
ATOM 5046 O O . LYS B 1 385 ? 69.240 85.416 18.826 1.00 25.49 340 LYS B O 1
ATOM 5052 N N . GLY B 1 386 ? 67.424 85.735 17.492 1.00 24.37 341 GLY B N 1
ATOM 5053 C CA . GLY B 1 386 ? 68.080 86.670 16.582 1.00 25.41 341 GLY B CA 1
ATOM 5054 C C . GLY B 1 386 ? 68.945 85.988 15.528 1.00 25.86 341 GLY B C 1
ATOM 5055 O O . GLY B 1 386 ? 69.655 86.655 14.790 1.00 27.09 341 GLY B O 1
ATOM 5056 N N . ILE B 1 387 ? 68.874 84.667 15.430 1.00 24.60 342 ILE B N 1
ATOM 5057 C CA . ILE B 1 387 ? 69.705 83.899 14.493 1.00 24.59 342 ILE B CA 1
ATOM 5058 C C . ILE B 1 387 ? 69.245 84.047 13.042 1.00 23.07 342 ILE B C 1
ATOM 5059 O O . ILE B 1 387 ? 70.070 84.170 12.146 1.00 22.33 342 ILE B O 1
ATOM 5064 N N . ILE B 1 388 ? 67.921 84.105 12.855 1.00 21.45 343 ILE B N 1
ATOM 5065 C CA . ILE B 1 388 ? 67.314 84.377 11.564 1.00 20.39 343 ILE B CA 1
ATOM 5066 C C . ILE B 1 388 ? 66.169 85.372 11.654 1.00 17.92 343 ILE B C 1
ATOM 5067 O O . ILE B 1 388 ? 65.507 85.481 12.672 1.00 19.79 343 ILE B O 1
ATOM 5072 N N . SER B 1 389 ? 65.974 86.112 10.560 1.00 16.90 344 SER B N 1
ATOM 5073 C CA . SER B 1 389 ? 64.774 86.919 10.395 1.00 16.73 344 SER B CA 1
ATOM 5074 C C . SER B 1 389 ? 63.547 86.012 10.175 1.00 15.58 344 SER B C 1
ATOM 5075 O O . SER B 1 389 ? 63.677 84.850 9.837 1.00 15.54 344 SER B O 1
ATOM 5078 N N . LEU B 1 390 ? 62.368 86.574 10.363 1.00 16.71 345 LEU B N 1
ATOM 5079 C CA . LEU B 1 390 ? 61.127 85.842 10.048 1.00 16.51 345 LEU B CA 1
ATOM 5080 C C . LEU B 1 390 ? 61.066 85.500 8.568 1.00 15.36 345 LEU B C 1
ATOM 5081 O O . LEU B 1 390 ? 60.722 84.389 8.263 1.00 15.96 345 LEU B O 1
ATOM 5086 N N . LYS B 1 391 ? 61.377 86.450 7.676 1.00 15.56 346 LYS B N 1
ATOM 5087 C CA . LYS B 1 391 ? 61.413 86.165 6.248 1.00 15.71 346 LYS B CA 1
ATOM 5088 C C . LYS B 1 391 ? 62.346 85.001 5.935 1.00 16.14 346 LYS B C 1
ATOM 5089 O O . LYS B 1 391 ? 62.037 84.126 5.145 1.00 13.65 346 LYS B O 1
ATOM 5095 N N . LYS B 1 392 ? 63.513 84.969 6.558 1.00 16.78 347 LYS B N 1
ATOM 5096 C CA . LYS B 1 392 ? 64.442 83.881 6.279 1.00 16.52 347 LYS B CA 1
ATOM 5097 C C . LYS B 1 392 ? 63.887 82.522 6.758 1.00 14.73 347 LYS B C 1
ATOM 5098 O O . LYS B 1 392 ? 64.033 81.518 6.082 1.00 15.37 347 LYS B O 1
ATOM 5104 N N . LEU B 1 393 ? 63.260 82.504 7.917 1.00 14.59 348 LEU B N 1
ATOM 5105 C CA . LEU B 1 393 ? 62.586 81.304 8.446 1.00 12.89 348 LEU B CA 1
ATOM 5106 C C . LEU B 1 393 ? 61.578 80.808 7.395 1.00 13.43 348 LEU B C 1
ATOM 5107 O O . LEU B 1 393 ? 61.548 79.656 7.057 1.00 14.73 348 LEU B O 1
ATOM 5112 N N . ILE B 1 394 ? 60.784 81.726 6.844 1.00 14.51 349 ILE B N 1
ATOM 5113 C CA . ILE B 1 394 ? 59.797 81.354 5.823 1.00 13.85 349 ILE B CA 1
ATOM 5114 C C . ILE B 1 394 ? 60.511 80.828 4.595 1.00 14.00 349 ILE B C 1
ATOM 5115 O O . ILE B 1 394 ? 60.093 79.814 4.058 1.00 13.77 349 ILE B O 1
ATOM 5120 N N . GLU B 1 395 ? 61.585 81.496 4.139 1.00 14.03 350 GLU B N 1
ATOM 5121 C CA . GLU B 1 395 ? 62.374 80.989 2.984 1.00 13.61 350 GLU B CA 1
ATOM 5122 C C . GLU B 1 395 ? 62.815 79.562 3.178 1.00 13.37 350 GLU B C 1
ATOM 5123 O O . GLU B 1 395 ? 62.710 78.704 2.267 1.00 13.07 350 GLU B O 1
ATOM 5129 N N . MET B 1 396 ? 63.288 79.269 4.397 1.00 15.23 351 MET B N 1
ATOM 5130 C CA . MET B 1 396 ? 63.845 77.949 4.660 1.00 14.79 351 MET B CA 1
ATOM 5131 C C . MET B 1 396 ? 62.791 76.851 4.747 1.00 15.18 351 MET B C 1
ATOM 5132 O O . MET B 1 396 ? 63.150 75.664 4.693 1.00 15.14 351 MET B O 1
ATOM 5137 N N . PHE B 1 397 ? 61.500 77.231 4.877 1.00 13.54 352 PHE B N 1
ATOM 5138 C CA . PHE B 1 397 ? 60.405 76.270 4.859 1.00 13.79 352 PHE B CA 1
ATOM 5139 C C . PHE B 1 397 ? 59.665 76.164 3.503 1.00 12.88 352 PHE B C 1
ATOM 5140 O O . PHE B 1 397 ? 58.797 75.295 3.390 1.00 12.98 352 PHE B O 1
ATOM 5148 N N . THR B 1 398 ? 59.902 77.103 2.582 1.00 12.92 353 THR B N 1
ATOM 5149 C CA . THR B 1 398 ? 59.071 77.272 1.392 1.00 14.15 353 THR B CA 1
ATOM 5150 C C . THR B 1 398 ? 59.885 77.289 0.107 1.00 13.28 353 THR B C 1
ATOM 5151 O O . THR B 1 398 ? 60.127 76.202 -0.493 1.00 12.52 353 THR B O 1
ATOM 5155 N N . ILE B 1 399 ? 60.275 78.469 -0.370 1.00 13.64 354 ILE B N 1
ATOM 5156 C CA . ILE B 1 399 ? 60.888 78.560 -1.698 1.00 14.15 354 ILE B CA 1
ATOM 5157 C C . ILE B 1 399 ? 62.228 77.828 -1.729 1.00 14.17 354 ILE B C 1
ATOM 5158 O O . ILE B 1 399 ? 62.572 77.237 -2.706 1.00 13.85 354 ILE B O 1
ATOM 5163 N N . ASN B 1 400 ? 62.972 77.824 -0.621 1.00 13.62 355 ASN B N 1
ATOM 5164 C CA . ASN B 1 400 ? 64.269 77.127 -0.614 1.00 15.43 355 ASN B CA 1
ATOM 5165 C C . ASN B 1 400 ? 64.133 75.642 -0.869 1.00 14.87 355 ASN B C 1
ATOM 5166 O O . ASN B 1 400 ? 64.698 75.147 -1.860 1.00 14.70 355 ASN B O 1
ATOM 5171 N N . PRO B 1 401 ? 63.355 74.918 -0.051 1.00 13.89 356 PRO B N 1
ATOM 5172 C CA . PRO B 1 401 ? 63.115 73.516 -0.377 1.00 14.96 356 PRO B CA 1
ATOM 5173 C C . PRO B 1 401 ? 62.431 73.233 -1.718 1.00 14.52 356 PRO B C 1
ATOM 5174 O O . PRO B 1 401 ? 62.822 72.266 -2.385 1.00 14.72 356 PRO B O 1
ATOM 5178 N N . ALA B 1 402 ? 61.485 74.065 -2.133 1.00 14.21 357 ALA B N 1
ATOM 5179 C CA . ALA B 1 402 ? 60.881 73.947 -3.475 1.00 15.49 357 ALA B CA 1
ATOM 5180 C C . ALA B 1 402 ? 61.948 73.971 -4.586 1.00 16.38 357 ALA B C 1
ATOM 5181 O O . ALA B 1 402 ? 61.867 73.185 -5.556 1.00 15.17 357 ALA B O 1
ATOM 5183 N N . ARG B 1 403 ? 62.937 74.857 -4.446 1.00 15.87 358 ARG B N 1
ATOM 5184 C CA . ARG B 1 403 ? 64.006 74.968 -5.456 1.00 16.47 358 ARG B CA 1
ATOM 5185 C C . ARG B 1 403 ? 64.922 73.744 -5.470 1.00 16.67 358 ARG B C 1
ATOM 5186 O O . ARG B 1 403 ? 65.335 73.290 -6.538 1.00 18.60 358 ARG B O 1
ATOM 5194 N N . ILE B 1 404 ? 65.132 73.154 -4.305 1.00 14.84 359 ILE B N 1
ATOM 5195 C CA . ILE B 1 404 ? 65.995 71.996 -4.185 1.00 15.71 359 ILE B CA 1
ATOM 5196 C C . ILE B 1 404 ? 65.387 70.819 -4.952 1.00 16.66 359 ILE B C 1
ATOM 5197 O O . ILE B 1 404 ? 66.119 70.140 -5.691 1.00 18.15 359 ILE B O 1
ATOM 5202 N N . ILE B 1 405 ? 64.088 70.579 -4.782 1.00 18.02 360 ILE B N 1
ATOM 5203 C CA . ILE B 1 405 ? 63.438 69.461 -5.482 1.00 19.33 360 ILE B CA 1
ATOM 5204 C C . ILE B 1 405 ? 62.787 69.856 -6.795 1.00 21.12 360 ILE B C 1
ATOM 5205 O O . ILE B 1 405 ? 62.178 69.001 -7.454 1.00 22.99 360 ILE B O 1
ATOM 5210 N N . GLY B 1 406 ? 62.953 71.103 -7.203 1.00 20.08 361 GLY B N 1
ATOM 5211 C CA . GLY B 1 406 ? 62.541 71.514 -8.537 1.00 21.10 361 GLY B CA 1
ATOM 5212 C C . GLY B 1 406 ? 61.036 71.532 -8.769 1.00 22.11 361 GLY B C 1
ATOM 5213 O O . GLY B 1 406 ? 60.580 71.249 -9.878 1.00 22.66 361 GLY B O 1
ATOM 5214 N N . VAL B 1 407 ? 60.258 71.899 -7.759 1.00 22.43 362 VAL B N 1
ATOM 5215 C CA . VAL B 1 407 ? 58.783 71.994 -7.884 1.00 23.23 362 VAL B CA 1
ATOM 5216 C C . VAL B 1 407 ? 58.387 73.443 -7.835 1.00 23.26 362 VAL B C 1
ATOM 5217 O O . VAL B 1 407 ? 59.076 74.249 -7.205 1.00 23.14 362 VAL B O 1
ATOM 5221 N N . ASP B 1 408 ? 57.320 73.808 -8.537 1.00 22.47 363 ASP B N 1
ATOM 5222 C CA . ASP B 1 408 ? 56.869 75.198 -8.519 1.00 23.47 363 ASP B CA 1
ATOM 5223 C C . ASP B 1 408 ? 55.872 75.367 -7.376 1.00 22.32 363 ASP B C 1
ATOM 5224 O O . ASP B 1 408 ? 54.717 75.689 -7.595 1.00 26.38 363 ASP B O 1
ATOM 5229 N N . LEU B 1 409 ? 56.316 75.099 -6.163 1.00 20.37 364 LEU B N 1
ATOM 5230 C CA . LEU B 1 409 ? 55.537 75.394 -4.956 1.00 18.88 364 LEU B CA 1
ATOM 5231 C C . LEU B 1 409 ? 56.298 76.402 -4.156 1.00 17.63 364 LEU B C 1
ATOM 5232 O O . LEU B 1 409 ? 57.267 76.967 -4.653 1.00 16.74 364 LEU B O 1
ATOM 5237 N N . GLY B 1 410 ? 55.859 76.663 -2.916 1.00 15.22 365 GLY B N 1
ATOM 5238 C CA . GLY B 1 410 ? 56.558 77.553 -2.049 1.00 16.72 365 GLY B CA 1
ATOM 5239 C C . GLY B 1 410 ? 56.382 79.007 -2.333 1.00 16.71 365 GLY B C 1
ATOM 5240 O O . GLY B 1 410 ? 57.144 79.796 -1.850 1.00 19.04 365 GLY B O 1
ATOM 5241 N N . THR B 1 411 ? 55.392 79.369 -3.127 1.00 16.89 366 THR B N 1
ATOM 5242 C CA . THR B 1 411 ? 55.138 80.766 -3.486 1.00 17.65 366 THR B CA 1
ATOM 5243 C C . THR B 1 411 ? 53.653 81.093 -3.296 1.00 17.70 366 THR B C 1
ATOM 5244 O O . THR B 1 411 ? 52.832 80.186 -3.127 1.00 17.90 366 THR B O 1
ATOM 5248 N N . LEU B 1 412 ? 53.309 82.384 -3.365 1.00 16.01 367 LEU B N 1
ATOM 5249 C CA . LEU B 1 412 ? 51.908 82.838 -3.382 1.00 15.35 367 LEU B CA 1
ATOM 5250 C C . LEU B 1 412 ? 51.762 83.647 -4.666 1.00 15.97 367 LEU B C 1
ATOM 5251 O O . LEU B 1 412 ? 50.980 84.594 -4.748 1.00 14.52 367 LEU B O 1
ATOM 5256 N N . LYS B 1 413 ? 52.494 83.232 -5.696 1.00 15.01 368 LYS B N 1
ATOM 5257 C CA . LYS B 1 413 ? 52.372 83.891 -7.014 1.00 16.67 368 LYS B CA 1
ATOM 5258 C C . LYS B 1 413 ? 50.989 83.728 -7.551 1.00 16.00 368 LYS B C 1
ATOM 5259 O O . LYS B 1 413 ? 50.342 82.690 -7.377 1.00 13.71 368 LYS B O 1
ATOM 5265 N N . LEU B 1 414 ? 50.542 84.727 -8.318 1.00 16.21 369 LEU B N 1
ATOM 5266 C CA . LEU B 1 414 ? 49.224 84.670 -8.872 1.00 17.12 369 LEU B CA 1
ATOM 5267 C C . LEU B 1 414 ? 49.166 83.500 -9.842 1.00 18.22 369 LEU B C 1
ATOM 5268 O O . LEU B 1 414 ? 50.075 83.273 -10.670 1.00 18.58 369 LEU B O 1
ATOM 5273 N N . GLY B 1 415 ? 48.077 82.747 -9.729 1.00 17.59 370 GLY B N 1
ATOM 5274 C CA . GLY B 1 415 ? 47.844 81.571 -10.541 1.00 16.23 370 GLY B CA 1
ATOM 5275 C C . GLY B 1 415 ? 48.377 80.265 -9.971 1.00 16.33 370 GLY B C 1
ATOM 5276 O O . GLY B 1 415 ? 48.039 79.207 -10.475 1.00 16.91 370 GLY B O 1
ATOM 5277 N N . SER B 1 416 ? 49.219 80.346 -8.944 1.00 16.89 371 SER B N 1
ATOM 5278 C CA . SER B 1 416 ? 49.743 79.197 -8.235 1.00 19.03 371 SER B CA 1
ATOM 5279 C C . SER B 1 416 ? 48.689 78.506 -7.373 1.00 18.22 371 SER B C 1
ATOM 5280 O O . SER B 1 416 ? 47.715 79.100 -6.906 1.00 16.09 371 SER B O 1
ATOM 5283 N N . PRO B 1 417 ? 48.915 77.228 -7.119 1.00 18.74 372 PRO B N 1
ATOM 5284 C CA . PRO B 1 417 ? 48.065 76.493 -6.170 1.00 18.25 372 PRO B CA 1
ATOM 5285 C C . PRO B 1 417 ? 47.984 77.193 -4.859 1.00 17.72 372 PRO B C 1
ATOM 5286 O O . PRO B 1 417 ? 48.999 77.683 -4.389 1.00 18.87 372 PRO B O 1
ATOM 5290 N N . ALA B 1 418 ? 46.787 77.306 -4.303 1.00 15.23 373 ALA B N 1
ATOM 5291 C CA . ALA B 1 418 ? 46.588 77.979 -3.018 1.00 14.92 373 ALA B CA 1
ATOM 5292 C C . ALA B 1 418 ? 46.963 77.111 -1.861 1.00 15.08 373 ALA B C 1
ATOM 5293 O O . ALA B 1 418 ? 46.113 76.675 -1.101 1.00 14.70 373 ALA B O 1
ATOM 5295 N N . ASP B 1 419 ? 48.279 76.896 -1.701 1.00 15.64 374 ASP B N 1
ATOM 5296 C CA . ASP B 1 419 ? 48.838 76.153 -0.548 1.00 13.09 374 ASP B CA 1
ATOM 5297 C C . ASP B 1 419 ? 49.371 77.285 0.335 1.00 13.64 374 ASP B C 1
ATOM 5298 O O . ASP B 1 419 ? 50.317 78.006 -0.018 1.00 13.34 374 ASP B O 1
ATOM 5303 N N . ILE B 1 420 ? 48.739 77.420 1.487 1.00 14.14 375 ILE B N 1
ATOM 5304 C CA . ILE B 1 420 ? 48.912 78.575 2.373 1.00 12.44 375 ILE B CA 1
ATOM 5305 C C . ILE B 1 420 ? 48.963 78.060 3.791 1.00 13.98 375 ILE B C 1
ATOM 5306 O O . ILE B 1 420 ? 48.062 77.303 4.209 1.00 14.54 375 ILE B O 1
ATOM 5311 N N . THR B 1 421 ? 49.928 78.554 4.573 1.00 13.19 376 THR B N 1
ATOM 5312 C CA . THR B 1 421 ? 49.980 78.245 6.001 1.00 13.08 376 THR B CA 1
ATOM 5313 C C . THR B 1 421 ? 49.787 79.553 6.773 1.00 12.35 376 THR B C 1
ATOM 5314 O O . THR B 1 421 ? 50.237 80.617 6.354 1.00 13.47 376 THR B O 1
ATOM 5318 N N . ILE B 1 422 ? 49.028 79.437 7.820 1.00 12.74 377 ILE B N 1
ATOM 5319 C CA . ILE B 1 422 ? 48.656 80.573 8.655 1.00 12.15 377 ILE B CA 1
ATOM 5320 C C . ILE B 1 422 ? 48.931 80.254 10.123 1.00 13.08 377 ILE B C 1
ATOM 5321 O O . ILE B 1 422 ? 48.365 79.345 10.694 1.00 13.47 377 ILE B O 1
ATOM 5326 N N . PHE B 1 423 ? 49.845 81.028 10.694 1.00 13.83 378 PHE B N 1
ATOM 5327 C CA . PHE B 1 423 ? 50.354 80.721 12.033 1.00 13.26 378 PHE B CA 1
ATOM 5328 C C . PHE B 1 423 ? 50.485 81.876 13.012 1.00 13.59 378 PHE B C 1
ATOM 5329 O O . PHE B 1 423 ? 50.653 83.056 12.615 1.00 13.75 378 PHE B O 1
ATOM 5337 N N . ASP B 1 424 ? 50.323 81.522 14.291 1.00 12.12 379 ASP B N 1
ATOM 5338 C CA . ASP B 1 424 ? 50.505 82.460 15.392 1.00 13.96 379 ASP B CA 1
ATOM 5339 C C . ASP B 1 424 ? 51.904 82.270 15.993 1.00 14.28 379 ASP B C 1
ATOM 5340 O O . ASP B 1 424 ? 52.122 81.278 16.656 1.00 14.50 379 ASP B O 1
ATOM 5345 N N . PRO B 1 425 ? 52.829 83.207 15.806 1.00 14.82 380 PRO B N 1
ATOM 5346 C CA . PRO B 1 425 ? 54.185 82.985 16.288 1.00 15.18 380 PRO B CA 1
ATOM 5347 C C . PRO B 1 425 ? 54.336 82.982 17.769 1.00 14.78 380 PRO B C 1
ATOM 5348 O O . PRO B 1 425 ? 55.322 82.475 18.230 1.00 16.78 380 PRO B O 1
ATOM 5352 N N . ASN B 1 426 ? 53.309 83.424 18.484 1.00 14.12 381 ASN B N 1
ATOM 5353 C CA . ASN B 1 426 ? 53.324 83.555 19.917 1.00 13.56 381 ASN B CA 1
ATOM 5354 C C . ASN B 1 426 ? 52.433 82.591 20.692 1.00 13.69 381 ASN B C 1
ATOM 5355 O O . ASN B 1 426 ? 52.338 82.666 21.940 1.00 13.33 381 ASN B O 1
ATOM 5360 N N . LYS B 1 427 ? 51.774 81.671 19.983 1.00 14.64 382 LYS B N 1
ATOM 5361 C CA . LYS B 1 427 ? 50.870 80.768 20.649 1.00 14.56 382 LYS B CA 1
ATOM 5362 C C . LYS B 1 427 ? 51.603 79.589 21.285 1.00 14.99 382 LYS B C 1
ATOM 5363 O O . LYS B 1 427 ? 52.304 78.839 20.584 1.00 15.27 382 LYS B O 1
ATOM 5369 N N . GLU B 1 428 ? 51.395 79.447 22.578 1.00 16.45 383 GLU B N 1
ATOM 5370 C CA . GLU B 1 428 ? 52.061 78.398 23.374 1.00 16.93 383 GLU B CA 1
ATOM 5371 C C . GLU B 1 428 ? 51.248 77.129 23.358 1.00 16.41 383 GLU B C 1
ATOM 5372 O O . GLU B 1 428 ? 50.049 77.163 23.307 1.00 16.59 383 GLU B O 1
ATOM 5378 N N . TRP B 1 429 ? 51.950 76.020 23.275 1.00 16.24 384 TRP B N 1
ATOM 5379 C CA . TRP B 1 429 ? 51.335 74.711 23.324 1.00 16.25 384 TRP B CA 1
ATOM 5380 C C . TRP B 1 429 ? 52.385 73.657 23.741 1.00 15.40 384 TRP B C 1
ATOM 5381 O O . TRP B 1 429 ? 53.569 73.923 23.759 1.00 14.41 384 TRP B O 1
ATOM 5392 N N . ILE B 1 430 ? 51.909 72.442 23.950 1.00 15.79 385 ILE B N 1
ATOM 5393 C CA . ILE B 1 430 ? 52.778 71.324 24.322 1.00 15.94 385 ILE B CA 1
ATOM 5394 C C . ILE B 1 430 ? 52.500 70.109 23.451 1.00 16.39 385 ILE B C 1
ATOM 5395 O O . ILE B 1 430 ? 51.343 69.771 23.203 1.00 16.75 385 ILE B O 1
ATOM 5400 N N . LEU B 1 431 ? 53.566 69.470 23.000 1.00 16.26 386 LEU B N 1
ATOM 5401 C CA . LEU B 1 431 ? 53.439 68.168 22.319 1.00 16.61 386 LEU B CA 1
ATOM 5402 C C . LEU B 1 431 ? 53.388 67.057 23.367 1.00 15.59 386 LEU B C 1
ATOM 5403 O O . LEU B 1 431 ? 54.349 66.809 24.088 1.00 18.08 386 LEU B O 1
ATOM 5408 N N . ASN B 1 432 ? 52.232 66.459 23.527 1.00 17.04 387 ASN B N 1
ATOM 5409 C CA . ASN B 1 432 ? 52.024 65.415 24.527 1.00 18.07 387 ASN B CA 1
ATOM 5410 C C . ASN B 1 432 ? 50.925 64.459 24.030 1.00 18.39 387 ASN B C 1
ATOM 5411 O O . ASN B 1 432 ? 50.559 64.477 22.896 1.00 17.53 387 ASN B O 1
ATOM 5416 N N . GLU B 1 433 ? 50.467 63.568 24.899 1.00 19.20 388 GLU B N 1
ATOM 5417 C CA . GLU B 1 433 ? 49.443 62.629 24.554 1.00 20.76 388 GLU B CA 1
ATOM 5418 C C . GLU B 1 433 ? 48.180 63.294 24.017 1.00 21.99 388 GLU B C 1
ATOM 5419 O O . GLU B 1 433 ? 47.565 62.752 23.140 1.00 22.34 388 GLU B O 1
ATOM 5425 N N . GLU B 1 434 ? 47.799 64.476 24.505 1.00 24.01 389 GLU B N 1
ATOM 5426 C CA . GLU B 1 434 ? 46.591 65.120 24.016 1.00 25.50 389 GLU B CA 1
ATOM 5427 C C . GLU B 1 434 ? 46.720 65.682 22.600 1.00 24.78 389 GLU B C 1
ATOM 5428 O O . GLU B 1 434 ? 45.702 65.798 21.882 1.00 25.60 389 GLU B O 1
ATOM 5434 N N . THR B 1 435 ? 47.947 66.011 22.186 1.00 21.68 390 THR B N 1
ATOM 5435 C CA . THR B 1 435 ? 48.171 66.724 20.934 1.00 20.75 390 THR B CA 1
ATOM 5436 C C . THR B 1 435 ? 48.903 65.951 19.834 1.00 19.04 390 THR B C 1
ATOM 5437 O O . THR B 1 435 ? 48.759 66.285 18.700 1.00 19.36 390 THR B O 1
ATOM 5441 N N . ASN B 1 436 ? 49.653 64.916 20.192 1.00 18.74 391 ASN B N 1
ATOM 5442 C CA . ASN B 1 436 ? 50.563 64.245 19.300 1.00 17.63 391 ASN B CA 1
ATOM 5443 C C . ASN B 1 436 ? 49.780 63.438 18.261 1.00 18.90 391 ASN B C 1
ATOM 5444 O O . ASN B 1 436 ? 48.895 62.654 18.587 1.00 17.58 391 ASN B O 1
ATOM 5449 N N . LEU B 1 437 ? 50.092 63.665 16.985 1.00 18.63 392 LEU B N 1
ATOM 5450 C CA . LEU B 1 437 ? 49.399 62.954 15.929 1.00 19.20 392 LEU B CA 1
ATOM 5451 C C . LEU B 1 437 ? 50.216 61.819 15.301 1.00 18.09 392 LEU B C 1
ATOM 5452 O O . LEU B 1 437 ? 49.697 61.063 14.456 1.00 19.49 392 LEU B O 1
ATOM 5457 N N . SER B 1 438 ? 51.473 61.698 15.694 1.00 16.56 393 SER B N 1
ATOM 5458 C CA . SER B 1 438 ? 52.312 60.615 15.245 1.00 16.31 393 SER B CA 1
ATOM 5459 C C . SER B 1 438 ? 51.936 59.326 15.961 1.00 16.24 393 SER B C 1
ATOM 5460 O O . SER B 1 438 ? 51.441 59.387 17.101 1.00 14.16 393 SER B O 1
ATOM 5463 N N . LYS B 1 439 ? 52.161 58.186 15.287 1.00 15.32 394 LYS B N 1
ATOM 5464 C CA . LYS B 1 439 ? 52.066 56.884 15.981 1.00 16.17 394 LYS B CA 1
ATOM 5465 C C . LYS B 1 439 ? 53.247 56.649 16.971 1.00 17.26 394 LYS B C 1
ATOM 5466 O O . LYS B 1 439 ? 53.181 55.810 17.882 1.00 17.39 394 LYS B O 1
ATOM 5472 N N . SER B 1 440 ? 54.302 57.455 16.834 1.00 15.12 395 SER B N 1
ATOM 5473 C CA . SER B 1 440 ? 55.505 57.356 17.647 1.00 15.21 395 SER B CA 1
ATOM 5474 C C . SER B 1 440 ? 55.608 58.616 18.562 1.00 15.08 395 SER B C 1
ATOM 5475 O O . SER B 1 440 ? 54.820 59.549 18.412 1.00 14.70 395 SER B O 1
ATOM 5478 N N . ARG B 1 441 ? 56.562 58.633 19.495 1.00 14.94 396 ARG B N 1
ATOM 5479 C CA . ARG B 1 441 ? 56.687 59.727 20.470 1.00 14.92 396 ARG B CA 1
ATOM 5480 C C . ARG B 1 441 ? 58.132 60.084 20.738 1.00 15.54 396 ARG B C 1
ATOM 5481 O O . ARG B 1 441 ? 58.452 60.706 21.796 1.00 18.21 396 ARG B O 1
ATOM 5489 N N . ASN B 1 442 ? 59.031 59.687 19.842 1.00 16.00 397 ASN B N 1
ATOM 5490 C CA . ASN B 1 442 ? 60.471 59.815 20.011 1.00 15.25 397 ASN B CA 1
ATOM 5491 C C . ASN B 1 442 ? 60.914 61.226 19.644 1.00 15.22 397 ASN B C 1
ATOM 5492 O O . ASN B 1 442 ? 61.308 61.507 18.505 1.00 14.80 397 ASN B O 1
ATOM 5497 N N . THR B 1 443 ? 60.828 62.102 20.636 1.00 17.57 398 THR B N 1
ATOM 5498 C CA . THR B 1 443 ? 61.334 63.449 20.525 1.00 16.80 398 THR B CA 1
ATOM 5499 C C . THR B 1 443 ? 61.604 64.024 21.907 1.00 18.20 398 THR B C 1
ATOM 5500 O O . THR B 1 443 ? 60.837 63.822 22.851 1.00 15.78 398 THR B O 1
ATOM 5504 N N . PRO B 1 444 ? 62.708 64.742 22.034 1.00 18.81 399 PRO B N 1
ATOM 5505 C CA . PRO B 1 444 ? 63.029 65.328 23.349 1.00 19.06 399 PRO B CA 1
ATOM 5506 C C . PRO B 1 444 ? 62.208 66.571 23.633 1.00 18.19 399 PRO B C 1
ATOM 5507 O O . PRO B 1 444 ? 62.314 67.130 24.729 1.00 17.37 399 PRO B O 1
ATOM 5511 N N . LEU B 1 445 ? 61.392 66.992 22.669 1.00 17.45 400 LEU B N 1
ATOM 5512 C CA . LEU B 1 445 ? 60.465 68.091 22.894 1.00 18.05 400 LEU B CA 1
ATOM 5513 C C . LEU B 1 445 ? 59.206 67.639 23.624 1.00 17.60 400 LEU B C 1
ATOM 5514 O O . LEU B 1 445 ? 58.423 68.450 24.079 1.00 18.16 400 LEU B O 1
ATOM 5519 N N . TRP B 1 446 ? 59.002 66.341 23.748 1.00 16.72 401 TRP B N 1
ATOM 5520 C CA . TRP B 1 446 ? 57.826 65.830 24.470 1.00 17.16 401 TRP B CA 1
ATOM 5521 C C . TRP B 1 446 ? 57.635 66.507 25.820 1.00 16.33 401 TRP B C 1
ATOM 5522 O O . TRP B 1 446 ? 58.524 66.535 26.647 1.00 16.78 401 TRP B O 1
ATOM 5533 N N . GLY B 1 447 ? 56.432 67.027 26.013 1.00 15.37 402 GLY B N 1
ATOM 5534 C CA . GLY B 1 447 ? 56.013 67.692 27.246 1.00 15.36 402 GLY B CA 1
ATOM 5535 C C . GLY B 1 447 ? 56.520 69.092 27.447 1.00 16.18 402 GLY B C 1
ATOM 5536 O O . GLY B 1 447 ? 56.182 69.698 28.477 1.00 17.10 402 GLY B O 1
ATOM 5537 N N . LYS B 1 448 ? 57.354 69.586 26.543 1.00 16.55 403 LYS B N 1
ATOM 5538 C CA . LYS B 1 448 ? 57.969 70.939 26.670 1.00 17.09 403 LYS B CA 1
ATOM 5539 C C . LYS B 1 448 ? 57.033 72.027 26.168 1.00 16.14 403 LYS B C 1
ATOM 5540 O O . LYS B 1 448 ? 56.279 71.785 25.225 1.00 18.21 403 LYS B O 1
ATOM 5546 N N . VAL B 1 449 ? 57.098 73.220 26.769 1.00 16.88 404 VAL B N 1
ATOM 5547 C CA . VAL B 1 449 ? 56.303 74.324 26.249 1.00 16.85 404 VAL B CA 1
ATOM 5548 C C . VAL B 1 449 ? 56.933 74.849 24.974 1.00 17.16 404 VAL B C 1
ATOM 5549 O O . VAL B 1 449 ? 58.112 75.211 24.907 1.00 16.85 404 VAL B O 1
ATOM 5553 N N . LEU B 1 450 ? 56.142 74.847 23.898 1.00 15.22 405 LEU B N 1
ATOM 5554 C CA . LEU B 1 450 ? 56.568 75.353 22.592 1.00 15.81 405 LEU B CA 1
ATOM 5555 C C . LEU B 1 450 ? 55.868 76.677 22.374 1.00 15.31 405 LEU B C 1
ATOM 5556 O O . LEU B 1 450 ? 54.812 76.897 22.948 1.00 16.02 405 LEU B O 1
ATOM 5561 N N . LYS B 1 451 ? 56.453 77.537 21.549 1.00 14.84 406 LYS B N 1
ATOM 5562 C CA . LYS B 1 451 ? 55.887 78.821 21.215 1.00 14.49 406 LYS B CA 1
ATOM 5563 C C . LYS B 1 451 ? 55.910 79.006 19.693 1.00 13.52 406 LYS B C 1
ATOM 5564 O O . LYS B 1 451 ? 56.964 79.186 19.105 1.00 12.23 406 LYS B O 1
ATOM 5570 N N . GLY B 1 452 ? 54.714 79.085 19.139 1.00 12.58 407 GLY B N 1
ATOM 5571 C CA . GLY B 1 452 ? 54.483 79.236 17.709 1.00 13.19 407 GLY B CA 1
ATOM 5572 C C . GLY B 1 452 ? 53.617 78.095 17.285 1.00 14.92 407 GLY B C 1
ATOM 5573 O O . GLY B 1 452 ? 53.978 76.916 17.501 1.00 14.89 407 GLY B O 1
ATOM 5574 N N . LYS B 1 453 ? 52.490 78.396 16.603 1.00 14.03 408 LYS B N 1
ATOM 5575 C CA . LYS B 1 453 ? 51.507 77.350 16.307 1.00 13.41 408 LYS B CA 1
ATOM 5576 C C . LYS B 1 453 ? 50.748 77.648 15.043 1.00 13.06 408 LYS B C 1
ATOM 5577 O O . LYS B 1 453 ? 50.261 78.733 14.823 1.00 12.77 408 LYS B O 1
ATOM 5583 N N . VAL B 1 454 ? 50.620 76.632 14.228 1.00 12.53 409 VAL B N 1
ATOM 5584 C CA . VAL B 1 454 ? 49.808 76.708 13.037 1.00 12.87 409 VAL B CA 1
ATOM 5585 C C . VAL B 1 454 ? 48.352 76.760 13.443 1.00 14.24 409 VAL B C 1
ATOM 5586 O O . VAL B 1 454 ? 47.889 75.922 14.259 1.00 12.48 409 VAL B O 1
ATOM 5590 N N . ILE B 1 455 ? 47.619 77.703 12.836 1.00 13.56 410 ILE B N 1
ATOM 5591 C CA . ILE B 1 455 ? 46.179 77.868 13.008 1.00 14.14 410 ILE B CA 1
ATOM 5592 C C . ILE B 1 455 ? 45.348 77.305 11.871 1.00 14.40 410 ILE B C 1
ATOM 5593 O O . ILE B 1 455 ? 44.290 76.709 12.109 1.00 13.49 410 ILE B O 1
ATOM 5598 N N . TYR B 1 456 ? 45.855 77.461 10.652 1.00 13.43 411 TYR B N 1
ATOM 5599 C CA . TYR B 1 456 ? 45.258 76.900 9.462 1.00 15.20 411 TYR B CA 1
ATOM 5600 C C . TYR B 1 456 ? 46.331 76.429 8.497 1.00 15.74 411 TYR B C 1
ATOM 5601 O O . TYR B 1 456 ? 47.348 77.089 8.304 1.00 17.08 411 TYR B O 1
ATOM 5610 N N . THR B 1 457 ? 46.035 75.338 7.814 1.00 14.56 412 THR B N 1
ATOM 5611 C CA . THR B 1 457 ? 46.807 74.856 6.690 1.00 14.82 412 THR B CA 1
ATOM 5612 C C . THR B 1 457 ? 45.805 74.659 5.567 1.00 14.99 412 THR B C 1
ATOM 5613 O O . THR B 1 457 ? 44.803 73.999 5.762 1.00 14.51 412 THR B O 1
ATOM 5617 N N . ILE B 1 458 ? 46.082 75.301 4.447 1.00 12.69 413 ILE B N 1
ATOM 5618 C CA . ILE B 1 458 ? 45.232 75.312 3.291 1.00 14.68 413 ILE B CA 1
ATOM 5619 C C . ILE B 1 458 ? 45.983 74.682 2.128 1.00 13.01 413 ILE B C 1
ATOM 5620 O O . ILE B 1 458 ? 47.110 75.073 1.809 1.00 14.86 413 ILE B O 1
ATOM 5625 N N . LYS B 1 459 ? 45.386 73.691 1.492 1.00 12.53 414 LYS B N 1
ATOM 5626 C CA . LYS B 1 459 ? 45.958 73.007 0.369 1.00 15.25 414 LYS B CA 1
ATOM 5627 C C . LYS B 1 459 ? 44.984 73.087 -0.827 1.00 15.08 414 LYS B C 1
ATOM 5628 O O . LYS B 1 459 ? 43.792 72.708 -0.695 1.00 14.30 414 LYS B O 1
ATOM 5634 N N . ASP B 1 460 ? 45.464 73.651 -1.918 1.00 15.66 415 ASP B N 1
ATOM 5635 C CA . ASP B 1 460 ? 44.679 73.876 -3.096 1.00 14.61 415 ASP B CA 1
ATOM 5636 C C . ASP B 1 460 ? 43.378 74.621 -2.729 1.00 13.79 415 ASP B C 1
ATOM 5637 O O . ASP B 1 460 ? 42.287 74.334 -3.251 1.00 13.57 415 ASP B O 1
ATOM 5642 N N . GLY B 1 461 ? 43.490 75.587 -1.805 1.00 12.32 416 GLY B N 1
ATOM 5643 C CA . GLY B 1 461 ? 42.351 76.405 -1.410 1.00 12.30 416 GLY B CA 1
ATOM 5644 C C . GLY B 1 461 ? 41.355 75.845 -0.415 1.00 13.03 416 GLY B C 1
ATOM 5645 O O . GLY B 1 461 ? 40.413 76.513 -0.021 1.00 12.30 416 GLY B O 1
ATOM 5646 N N . LYS B 1 462 ? 41.600 74.613 0.019 1.00 14.24 417 LYS B N 1
ATOM 5647 C CA . LYS B 1 462 ? 40.783 73.919 0.964 1.00 15.30 417 LYS B CA 1
ATOM 5648 C C . LYS B 1 462 ? 41.519 73.812 2.337 1.00 16.48 417 LYS B C 1
ATOM 5649 O O . LYS B 1 462 ? 42.649 73.339 2.391 1.00 15.43 417 LYS B O 1
ATOM 5655 N N . MET B 1 463 ? 40.846 74.196 3.402 1.00 17.81 418 MET B N 1
ATOM 5656 C CA . MET B 1 463 ? 41.363 73.990 4.759 1.00 18.51 418 MET B CA 1
ATOM 5657 C C . MET B 1 463 ? 41.536 72.504 5.042 1.00 18.62 418 MET B C 1
ATOM 5658 O O . MET B 1 463 ? 40.561 71.697 5.008 1.00 19.73 418 MET B O 1
ATOM 5663 N N . VAL B 1 464 ? 42.779 72.098 5.260 1.00 17.10 419 VAL B N 1
ATOM 5664 C CA . VAL B 1 464 ? 43.072 70.713 5.626 1.00 17.38 419 VAL B CA 1
ATOM 5665 C C . VAL B 1 464 ? 43.501 70.503 7.095 1.00 17.57 419 VAL B C 1
ATOM 5666 O O . VAL B 1 464 ? 43.543 69.345 7.596 1.00 17.61 419 VAL B O 1
ATOM 5670 N N . TYR B 1 465 ? 43.796 71.614 7.766 1.00 16.17 420 TYR B N 1
ATOM 5671 C CA . TYR B 1 465 ? 44.009 71.614 9.178 1.00 14.83 420 TYR B CA 1
ATOM 5672 C C . TYR B 1 465 ? 43.503 72.932 9.727 1.00 16.15 420 TYR B C 1
ATOM 5673 O O . TYR B 1 465 ? 43.709 73.975 9.085 1.00 13.97 420 TYR B O 1
ATOM 5682 N N . LYS B 1 466 ? 42.867 72.848 10.912 1.00 15.00 421 LYS B N 1
ATOM 5683 C CA . LYS B 1 466 ? 42.509 74.004 11.727 1.00 19.42 421 LYS B CA 1
ATOM 5684 C C . LYS B 1 466 ? 42.699 73.676 13.228 1.00 19.55 421 LYS B C 1
ATOM 5685 O O . LYS B 1 466 ? 42.286 72.619 13.757 1.00 18.76 421 LYS B O 1
ATOM 5691 N N . ASP B 1 467 ? 43.361 74.593 13.903 1.00 20.97 422 ASP B N 1
ATOM 5692 C CA . ASP B 1 467 ? 43.660 74.480 15.323 1.00 22.76 422 ASP B CA 1
ATOM 5693 C C . ASP B 1 467 ? 42.340 74.435 16.123 1.00 25.02 422 ASP B C 1
ATOM 5694 O O . ASP B 1 467 ? 42.338 73.802 17.180 1.00 25.34 422 ASP B O 1
#

CATH classification: 2.30.40.10 (+1 more: 3.20.20.140)

InterPro domains:
  IPR002195 Dihydroorotase, conserved site [PS00482] (59-67)
  IPR002195 Dihydroorotase, conserved site [PS00483] (303-314)
  IPR004722 Dihydroorotase [MF_00220_B] (4-422)
  IPR004722 Dihydroorotase [cd01317] (42-412)
  IPR011059 Metal-dependent hydrolase, composite domain superfamily [G3DSA:2.30.40.10] (21-419)
  IPR011059 Metal-dependent hydrolase, composite domain superfamily [SSF51338] (1-422)
  IPR013108 Amidohydrolase 3 [PF07969] (294-420)
  IPR024403 Dihydroorotase, catalytic domain [PF12890] (52-236)
  IPR032466 Metal-dependent hydrolase [SSF51556] (56-362)
  IPR050138 Dihydroorotase/Allantoinase hydrolase-like [PTHR43668] (3-421)

Solvent-accessible surface area: 30221 Å² total; per-residue (Å²): 184,114,38,12,0,0,30,81,1,75,1,2,0,16,37,67,120,40,83,12,118,54,6,0,9,4,38,127,21,98,2,110,97,31,60,122,135,9,138,39,100,110,27,79,84,6,80,0,156,66,20,16,1,0,0,2,0,1,0,0,1,0,3,2,10,3,21,46,22,55,139,15,0,30,1,68,10,0,0,113,1,0,3,10,3,0,1,2,0,0,0,2,1,0,6,10,86,71,26,0,34,65,58,106,7,0,73,79,0,54,113,75,10,164,92,36,38,41,3,114,0,22,0,0,0,0,0,0,86,28,33,154,29,185,105,44,4,72,1,142,41,2,67,111,26,24,3,23,0,0,1,4,2,2,41,19,6,144,69,54,76,16,0,74,69,0,0,52,37,0,46,134,37,67,11,4,0,0,2,14,7,95,13,28,170,68,6,127,111,24,44,121,20,0,27,35,0,0,86,8,2,116,144,25,43,1,32,0,0,0,6,85,3,14,40,128,95,0,4,67,31,0,34,99,16,58,130,135,63,10,134,3,21,0,4,11,14,0,4,98,3,119,170,72,100,124,12,11,21,76,1,0,115,123,35,7,3,25,0,1,2,1,34,1,1,0,18,89,158,64,19,7,3,0,18,2,0,2,6,6,0,0,51,4,76,85,129,64,31,10,65,24,63,44,0,0,45,1,1,0,16,38,0,0,154,9,9,65,37,122,29,5,9,0,112,110,47,15,47,0,8,0,0,0,0,35,18,93,78,105,25,61,2,28,112,140,42,30,68,12,91,3,133,31,15,88,24,69,40,120,96,11,71,0,36,3,26,28,0,0,16,71,23,142,60,22,47,129,84,252,159,70,46,11,0,2,33,74,0,76,1,2,0,16,37,70,121,38,84,10,110,48,6,0,14,3,53,104,19,86,3,116,97,33,57,115,134,9,140,38,102,140,24,72,86,10,88,0,146,61,20,15,0,0,0,2,0,1,1,0,0,0,2,3,10,3,23,43,44,56,142,19,0,26,1,72,8,0,1,111,2,0,4,10,2,0,2,2,0,0,0,2,2,0,20,14,104,71,26,0,39,67,63,104,9,0,78,77,0,53,90,80,13,141,92,33,47,33,4,81,3,24,0,0,0,0,0,0,99,28,46,146,28,168,98,62,4,77,1,136,41,1,71,112,31,26,4,22,0,0,1,4,2,1,42,14,4,145,68,55,55,13,0,99,112,0,0,63,48,0,47,134,39,67,12,4,0,0,2,14,5,78,15,47,166,105,41,154,82,23,21,119,19,0,27,35,0,0,90,18,2,91,166,25,42,1,32,0,0,0,4,76,4,44,44,124,90,0,5,73,31,0,36,101,12,55,136,134,65,14,130,4,21,0,4,9,20,0,4,105,12,95,145,134,12,3,34,76,2,0,111,140,33,11,1,28,0,1,1,1,26,1,1,0,21,73,195,142,23,21,7,4,0,18,2,0,2,7,2,0,0,52,4,81,93,144,54,30,8,64,25,61,40,0,0,39,0,1,0,18,34,0,0,161,9,9,66,37,115,22,5,9,0,110,117,47,11,44,0,8,0,0,0,0,33,24,95,73,106,26,59,2,22,110,137,44,27,69,13,95,1,142,34,14,91,14,66,40,122,99,12,69,0,38,4,28,31,0,0,29,65,22,151,67,26,49,127,82

Nearest PDB structures (foldseek):
  1xrt-assembly2_B  TM=1.003E+00  e=4.064E-86  Aquifex aeolicus
  1xrt-assembly1_A  TM=9.959E-01  e=1.822E-79  Aquifex aeolicus
  1xrf-assembly1_A  TM=9.954E-01  e=2.944E-77  Aquifex aeolicus
  6gde-assembly1_A  TM=9.913E-01  e=1.558E-75  Aquifex aeolicus VF5
  2z00-assembly1_A  TM=9.176E-01  e=6.566E-39  Thermus thermophilus HB8

Radius of gyration: 33.78 Å; Cα contacts (8 Å, |Δi|>4): 1923; chains: 2; bounding box: 56×102×65 Å

Secondary structure (DSSP, 8-state):
--EEEEES-EEEEGGGTEEEE-EEEEETTEEEEEESS---SSEEEEE-TTSEEEEPEEEEEE---TTT-TTT--HHHHHHHHHHTTEEEEEE-S-SSS-S-SHHHHHHHHHHHHHH-SSEEEE-B-SBGGG-SSSB--HHHHHHHT---B--TTS----HHHHHHHHHHHHHHT-EEEE---GGGGT--HHHHHHHHHHHHHHH--EEEES---SHHHHHHHHHHHHTT--EEEEE-GGGG---HHHHHHHHHHT-S-EE---B---------GGGHHHHHHHHHHTTSS-HHHHHHHHTHHHHHHHT-S-S---TTSB--EEEEEEEEEEE-STTT--SS----TTTT-EEEEEEEEEEETTEEEEE-/---EEEEES-EEEEGGGTEEEE-EEEEETTEEEEEESS---TTEEEEE-TT-EEEEPEEEEEE---TTT-TTT--HHHHHHHHHHTTEEEEEE-S-SSS-S-SHHHHHHHHHHHHHH-SSEEEE-B-SBGGG-SSSB--HHHHHHHT---B--TTS----HHHHHHHHHHHHHHT-PEEE---GGGT--HHHHHHHHHHHHHHHH---EEE----SHHHHHHHHHHHHTT--EEEEE-GGGG--HHHHHHHHTT-S-EE---B----------GGGHHHHHHHHHHTTSS-HHHHHHHHTHHHHHHHT-S-S---TTSB--EEEEEEEEEEE-STTT--SS----TTTT-EEEEEEEEEEETTEEEEE-